Protein AF-L1ITS7-F1 (afdb_monomer)

Solvent-accessible surface area (backbone atoms only — not comparable to full-atom values): 34166 Å² total; per-residue (Å²): 137,87,80,90,86,86,89,87,89,85,89,86,88,87,90,85,67,79,66,66,61,52,64,64,58,69,72,71,65,85,69,61,83,76,56,53,64,61,55,52,52,50,54,48,49,52,50,50,48,54,47,51,54,50,44,62,72,68,80,82,76,98,78,84,88,75,81,79,84,88,52,76,70,56,54,55,52,52,52,52,52,52,38,51,51,52,56,48,50,34,63,77,68,66,46,48,26,39,33,33,38,57,66,55,68,63,73,56,52,74,76,42,74,86,45,46,76,30,34,39,36,26,26,25,74,48,58,71,55,39,60,45,50,55,47,55,52,49,50,57,56,46,58,60,58,63,73,64,75,81,70,77,97,72,88,86,78,79,90,69,80,75,82,60,72,45,52,77,47,72,45,71,45,51,44,54,83,37,65,51,84,64,29,42,30,35,38,34,57,52,42,59,67,77,45,54,72,68,45,35,52,33,27,54,52,17,48,56,69,30,66,26,40,31,39,41,32,38,48,66,38,59,84,55,44,56,66,53,50,75,77,48,70,83,90,30,66,47,85,54,50,58,51,71,60,38,37,37,39,42,33,42,52,73,70,48,74,94,74,80,70,83,68,90,68,52,80,70,53,57,53,58,56,51,64,55,45,59,61,54,56,75,73,67,68,89,77,52,76,70,58,70,66,56,78,78,70,57,66,75,52,54,53,49,46,51,52,47,52,45,48,49,54,71,64,48,94,58,85,66,49,66,67,58,43,53,52,44,43,51,52,33,31,65,33,20,77,73,66,43,78,89,38,41,58,70,58,50,50,54,47,50,57,51,33,60,70,41,94,70,58,68,47,59,67,54,50,46,36,50,39,51,28,44,21,46,30,3,64,72,52,77,34,38,38,68,54,51,51,53,50,51,53,48,64,75,62,48,93,83,52,82,83,53,74,65,52,49,34,33,53,26,40,23,42,15,17,8,12,54,58,65,32,71,38,54,69,66,59,40,51,49,53,54,49,54,38,48,76,70,72,46,80,84,47,73,63,46,56,45,23,50,52,42,24,43,51,15,22,36,77,70,68,74,42,54,75,61,60,53,51,53,51,53,49,52,49,54,74,68,63,58,83,75,53,77,66,55,64,48,54,53,50,51,51,55,46,50,62,55,53,51,55,67,58,58,75,76,67,86,79,86,91,76,92,79,80,99,69,92,80,84,77,84,63,70,67,60,57,53,55,51,50,51,56,71,40,58,84,68,76,61,51,74,67,55,50,51,52,54,46,54,54,54,47,54,61,54,58,75,68,57,72,96,79,79,90,73,87,80,81,90,78,86,83,79,136

Structure (mmCIF, N/CA/C/O backbone):
data_AF-L1ITS7-F1
#
_entry.id   AF-L1ITS7-F1
#
loop_
_atom_site.group_PDB
_atom_site.id
_atom_site.type_symbol
_atom_site.label_atom_id
_atom_site.label_alt_id
_atom_site.label_comp_id
_atom_site.label_asym_id
_atom_site.label_entity_id
_atom_site.label_seq_id
_atom_site.pdbx_PDB_ins_code
_atom_site.Cartn_x
_atom_site.Cartn_y
_atom_site.Cartn_z
_atom_site.occupancy
_atom_site.B_iso_or_equiv
_atom_site.auth_seq_id
_atom_site.auth_comp_id
_atom_site.auth_asym_id
_atom_site.auth_atom_id
_atom_site.pdbx_PDB_model_num
ATOM 1 N N . MET A 1 1 ? 24.068 -65.289 65.789 1.00 35.25 1 MET A N 1
ATOM 2 C CA . MET A 1 1 ? 25.075 -65.300 64.712 1.00 35.25 1 MET A CA 1
ATOM 3 C C . MET A 1 1 ? 24.331 -65.782 63.468 1.00 35.25 1 MET A C 1
ATOM 5 O O . MET A 1 1 ? 23.975 -66.950 63.457 1.00 35.25 1 MET A O 1
ATOM 9 N N . SER A 1 2 ? 23.716 -64.900 62.666 1.00 35.38 2 SER A N 1
ATOM 10 C CA . SER A 1 2 ? 24.297 -63.887 61.737 1.00 35.38 2 SER A CA 1
ATOM 11 C C . SER A 1 2 ? 24.679 -64.508 60.380 1.00 35.38 2 SER A C 1
ATOM 13 O O . SER A 1 2 ? 25.299 -65.566 60.400 1.00 35.38 2 SER A O 1
ATOM 15 N N . ASP A 1 3 ? 24.436 -63.923 59.197 1.00 39.84 3 ASP A N 1
ATOM 16 C CA . ASP A 1 3 ? 23.613 -62.758 58.785 1.00 39.84 3 ASP A CA 1
ATOM 17 C C . ASP A 1 3 ? 23.488 -62.699 57.235 1.00 39.84 3 ASP A C 1
ATOM 19 O O . ASP A 1 3 ? 24.414 -63.137 56.557 1.00 39.84 3 ASP A O 1
ATOM 23 N N . GLY A 1 4 ? 22.413 -62.082 56.700 1.00 35.22 4 GLY A N 1
ATOM 24 C CA . GLY A 1 4 ? 22.268 -61.531 55.319 1.00 35.22 4 GLY A CA 1
ATOM 25 C C . GLY A 1 4 ? 22.418 -62.473 54.094 1.00 35.22 4 GLY A C 1
ATOM 26 O O . GLY A 1 4 ? 22.723 -63.646 54.243 1.00 35.22 4 GLY A O 1
ATOM 27 N N . ALA A 1 5 ? 22.269 -62.058 52.821 1.00 38.06 5 ALA A N 1
ATOM 28 C CA . ALA A 1 5 ? 21.516 -60.976 52.141 1.00 38.06 5 ALA A CA 1
ATOM 29 C C . ALA A 1 5 ? 21.721 -61.122 50.593 1.00 38.06 5 ALA A C 1
ATOM 31 O O . ALA A 1 5 ? 22.774 -61.613 50.201 1.00 38.06 5 ALA A O 1
ATOM 32 N N . ILE A 1 6 ? 20.861 -60.721 49.633 1.00 37.03 6 ILE A N 1
ATOM 33 C CA . ILE A 1 6 ? 19.446 -60.274 49.599 1.00 37.03 6 ILE A CA 1
ATOM 34 C C . ILE A 1 6 ? 18.826 -60.588 48.191 1.00 37.03 6 ILE A C 1
ATOM 36 O O . ILE A 1 6 ? 19.530 -60.934 47.248 1.00 37.03 6 ILE A O 1
ATOM 40 N N . HIS A 1 7 ? 17.496 -60.504 48.096 1.00 35.78 7 HIS A N 1
ATOM 41 C CA . HIS A 1 7 ? 16.526 -60.761 47.000 1.00 35.78 7 HIS A CA 1
ATOM 42 C C . HIS A 1 7 ? 16.282 -59.559 46.035 1.00 35.78 7 HIS A C 1
ATOM 44 O O . HIS A 1 7 ? 16.736 -58.468 46.356 1.00 35.78 7 HIS A O 1
ATOM 50 N N . ALA A 1 8 ? 15.495 -59.585 44.933 1.00 34.75 8 ALA A N 1
ATOM 51 C CA . ALA A 1 8 ? 14.938 -60.599 43.992 1.00 34.75 8 ALA A CA 1
ATOM 52 C C . ALA A 1 8 ? 14.240 -59.864 42.785 1.00 34.75 8 ALA A C 1
ATOM 54 O O . ALA A 1 8 ? 14.068 -58.649 42.880 1.00 34.75 8 ALA A O 1
ATOM 55 N N . PRO A 1 9 ? 13.833 -60.537 41.674 1.00 61.91 9 PRO A N 1
ATOM 56 C CA . PRO A 1 9 ? 13.296 -59.891 40.450 1.00 61.91 9 PRO A CA 1
ATOM 57 C C . PRO A 1 9 ? 11.817 -60.216 40.090 1.00 61.91 9 PRO A C 1
ATOM 59 O O . PRO A 1 9 ? 11.332 -61.279 40.474 1.00 61.91 9 PRO A O 1
ATOM 62 N N . SER A 1 10 ? 11.152 -59.378 39.263 1.00 31.55 10 SER A N 1
ATOM 63 C CA . SER A 1 10 ? 9.974 -59.742 38.421 1.00 31.55 10 SER A CA 1
ATOM 64 C C . SER A 1 10 ? 9.461 -58.613 37.486 1.00 31.55 10 SER A C 1
ATOM 66 O O . SER A 1 10 ? 9.257 -57.492 37.947 1.00 31.55 10 SER A O 1
ATOM 68 N N . ASP A 1 11 ? 9.165 -58.954 36.224 1.00 37.09 11 ASP A N 1
ATOM 69 C CA . ASP A 1 11 ? 8.318 -58.239 35.226 1.00 37.09 11 ASP A CA 1
ATOM 70 C C . ASP A 1 11 ? 6.795 -58.564 35.427 1.00 37.09 11 ASP A C 1
ATOM 72 O O . ASP A 1 11 ? 6.523 -59.344 36.348 1.00 37.09 11 ASP A O 1
ATOM 76 N N . PRO A 1 12 ? 5.781 -58.180 34.582 1.00 58.09 12 PRO A N 1
ATOM 77 C CA . PRO A 1 12 ? 5.583 -57.109 33.558 1.00 58.09 12 PRO A CA 1
ATOM 78 C C . PRO A 1 12 ? 4.162 -56.408 33.635 1.00 58.09 12 PRO A C 1
ATOM 80 O O . PRO A 1 12 ? 3.451 -56.564 34.621 1.00 58.09 12 PRO A O 1
ATOM 83 N N . ILE A 1 13 ? 3.710 -55.755 32.533 1.00 30.05 13 ILE A N 1
ATOM 84 C CA . ILE A 1 13 ? 2.300 -55.564 32.038 1.00 30.05 13 ILE A CA 1
ATOM 85 C C . ILE A 1 13 ? 1.461 -54.296 32.419 1.00 30.05 13 ILE A C 1
ATOM 87 O O . ILE A 1 13 ? 1.158 -54.030 33.572 1.00 30.05 13 ILE A O 1
ATOM 91 N N . GLU A 1 14 ? 1.057 -53.581 31.348 1.00 31.27 14 GLU A N 1
ATOM 92 C CA . GLU A 1 14 ? -0.204 -52.872 30.966 1.00 31.27 14 GLU A CA 1
ATOM 93 C C . GLU A 1 14 ? -1.089 -51.956 31.873 1.00 31.27 14 GLU A C 1
ATOM 95 O O . GLU A 1 14 ? -1.454 -52.258 33.001 1.00 31.27 14 GLU A O 1
ATOM 100 N N . LEU A 1 15 ? -1.599 -50.900 31.201 1.00 37.09 15 LEU A N 1
ATOM 101 C CA . LEU A 1 15 ? -2.964 -50.312 31.222 1.00 37.09 15 LEU A CA 1
ATOM 102 C C . LEU A 1 15 ? -3.624 -49.800 32.528 1.00 37.09 15 LEU A C 1
ATOM 104 O O . LEU A 1 15 ? -4.443 -50.479 33.139 1.00 37.09 15 LEU A O 1
ATOM 108 N N . MET A 1 16 ? -3.491 -48.486 32.756 1.00 34.44 16 MET A N 1
ATOM 109 C CA . MET A 1 16 ? -4.580 -47.536 33.093 1.00 34.44 16 MET A CA 1
ATOM 110 C C . MET A 1 16 ? -4.173 -46.150 32.542 1.00 34.44 16 MET A C 1
ATOM 112 O O . MET A 1 16 ? -2.989 -45.834 32.565 1.00 34.44 16 MET A O 1
ATOM 116 N N . GLY A 1 17 ? -5.020 -45.248 32.039 1.00 31.14 17 GLY A N 1
ATOM 117 C CA . GLY A 1 17 ? -6.466 -45.230 31.784 1.00 31.14 17 GLY A CA 1
ATOM 118 C C . GLY A 1 17 ? -6.860 -43.769 31.475 1.00 31.14 17 GLY A C 1
ATOM 119 O O . GLY A 1 17 ? -6.462 -42.875 32.220 1.00 31.14 17 GLY A O 1
ATOM 120 N N . GLY A 1 18 ? -7.562 -43.494 30.367 1.00 35.19 18 GLY A N 1
ATOM 121 C CA . GLY A 1 18 ? -7.703 -42.127 29.818 1.00 35.19 18 GLY A CA 1
ATOM 122 C C . GLY A 1 18 ? -8.419 -41.105 30.716 1.00 35.19 18 GLY A C 1
ATOM 123 O O . GLY A 1 18 ? -8.176 -39.903 30.606 1.00 35.19 18 GLY A O 1
ATOM 124 N N . ASP A 1 19 ? -9.242 -41.575 31.651 1.00 40.84 19 ASP A N 1
ATOM 125 C CA . ASP A 1 19 ? -10.141 -40.730 32.447 1.00 40.84 19 ASP A CA 1
ATOM 126 C C . ASP A 1 19 ? -9.424 -39.935 33.558 1.00 40.84 19 ASP A C 1
ATOM 128 O O . ASP A 1 19 ? -9.927 -38.913 34.028 1.00 40.84 19 ASP A O 1
ATOM 132 N N . ALA A 1 20 ? -8.210 -40.345 33.948 1.00 36.75 20 ALA A N 1
ATOM 133 C CA . ALA A 1 20 ? -7.416 -39.640 34.959 1.00 36.75 20 ALA A CA 1
ATOM 134 C C . ALA A 1 20 ? -6.867 -38.284 34.467 1.00 36.75 20 ALA A C 1
ATOM 136 O O . ALA A 1 20 ? -6.593 -37.401 35.279 1.00 36.75 20 ALA A O 1
ATOM 137 N N . LEU A 1 21 ? -6.720 -38.106 33.148 1.00 35.78 21 LEU A N 1
ATOM 138 C CA . LEU A 1 21 ? -6.249 -36.855 32.542 1.00 35.78 21 LEU A CA 1
ATOM 139 C C . LEU A 1 21 ? -7.393 -35.851 32.327 1.00 35.78 21 LEU A C 1
ATOM 141 O O . LEU A 1 21 ? -7.174 -34.650 32.472 1.00 35.78 21 LEU A O 1
ATOM 145 N N . ALA A 1 22 ? -8.617 -36.330 32.077 1.00 36.12 22 ALA A N 1
ATOM 146 C CA . ALA A 1 22 ? -9.814 -35.487 32.015 1.00 36.12 22 ALA A CA 1
ATOM 147 C C . ALA A 1 22 ? -10.128 -34.850 33.383 1.00 36.12 22 ALA A C 1
ATOM 149 O O . ALA A 1 22 ? -10.303 -33.636 33.483 1.00 36.12 22 ALA A O 1
ATOM 150 N N . ALA A 1 23 ? -10.064 -35.637 34.464 1.00 37.62 23 ALA A N 1
ATOM 151 C CA . ALA A 1 23 ? -10.291 -35.151 35.828 1.00 37.62 23 ALA A CA 1
ATOM 152 C C . ALA A 1 23 ? -9.261 -34.104 36.316 1.00 37.62 23 ALA A C 1
ATOM 154 O O . ALA A 1 23 ? -9.523 -33.397 37.292 1.00 37.62 23 ALA A O 1
ATOM 155 N N . LEU A 1 24 ? -8.100 -33.993 35.655 1.00 33.75 24 LEU A N 1
ATOM 156 C CA . LEU A 1 24 ? -7.100 -32.957 35.934 1.00 33.75 24 LEU A CA 1
ATOM 157 C C . LEU A 1 24 ? -7.365 -31.644 35.168 1.00 33.75 24 LEU A C 1
ATOM 159 O O . LEU A 1 24 ? -6.893 -30.594 35.597 1.00 33.75 24 LEU A O 1
ATOM 163 N N . PHE A 1 25 ? -8.119 -31.697 34.065 1.00 34.81 25 PHE A N 1
ATOM 164 C CA . PHE A 1 25 ? -8.513 -30.529 33.267 1.00 34.81 25 PHE A CA 1
ATOM 165 C C . PHE A 1 25 ? -9.839 -29.903 33.728 1.00 34.81 25 PHE A C 1
ATOM 167 O O . PHE A 1 25 ? -9.968 -28.683 33.687 1.00 34.81 25 PHE A O 1
ATOM 174 N N . ASP A 1 26 ? -10.788 -30.689 34.247 1.00 32.88 26 ASP A N 1
ATOM 175 C CA . ASP A 1 26 ? -12.075 -30.150 34.729 1.00 32.88 26 ASP A CA 1
ATOM 176 C C . ASP A 1 26 ? -11.962 -29.333 36.033 1.00 32.88 26 ASP A C 1
ATOM 178 O O . ASP A 1 26 ? -12.851 -28.547 36.352 1.00 32.88 26 ASP A O 1
ATOM 182 N N . ARG A 1 27 ? -10.867 -29.466 36.798 1.00 30.20 27 ARG A N 1
ATOM 183 C CA . ARG A 1 27 ? -10.663 -28.732 38.068 1.00 30.20 27 ARG A CA 1
ATOM 184 C C . ARG A 1 27 ? -9.935 -27.393 37.950 1.00 30.20 27 ARG A C 1
ATOM 186 O O . ARG A 1 27 ? -9.721 -26.743 38.969 1.00 30.20 27 ARG A O 1
ATOM 193 N N . THR A 1 28 ? -9.554 -26.964 36.751 1.00 32.53 28 THR A N 1
ATOM 194 C CA . THR A 1 28 ? -8.883 -25.667 36.527 1.00 32.53 28 THR A CA 1
ATOM 195 C C . THR A 1 28 ? -9.794 -24.602 35.912 1.00 32.53 28 THR A C 1
ATOM 197 O O . THR A 1 28 ? -9.321 -23.510 35.607 1.00 32.53 28 THR A O 1
ATOM 200 N N . TYR A 1 29 ? -11.098 -24.880 35.769 1.00 31.42 29 TYR A N 1
ATOM 201 C CA . TYR A 1 29 ? -12.059 -23.987 35.104 1.00 31.42 29 TYR A CA 1
ATOM 202 C C . TYR A 1 29 ? -12.994 -23.184 36.033 1.00 31.42 29 TYR A C 1
ATOM 204 O O . TYR A 1 29 ? -13.734 -22.338 35.537 1.00 31.42 29 TYR A O 1
ATOM 212 N N . GLU A 1 30 ? -12.963 -23.395 37.356 1.00 30.95 30 GLU A N 1
ATOM 213 C CA . GLU A 1 30 ? -13.878 -22.712 38.300 1.00 30.95 30 GLU A CA 1
ATOM 214 C C . GLU A 1 30 ? -13.361 -21.357 38.849 1.00 30.95 30 GLU A C 1
ATOM 216 O O . GLU A 1 30 ? -14.148 -20.610 39.420 1.00 30.95 30 GLU A O 1
ATOM 221 N N . ASP A 1 31 ? -12.093 -20.980 38.617 1.00 32.34 31 ASP A N 1
ATOM 222 C CA . ASP A 1 31 ? -11.470 -19.731 39.127 1.00 32.34 31 ASP A CA 1
ATOM 223 C C . ASP A 1 31 ? -11.117 -18.700 38.016 1.00 32.34 31 ASP A C 1
ATOM 225 O O . ASP A 1 31 ? -10.188 -17.893 38.135 1.00 32.34 31 ASP A O 1
ATOM 229 N N . ALA A 1 32 ? -11.853 -18.703 36.898 1.00 32.47 32 ALA A N 1
ATOM 230 C CA . ALA A 1 32 ? -11.557 -17.858 35.729 1.00 32.47 32 ALA A CA 1
ATOM 231 C C . ALA A 1 32 ? -11.829 -16.344 35.923 1.00 32.47 32 ALA A C 1
ATOM 233 O O . ALA A 1 32 ? -11.255 -15.518 35.206 1.00 32.47 32 ALA A O 1
ATOM 234 N N . ASP A 1 33 ? -12.655 -15.958 36.901 1.00 34.34 33 ASP A N 1
ATOM 235 C CA . ASP A 1 33 ? -13.088 -14.564 37.101 1.00 34.34 33 ASP A CA 1
ATOM 236 C C . ASP A 1 33 ? -12.027 -13.656 37.754 1.00 34.34 33 ASP A C 1
ATOM 238 O O . ASP A 1 33 ? -12.143 -12.432 37.698 1.00 34.34 33 ASP A O 1
ATOM 242 N N . PHE A 1 34 ? -10.961 -14.215 38.344 1.00 29.30 34 PHE A N 1
ATOM 243 C CA . PHE A 1 34 ? -9.913 -13.412 38.997 1.00 29.30 34 PHE A CA 1
ATOM 244 C C . PHE A 1 34 ? -8.739 -13.042 38.069 1.00 29.30 34 PHE A C 1
ATOM 246 O O . PHE A 1 34 ? -8.007 -12.091 38.341 1.00 29.30 34 PHE A O 1
ATOM 253 N N . TRP A 1 35 ? -8.547 -13.767 36.959 1.00 26.70 35 TRP A N 1
ATOM 254 C CA . TRP A 1 35 ? -7.394 -13.588 36.056 1.00 26.70 35 TRP A CA 1
ATOM 255 C C . TRP A 1 35 ? -7.675 -12.716 34.822 1.00 26.70 35 TRP A C 1
ATOM 257 O O . TRP A 1 35 ? -6.743 -12.178 34.219 1.00 26.70 35 TRP A O 1
ATOM 267 N N . THR A 1 36 ? -8.940 -12.538 34.440 1.00 33.12 36 THR A N 1
ATOM 268 C CA . THR A 1 36 ? -9.325 -11.828 33.207 1.00 33.12 36 THR A CA 1
ATOM 269 C C . THR A 1 36 ? -9.143 -10.308 33.291 1.00 33.12 36 THR A C 1
ATOM 271 O O . THR A 1 36 ? -8.629 -9.721 32.336 1.00 33.12 36 THR A O 1
ATOM 274 N N . CYS A 1 37 ? -9.446 -9.671 34.431 1.00 33.25 37 CYS A N 1
ATOM 275 C CA . CYS A 1 37 ? -9.212 -8.228 34.620 1.00 33.25 37 CYS A CA 1
ATOM 276 C C . CYS A 1 37 ? -7.737 -7.832 34.421 1.00 33.25 37 CYS A C 1
ATOM 278 O O . CYS A 1 37 ? -7.444 -6.887 33.691 1.00 33.25 37 CYS A O 1
ATOM 280 N N . GLY A 1 38 ? -6.797 -8.581 35.011 1.00 28.08 38 GLY A N 1
ATOM 281 C CA . GLY A 1 38 ? -5.372 -8.229 34.970 1.00 28.08 38 GLY A CA 1
ATOM 282 C C . GLY A 1 38 ? -4.740 -8.322 33.576 1.00 28.08 38 GLY A C 1
ATOM 283 O O . GLY A 1 38 ? -3.869 -7.520 33.237 1.00 28.08 38 GLY A O 1
ATOM 284 N N . MET A 1 39 ? -5.181 -9.269 32.737 1.00 28.50 39 MET A N 1
ATOM 285 C CA . MET A 1 39 ? -4.625 -9.431 31.387 1.00 28.50 39 MET A CA 1
ATOM 286 C C . MET A 1 39 ? -5.227 -8.470 30.353 1.00 28.50 39 MET A C 1
ATOM 288 O O . MET A 1 39 ? -4.517 -8.093 29.418 1.00 28.50 39 MET A O 1
ATOM 292 N N . GLU A 1 40 ? -6.489 -8.040 30.496 1.00 35.16 40 GLU A N 1
ATOM 293 C CA . GLU A 1 40 ? -7.027 -6.972 29.637 1.00 35.16 40 GLU A CA 1
ATOM 294 C C . GLU A 1 40 ? -6.410 -5.608 29.977 1.00 35.16 40 GLU A C 1
ATOM 296 O O . GLU A 1 40 ? -6.070 -4.862 29.056 1.00 35.16 40 GLU A O 1
ATOM 301 N N . GLU A 1 41 ? -6.194 -5.289 31.259 1.00 32.91 41 GLU A N 1
ATOM 302 C CA . GLU A 1 41 ? -5.529 -4.039 31.659 1.00 32.91 41 GLU A CA 1
ATOM 303 C C . GLU A 1 41 ? -4.073 -3.985 31.173 1.00 32.91 41 GLU A C 1
ATOM 305 O O . GLU A 1 41 ? -3.666 -2.967 30.614 1.00 32.91 41 GLU A O 1
ATOM 310 N N . ALA A 1 42 ? -3.319 -5.087 31.270 1.00 30.38 42 ALA A N 1
ATOM 311 C CA . ALA A 1 42 ? -1.961 -5.177 30.725 1.00 30.38 42 ALA A CA 1
ATOM 312 C C . ALA A 1 42 ? -1.927 -4.963 29.199 1.00 30.38 42 ALA A C 1
ATOM 314 O O . ALA A 1 42 ? -1.193 -4.105 28.713 1.00 30.38 42 ALA A O 1
ATOM 315 N N . ARG A 1 43 ? -2.788 -5.655 28.436 1.00 38.31 43 ARG A N 1
ATOM 316 C CA . ARG A 1 43 ? -2.881 -5.468 26.973 1.00 38.31 43 ARG A CA 1
ATOM 317 C C . ARG A 1 43 ? -3.352 -4.066 26.582 1.00 38.31 43 ARG A C 1
ATOM 319 O O . ARG A 1 43 ? -2.929 -3.550 25.552 1.00 38.31 43 ARG A O 1
ATOM 326 N N . THR A 1 44 ? -4.206 -3.443 27.392 1.00 38.94 44 THR A N 1
ATOM 327 C CA . THR A 1 44 ? -4.657 -2.062 27.170 1.00 38.94 44 THR A CA 1
ATOM 328 C C . THR A 1 44 ? -3.540 -1.065 27.480 1.00 38.94 44 THR A C 1
ATOM 330 O O . THR A 1 44 ? -3.376 -0.106 26.733 1.00 38.94 44 THR A O 1
ATOM 333 N N . ALA A 1 45 ? -2.728 -1.302 28.515 1.00 33.81 45 ALA A N 1
ATOM 334 C CA . ALA A 1 45 ? -1.548 -0.497 28.827 1.00 33.81 45 ALA A CA 1
ATOM 335 C C . ALA A 1 45 ? -0.453 -0.626 27.753 1.00 33.81 45 ALA A C 1
ATOM 337 O O . ALA A 1 45 ? 0.115 0.389 27.353 1.00 33.81 45 ALA A O 1
ATOM 338 N N . ASP A 1 46 ? -0.215 -1.831 27.227 1.00 36.94 46 ASP A N 1
ATOM 339 C CA . ASP A 1 46 ? 0.704 -2.065 26.105 1.00 36.94 46 ASP A CA 1
ATOM 340 C C . ASP A 1 46 ? 0.201 -1.402 24.812 1.00 36.94 46 ASP A C 1
ATOM 342 O O . ASP A 1 46 ? 0.978 -0.761 24.104 1.00 36.94 46 ASP A O 1
ATOM 346 N N . ALA A 1 47 ? -1.107 -1.465 24.529 1.00 35.25 47 ALA A N 1
ATOM 347 C CA . ALA A 1 47 ? -1.717 -0.743 23.411 1.00 35.25 47 ALA A CA 1
ATOM 348 C C . ALA A 1 47 ? -1.629 0.784 23.587 1.00 35.25 47 ALA A C 1
ATOM 350 O O . ALA A 1 47 ? -1.347 1.496 22.625 1.00 35.25 47 ALA A O 1
ATOM 351 N N . LEU A 1 48 ? -1.813 1.301 24.808 1.00 35.28 48 LEU A N 1
ATOM 352 C CA . LEU A 1 48 ? -1.654 2.726 25.107 1.00 35.28 48 LEU A CA 1
ATOM 353 C C . LEU A 1 48 ? -0.192 3.170 24.952 1.00 35.28 48 LEU A C 1
ATOM 355 O O . LEU A 1 48 ? 0.064 4.242 24.404 1.00 35.28 48 LEU A O 1
ATOM 359 N N . HIS A 1 49 ? 0.764 2.337 25.377 1.00 36.94 49 HIS A N 1
ATOM 360 C CA . HIS A 1 49 ? 2.191 2.562 25.158 1.00 36.94 49 HIS A CA 1
ATOM 361 C C . HIS A 1 49 ? 2.534 2.580 23.666 1.00 36.94 49 HIS A C 1
ATOM 363 O O . HIS A 1 49 ? 3.149 3.539 23.212 1.00 36.94 49 HIS A O 1
ATOM 369 N N . PHE A 1 50 ? 2.068 1.595 22.897 1.00 36.94 50 PHE A N 1
ATOM 370 C CA . PHE A 1 50 ? 2.284 1.509 21.451 1.00 36.94 50 PHE A CA 1
ATOM 371 C C . PHE A 1 50 ? 1.684 2.702 20.684 1.00 36.94 50 PHE A C 1
ATOM 373 O O . PHE A 1 50 ? 2.322 3.250 19.786 1.00 36.94 50 PHE A O 1
ATOM 380 N N . LEU A 1 51 ? 0.486 3.156 21.069 1.00 34.50 51 LEU A N 1
ATOM 381 C CA . LEU A 1 51 ? -0.150 4.343 20.488 1.00 34.50 51 LEU A CA 1
ATOM 382 C C . LEU A 1 51 ? 0.593 5.640 20.856 1.00 34.50 51 LEU A C 1
ATOM 384 O O . LEU A 1 51 ? 0.774 6.496 19.992 1.00 34.50 51 LEU A O 1
ATOM 388 N N . THR A 1 52 ? 1.078 5.764 22.097 1.00 34.88 52 THR A N 1
ATOM 389 C CA . THR A 1 52 ? 1.883 6.916 22.558 1.00 34.88 52 THR A CA 1
ATOM 390 C C . THR A 1 52 ? 3.258 6.956 21.881 1.00 34.88 52 THR A C 1
ATOM 392 O O . THR A 1 52 ? 3.746 8.032 21.521 1.00 34.88 52 THR A O 1
ATOM 395 N N . ASP A 1 53 ? 3.870 5.789 21.660 1.00 35.69 53 ASP A N 1
ATOM 396 C CA . ASP A 1 53 ? 5.111 5.662 20.900 1.00 35.69 53 ASP A CA 1
ATOM 397 C C . ASP A 1 53 ? 4.871 6.152 19.453 1.00 35.69 53 ASP A C 1
ATOM 399 O O . ASP A 1 53 ? 5.554 7.075 19.008 1.00 35.69 53 ASP A O 1
ATOM 403 N N . LEU A 1 54 ? 3.821 5.683 18.764 1.00 34.31 54 LEU A N 1
ATOM 404 C CA . LEU A 1 54 ? 3.431 6.195 17.436 1.00 34.31 54 LEU A CA 1
ATOM 405 C C . LEU A 1 54 ? 3.239 7.724 17.403 1.00 34.31 54 LEU A C 1
ATOM 407 O O . LEU A 1 54 ? 3.754 8.383 16.498 1.00 34.31 54 LEU A O 1
ATOM 411 N N . THR A 1 55 ? 2.585 8.319 18.411 1.00 36.38 55 THR A N 1
ATOM 412 C CA . THR A 1 55 ? 2.339 9.779 18.433 1.00 36.38 55 THR A CA 1
ATOM 413 C C . THR A 1 55 ? 3.625 10.608 18.525 1.00 36.38 55 THR A C 1
ATOM 415 O O . THR A 1 55 ? 3.667 11.757 18.085 1.00 36.38 55 THR A O 1
ATOM 418 N N . THR A 1 56 ? 4.689 10.048 19.104 1.00 35.44 56 THR A N 1
ATOM 419 C CA . THR A 1 56 ? 5.939 10.782 19.364 1.00 35.44 56 THR A CA 1
ATOM 420 C C . THR A 1 56 ? 6.827 10.884 18.109 1.00 35.44 56 THR A C 1
ATOM 422 O O . THR A 1 56 ? 7.710 11.743 18.040 1.00 35.44 56 THR A O 1
ATOM 425 N N . MET A 1 57 ? 6.574 10.060 17.081 1.00 37.97 57 MET A N 1
ATOM 426 C CA . MET A 1 57 ? 7.435 9.905 15.895 1.00 37.97 57 MET A CA 1
ATOM 427 C C . MET A 1 57 ? 7.494 11.121 14.956 1.00 37.97 57 MET A C 1
ATOM 429 O O . MET A 1 57 ? 8.496 11.293 14.269 1.00 37.97 57 MET A O 1
ATOM 433 N N . ALA A 1 58 ? 6.460 11.965 14.919 1.00 36.38 58 ALA A N 1
ATOM 434 C CA . ALA A 1 58 ? 6.277 12.983 13.873 1.00 36.38 58 ALA A CA 1
ATOM 435 C C . ALA A 1 58 ? 6.737 14.412 14.253 1.00 36.38 58 ALA A C 1
ATOM 437 O O . ALA A 1 58 ? 6.370 15.381 13.603 1.00 36.38 58 ALA A O 1
ATOM 438 N N . THR A 1 59 ? 7.494 14.604 15.339 1.00 31.95 59 THR A N 1
ATOM 439 C CA . THR A 1 59 ? 7.650 15.950 15.946 1.00 31.95 59 THR A CA 1
ATOM 440 C C . THR A 1 59 ? 8.953 16.703 15.640 1.00 31.95 59 THR A C 1
ATOM 442 O O . THR A 1 59 ? 9.139 17.797 16.175 1.00 31.95 59 THR A O 1
ATOM 445 N N . ARG A 1 60 ? 9.869 16.166 14.815 1.00 35.06 60 ARG A N 1
ATOM 446 C CA . ARG A 1 60 ? 11.196 16.777 14.568 1.00 35.06 60 ARG A CA 1
ATOM 447 C C . ARG A 1 60 ? 11.792 16.498 13.169 1.00 35.06 60 ARG A C 1
ATOM 449 O O . ARG A 1 60 ? 12.767 15.761 13.098 1.00 35.06 60 ARG A O 1
ATOM 456 N N . ASP A 1 61 ? 11.272 17.121 12.103 1.00 33.56 61 ASP A N 1
ATOM 457 C CA . ASP A 1 61 ? 12.096 17.727 11.025 1.00 33.56 61 ASP A CA 1
ATOM 458 C C . ASP A 1 61 ? 11.255 18.609 10.069 1.00 33.56 61 ASP A C 1
ATOM 460 O O . ASP A 1 61 ? 10.136 18.245 9.717 1.00 33.56 61 ASP A O 1
ATOM 464 N N . ASP A 1 62 ? 11.798 19.740 9.605 1.00 32.97 62 ASP A N 1
ATOM 465 C CA . ASP A 1 62 ? 11.125 20.694 8.690 1.00 32.97 62 ASP A CA 1
ATOM 466 C C . ASP A 1 62 ? 11.370 20.369 7.192 1.00 32.97 62 ASP A C 1
ATOM 468 O O . ASP A 1 62 ? 11.081 21.174 6.303 1.00 32.97 62 ASP A O 1
ATOM 472 N N . THR A 1 63 ? 11.935 19.196 6.882 1.00 31.50 63 THR A N 1
ATOM 473 C CA . THR A 1 63 ? 12.493 18.866 5.552 1.00 31.50 63 THR A CA 1
ATOM 474 C C . THR A 1 63 ? 11.689 17.851 4.717 1.00 31.50 63 THR A C 1
ATOM 476 O O . THR A 1 63 ? 12.025 17.602 3.558 1.00 31.50 63 THR A O 1
ATOM 479 N N . LEU A 1 64 ? 10.584 17.301 5.235 1.00 35.56 64 LEU A N 1
ATOM 480 C CA . LEU A 1 64 ? 9.803 16.243 4.572 1.00 35.56 64 LEU A CA 1
ATOM 481 C C . LEU A 1 64 ? 8.741 16.774 3.583 1.00 35.56 64 LEU A C 1
ATOM 483 O O . LEU A 1 64 ? 7.551 16.824 3.885 1.00 35.56 64 LEU A O 1
ATOM 487 N N . GLN A 1 65 ? 9.153 17.101 2.350 1.00 31.27 65 GLN A N 1
ATOM 488 C CA . GLN A 1 65 ? 8.233 17.378 1.222 1.00 31.27 65 GLN A CA 1
ATOM 489 C C . GLN A 1 65 ? 7.970 16.173 0.291 1.00 31.27 65 GLN A C 1
ATOM 491 O O . GLN A 1 65 ? 7.318 16.324 -0.744 1.00 31.27 65 GLN A O 1
ATOM 496 N N . SER A 1 66 ? 8.442 14.970 0.633 1.00 33.78 66 SER A N 1
ATOM 497 C CA . SER A 1 66 ? 8.351 13.790 -0.242 1.00 33.78 66 SER A CA 1
ATOM 498 C C . SER A 1 66 ? 8.083 12.475 0.502 1.00 33.78 66 SER A C 1
ATOM 500 O O . SER A 1 66 ? 8.895 11.553 0.448 1.00 33.78 66 SER A O 1
ATOM 502 N N . CYS A 1 67 ? 6.925 12.352 1.156 1.00 33.75 67 CYS A N 1
ATOM 503 C CA . CYS A 1 67 ? 6.421 11.036 1.568 1.00 33.75 67 CYS A CA 1
ATOM 504 C C . CYS A 1 67 ? 5.820 10.268 0.366 1.00 33.75 67 CYS A C 1
ATOM 506 O O . CYS A 1 67 ? 5.141 10.883 -0.467 1.00 33.75 67 CYS A O 1
ATOM 508 N N . PRO A 1 68 ? 6.031 8.941 0.265 1.00 35.53 68 PRO A N 1
ATOM 509 C CA . PRO A 1 68 ? 5.357 8.086 -0.715 1.00 35.53 68 PRO A CA 1
ATOM 510 C C . PRO A 1 68 ? 3.862 7.885 -0.371 1.00 35.53 68 PRO A C 1
ATOM 512 O O . PRO A 1 68 ? 3.441 8.172 0.753 1.00 35.53 68 PRO A O 1
ATOM 515 N N . PRO A 1 69 ? 3.029 7.413 -1.321 1.00 39.12 69 PRO A N 1
ATOM 516 C CA . PRO A 1 69 ? 1.619 7.109 -1.061 1.00 39.12 69 PRO A CA 1
ATOM 517 C C . PRO A 1 69 ? 1.428 5.943 -0.067 1.00 39.12 69 PRO A C 1
ATOM 519 O O . PRO A 1 69 ? 2.281 5.072 0.075 1.00 39.12 69 PRO A O 1
ATOM 522 N N . PHE A 1 70 ? 0.280 5.917 0.619 1.00 41.25 70 PHE A N 1
ATOM 523 C CA . PHE A 1 70 ? -0.050 4.905 1.634 1.00 41.25 70 PHE A CA 1
ATOM 524 C C . PHE A 1 70 ? -0.173 3.486 1.050 1.00 41.25 70 PHE A C 1
ATOM 526 O O . PHE A 1 70 ? -0.986 3.253 0.156 1.00 41.25 70 PHE A O 1
ATOM 533 N N . SER A 1 71 ? 0.536 2.517 1.640 1.00 45.56 71 SER A N 1
ATOM 534 C CA . SER A 1 71 ? 0.362 1.089 1.342 1.00 45.56 71 SER A CA 1
ATOM 535 C C . SER A 1 71 ? -0.842 0.475 2.077 1.00 45.56 71 SER A C 1
ATOM 537 O O . SER A 1 71 ? -1.256 0.936 3.147 1.00 45.56 71 SER A O 1
ATOM 539 N N . LEU A 1 72 ? -1.377 -0.630 1.543 1.00 37.28 72 LEU A N 1
ATOM 540 C CA . LEU A 1 72 ? -2.501 -1.375 2.138 1.00 37.28 72 LEU A CA 1
ATOM 541 C C . LEU A 1 72 ? -2.218 -1.873 3.568 1.00 37.28 72 LEU A C 1
ATOM 543 O O . LEU A 1 72 ? -3.132 -1.932 4.393 1.00 37.28 72 LEU A O 1
ATOM 547 N N . SER A 1 73 ? -0.959 -2.191 3.889 1.00 45.44 73 SER A N 1
ATOM 548 C CA . SER A 1 73 ? -0.557 -2.594 5.243 1.00 45.44 73 SER A CA 1
ATOM 549 C C . SER A 1 73 ? -0.727 -1.471 6.276 1.00 45.44 73 SER A C 1
ATOM 551 O O . SER A 1 73 ? -1.185 -1.729 7.390 1.00 45.44 73 SER A O 1
ATOM 553 N N . ASN A 1 74 ? -0.463 -0.217 5.890 1.00 58.62 74 ASN A N 1
ATOM 554 C CA . ASN A 1 74 ? -0.589 0.933 6.788 1.00 58.62 74 ASN A CA 1
ATOM 555 C C . ASN A 1 74 ? -2.065 1.218 7.113 1.00 58.62 74 ASN A C 1
ATOM 557 O O . ASN A 1 74 ? -2.398 1.521 8.257 1.00 58.62 74 ASN A O 1
ATOM 561 N N . LEU A 1 75 ? -2.966 1.038 6.138 1.00 55.91 75 LEU A N 1
ATOM 562 C CA . LEU A 1 75 ? -4.412 1.197 6.338 1.00 55.91 75 LEU A CA 1
ATOM 563 C C . LEU A 1 75 ? -4.974 0.203 7.369 1.00 55.91 75 LEU A C 1
ATOM 565 O O . LEU A 1 75 ? -5.752 0.605 8.233 1.00 55.91 75 LEU A O 1
ATOM 569 N N . LYS A 1 76 ? -4.545 -1.069 7.335 1.00 66.31 76 LYS A N 1
ATOM 570 C CA . LYS A 1 76 ? -4.951 -2.079 8.334 1.00 66.31 76 LYS A CA 1
ATOM 571 C C . LYS A 1 76 ? -4.485 -1.711 9.748 1.00 66.31 76 LYS A C 1
ATOM 573 O O . LYS A 1 76 ? -5.254 -1.855 10.698 1.00 66.31 76 LYS A O 1
ATOM 578 N N . LEU A 1 77 ? -3.254 -1.209 9.890 1.00 69.69 77 LEU A N 1
ATOM 579 C CA . LEU A 1 77 ? -2.720 -0.774 11.184 1.00 69.69 77 LEU A CA 1
ATOM 580 C C . LEU A 1 77 ? -3.507 0.423 11.740 1.00 69.69 77 LEU A C 1
ATOM 582 O O . LEU A 1 77 ? -3.965 0.375 12.880 1.00 69.69 77 LEU A O 1
ATOM 586 N N . VAL A 1 78 ? -3.743 1.452 10.918 1.00 71.94 78 VAL A N 1
ATOM 587 C CA . VAL A 1 78 ? -4.548 2.630 11.289 1.00 71.94 78 VAL A CA 1
ATOM 588 C C . VAL A 1 78 ? -5.972 2.231 11.696 1.00 71.94 78 VAL A C 1
ATOM 590 O O . VAL A 1 78 ? -6.469 2.700 12.720 1.00 71.94 78 VAL A O 1
ATOM 593 N N . GLN A 1 79 ? -6.614 1.317 10.962 1.00 75.50 79 GLN A N 1
ATOM 594 C CA . GLN A 1 79 ? -7.952 0.812 11.294 1.00 75.50 79 GLN A CA 1
ATOM 595 C C . GLN A 1 79 ? -7.987 0.087 12.654 1.00 75.50 79 GLN A C 1
ATOM 597 O O . GLN A 1 79 ? -8.925 0.286 13.433 1.00 75.50 79 GLN A O 1
ATOM 602 N N . SER A 1 80 ? -6.961 -0.710 12.971 1.00 77.88 80 SER A N 1
ATOM 603 C CA . SER A 1 80 ? -6.822 -1.387 14.271 1.00 77.88 80 SER A CA 1
ATOM 604 C C . SER A 1 80 ? -6.620 -0.392 15.426 1.00 77.88 80 SER A C 1
ATOM 606 O O . SER A 1 80 ? -7.287 -0.482 16.463 1.00 77.88 80 SER A O 1
ATOM 608 N N . SER A 1 81 ? -5.771 0.621 15.222 1.00 81.44 81 SER A N 1
ATOM 609 C CA . SER A 1 81 ? -5.536 1.700 16.189 1.00 81.44 81 SER A CA 1
ATOM 610 C C . SER A 1 81 ? -6.805 2.509 16.472 1.00 81.44 81 SER A C 1
ATOM 612 O O . SER A 1 81 ? -7.169 2.697 17.632 1.00 81.44 81 SER A O 1
ATOM 614 N N . ILE A 1 82 ? -7.537 2.923 15.429 1.00 84.19 82 ILE A N 1
ATOM 615 C CA . ILE A 1 82 ? -8.814 3.645 15.568 1.00 84.19 82 ILE A CA 1
ATOM 616 C C . ILE A 1 82 ? -9.854 2.787 16.303 1.00 84.19 82 ILE A C 1
ATOM 618 O O . ILE A 1 82 ? -10.530 3.286 17.201 1.00 84.19 82 ILE A O 1
ATOM 622 N N . THR A 1 83 ? -9.948 1.492 15.982 1.00 88.25 83 THR A N 1
ATOM 623 C CA . THR A 1 83 ? -10.853 0.551 16.668 1.00 88.25 83 THR A CA 1
ATOM 624 C C . THR A 1 83 ? -10.546 0.476 18.166 1.00 88.25 83 THR A C 1
ATOM 626 O O . THR A 1 83 ? -11.449 0.603 18.993 1.00 88.25 83 THR A O 1
ATOM 629 N N . SER A 1 84 ? -9.267 0.355 18.527 1.00 87.19 84 SER A N 1
ATOM 630 C CA . SER A 1 84 ? -8.824 0.313 19.927 1.00 87.19 84 SER A CA 1
ATOM 631 C C . SER A 1 84 ? -9.142 1.614 20.675 1.00 87.19 84 SER A C 1
ATOM 633 O O . SER A 1 84 ? -9.628 1.567 21.805 1.00 87.19 84 SER A O 1
ATOM 635 N N . LEU A 1 85 ? -8.949 2.774 20.034 1.00 87.00 85 LEU A N 1
ATOM 636 C CA . LEU A 1 85 ? -9.296 4.084 20.598 1.00 87.00 85 LEU A CA 1
ATOM 637 C C . LEU A 1 85 ? -10.807 4.245 20.833 1.00 87.00 85 LEU A C 1
ATOM 639 O O . LEU A 1 85 ? -11.202 4.764 21.877 1.00 87.00 85 LEU A O 1
ATOM 643 N N . ILE A 1 86 ? -11.656 3.773 19.910 1.00 90.81 86 ILE A N 1
ATOM 644 C CA . ILE A 1 86 ? -13.121 3.787 20.076 1.00 90.81 86 ILE A CA 1
ATOM 645 C C . ILE A 1 86 ? -13.531 2.940 21.288 1.00 90.81 86 ILE A C 1
ATOM 647 O O . ILE A 1 86 ? -14.263 3.419 22.156 1.00 90.81 86 ILE A O 1
ATOM 651 N N . LEU A 1 87 ? -13.037 1.702 21.385 1.00 91.06 87 LEU A N 1
ATOM 652 C CA . LEU A 1 87 ? -13.371 0.790 22.485 1.00 91.06 87 LEU A CA 1
ATOM 653 C C . LEU A 1 87 ? -12.872 1.311 23.843 1.00 91.06 87 LEU A C 1
ATOM 655 O O . LEU A 1 87 ? -13.598 1.225 24.837 1.00 91.06 87 LEU A O 1
ATOM 659 N N . LEU A 1 88 ? -11.669 1.896 23.884 1.00 89.38 88 LEU A N 1
ATOM 660 C CA . LEU A 1 88 ? -11.123 2.537 25.081 1.00 89.38 88 LEU A CA 1
ATOM 661 C C . LEU A 1 88 ? -11.988 3.722 25.522 1.00 89.38 88 LEU A C 1
ATOM 663 O O . LEU A 1 88 ? -12.384 3.778 26.686 1.00 89.38 88 LEU A O 1
ATOM 667 N N . ALA A 1 89 ? -12.332 4.626 24.598 1.00 89.88 89 ALA A N 1
ATOM 668 C CA . ALA A 1 89 ? -13.194 5.766 24.893 1.00 89.88 89 ALA A CA 1
ATOM 669 C C . ALA A 1 89 ? -14.551 5.302 25.444 1.00 89.88 89 ALA A C 1
ATOM 671 O O . ALA A 1 89 ? -15.000 5.820 26.469 1.00 89.88 89 ALA A O 1
ATOM 672 N N . ILE A 1 90 ? -15.169 4.283 24.827 1.00 93.19 90 ILE A N 1
ATOM 673 C CA . ILE A 1 90 ? -16.458 3.739 25.275 1.00 93.19 90 ILE A CA 1
ATOM 674 C C . ILE A 1 90 ? -16.391 3.243 26.723 1.00 93.19 90 ILE A C 1
ATOM 676 O O . ILE A 1 90 ? -17.234 3.627 27.539 1.00 93.19 90 ILE A O 1
ATOM 680 N N . ARG A 1 91 ? -15.369 2.444 27.055 1.00 91.56 91 ARG A N 1
ATOM 681 C CA . ARG A 1 91 ? -15.144 1.911 28.408 1.00 91.56 91 ARG A CA 1
ATOM 682 C C . ARG A 1 91 ? -14.862 3.031 29.417 1.00 91.56 91 ARG A C 1
ATOM 684 O O . ARG A 1 91 ? -15.545 3.126 30.436 1.00 91.56 91 ARG A O 1
ATOM 691 N N . GLN A 1 92 ? -13.903 3.910 29.117 1.00 92.25 92 GLN A N 1
ATOM 692 C CA . GLN A 1 92 ? -13.441 4.975 30.015 1.00 92.25 92 GLN A CA 1
ATOM 693 C C . GLN A 1 92 ? -14.548 5.987 30.350 1.00 92.25 92 GLN A C 1
ATOM 695 O O . GLN A 1 92 ? -14.689 6.393 31.504 1.00 92.25 92 GLN A O 1
ATOM 700 N N . HIS A 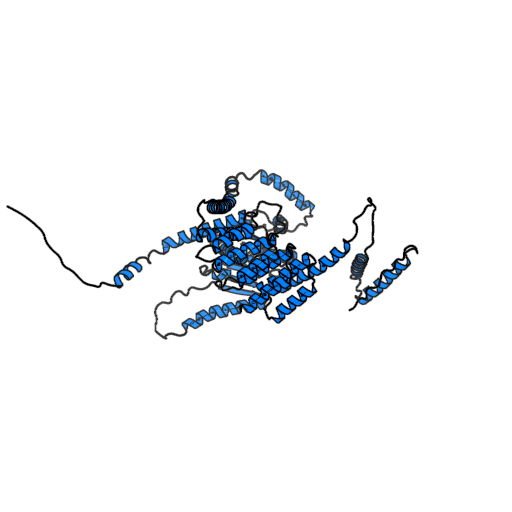1 93 ? -15.360 6.369 29.362 1.00 93.19 93 HIS A N 1
ATOM 701 C CA . HIS A 1 93 ? -16.422 7.367 29.525 1.00 93.19 93 HIS A CA 1
ATOM 702 C C . HIS A 1 93 ? -17.812 6.765 29.787 1.00 93.19 93 HIS A C 1
ATOM 704 O O . HIS A 1 93 ? -18.787 7.515 29.879 1.00 93.19 93 HIS A O 1
ATOM 710 N N . ARG A 1 94 ? -17.914 5.433 29.936 1.00 94.81 94 ARG A N 1
ATOM 711 C CA . ARG A 1 94 ? -19.172 4.687 30.146 1.00 94.81 94 ARG A CA 1
ATOM 712 C C . ARG A 1 94 ? -20.249 5.067 29.121 1.00 94.81 94 ARG A C 1
ATOM 714 O O . ARG A 1 94 ? -21.387 5.380 29.470 1.00 94.81 94 ARG A O 1
ATOM 721 N N . ILE A 1 95 ? -19.856 5.098 27.851 1.00 95.62 95 ILE A N 1
ATOM 722 C CA . ILE A 1 95 ? -20.727 5.453 26.726 1.00 95.62 95 ILE A CA 1
ATOM 723 C C . ILE A 1 95 ? -21.743 4.328 26.513 1.00 95.62 95 ILE A C 1
ATOM 725 O O . ILE A 1 95 ? -21.366 3.192 26.245 1.00 95.62 95 ILE A O 1
ATOM 729 N N . SER A 1 96 ? -23.032 4.661 26.609 1.00 95.81 96 SER A N 1
ATOM 730 C CA . SER A 1 96 ? -24.145 3.729 26.363 1.00 95.81 96 SER A CA 1
ATOM 731 C C . SER A 1 96 ? -24.734 3.861 24.956 1.00 95.81 96 SER A C 1
ATOM 733 O O . SER A 1 96 ? -25.523 3.029 24.514 1.00 95.81 96 SER A O 1
ATOM 735 N N . SER A 1 97 ? -24.367 4.920 24.231 1.00 96.75 97 SER A N 1
ATOM 736 C CA . SER A 1 97 ? -24.915 5.222 22.910 1.00 96.75 97 SER A CA 1
ATOM 737 C C . SER A 1 97 ? -23.892 5.906 22.000 1.00 96.75 97 SER A C 1
ATOM 739 O O . SER A 1 97 ? -23.259 6.888 22.393 1.00 96.75 97 SER A O 1
ATOM 741 N N . VAL A 1 98 ? -23.750 5.392 20.778 1.00 96.06 98 VAL A N 1
ATOM 742 C CA . VAL A 1 98 ? -22.819 5.856 19.741 1.00 96.06 98 VAL A CA 1
ATOM 743 C C . VAL A 1 98 ? -23.593 6.235 18.483 1.00 96.06 98 VAL A C 1
ATOM 745 O O . VAL A 1 98 ? -24.388 5.442 17.986 1.00 96.06 98 VAL A O 1
ATOM 748 N N . LEU A 1 99 ? -23.332 7.428 17.955 1.00 95.50 99 LEU A N 1
ATOM 749 C CA . LEU A 1 99 ? -23.767 7.868 16.630 1.00 95.50 99 LEU A CA 1
ATOM 750 C C . LEU A 1 99 ? -22.566 7.862 15.683 1.00 95.50 99 LEU A C 1
ATOM 752 O O . LEU A 1 99 ? -21.629 8.616 15.916 1.00 95.50 99 LEU A O 1
ATOM 756 N N . ASP A 1 100 ? -22.590 7.068 14.621 1.00 94.75 100 ASP A N 1
ATOM 757 C CA . ASP A 1 100 ? -21.503 6.970 13.640 1.00 94.75 100 ASP A CA 1
ATOM 758 C C . ASP A 1 100 ? -21.902 7.688 12.346 1.00 94.75 100 ASP A C 1
ATOM 760 O O . ASP A 1 100 ? -22.833 7.282 11.647 1.00 94.75 100 ASP A O 1
ATOM 764 N N . VAL A 1 101 ? -21.253 8.818 12.073 1.00 93.06 101 VAL A N 1
ATOM 765 C CA . VAL A 1 101 ? -21.649 9.777 11.042 1.00 93.06 101 VAL A CA 1
ATOM 766 C C . VAL A 1 101 ? -20.841 9.559 9.766 1.00 93.06 101 VAL A C 1
ATOM 768 O O . VAL A 1 101 ? -19.619 9.666 9.782 1.00 93.06 101 VAL A O 1
ATOM 771 N N . GLY A 1 102 ? -21.548 9.328 8.656 1.00 80.56 102 GLY A N 1
ATOM 772 C CA . GLY A 1 102 ? -21.089 9.370 7.259 1.00 80.56 102 GLY A CA 1
ATOM 773 C C . GLY A 1 102 ? -19.985 8.384 6.872 1.00 80.56 102 GLY A C 1
ATOM 774 O O . GLY A 1 102 ? -19.258 8.611 5.905 1.00 80.56 102 GLY A O 1
ATOM 775 N N . CYS A 1 103 ? -19.857 7.295 7.623 1.00 67.00 103 CYS A N 1
ATOM 776 C CA . CYS A 1 103 ? -19.242 6.061 7.139 1.00 67.00 103 CYS A CA 1
ATOM 777 C C . CYS A 1 103 ? -20.220 4.890 7.216 1.00 67.00 103 CYS A C 1
ATOM 779 O O . CYS A 1 103 ? -20.242 4.068 6.303 1.00 67.00 103 CYS A O 1
ATOM 781 N N . GLY A 1 104 ? -21.012 4.798 8.295 1.00 57.81 104 GLY A N 1
ATOM 782 C CA . GLY A 1 104 ? -22.013 3.743 8.494 1.00 57.81 104 GLY A CA 1
ATOM 783 C C . GLY A 1 104 ? -21.450 2.318 8.454 1.00 57.81 104 GLY A C 1
ATOM 784 O O . GLY A 1 104 ? -22.221 1.372 8.395 1.00 57.81 104 GLY A O 1
ATOM 785 N N . PHE A 1 105 ? -20.126 2.152 8.436 1.00 65.94 105 PHE A N 1
ATOM 786 C CA . PHE A 1 105 ? -19.458 0.896 8.127 1.00 65.94 105 PHE A CA 1
ATOM 787 C C . PHE A 1 105 ? -18.972 0.271 9.440 1.00 65.94 105 PHE A C 1
ATOM 789 O O . PHE A 1 105 ? -17.929 0.681 9.959 1.00 65.94 105 PHE A O 1
ATOM 796 N N . PRO A 1 106 ? -19.700 -0.706 10.009 1.00 66.81 106 PRO A N 1
ATOM 797 C CA . PRO A 1 106 ? -19.534 -1.129 11.396 1.00 66.81 106 PRO A CA 1
ATOM 798 C C . PRO A 1 106 ? -18.355 -2.103 11.568 1.00 66.81 106 PRO A C 1
ATOM 800 O O . PRO A 1 106 ? -18.412 -3.009 12.392 1.00 66.81 106 PRO A O 1
ATOM 803 N N . SER A 1 107 ? -17.269 -1.952 10.801 1.00 74.69 107 SER A N 1
ATOM 804 C CA . SER A 1 107 ? -16.138 -2.893 10.820 1.00 74.69 107 SER A CA 1
ATOM 805 C C . SER A 1 107 ? -15.489 -2.994 12.203 1.00 74.69 107 SER A C 1
ATOM 807 O O . SER A 1 107 ? -15.109 -4.081 12.632 1.00 74.69 107 SER A O 1
ATOM 809 N N . TRP A 1 108 ? -15.446 -1.882 12.941 1.00 82.50 108 TRP A N 1
ATOM 810 C CA . TRP A 1 108 ? -14.991 -1.834 14.330 1.00 82.50 108 TRP A CA 1
ATOM 811 C C . TRP A 1 108 ? -15.991 -2.480 15.310 1.00 82.50 108 TRP A C 1
ATOM 813 O O . TRP A 1 108 ? -15.594 -2.974 16.364 1.00 82.50 108 TRP A O 1
ATOM 823 N N . LEU A 1 109 ? -17.282 -2.532 14.964 1.00 82.62 109 LEU A N 1
ATOM 824 C CA . LEU A 1 109 ? -18.359 -3.038 15.820 1.00 82.62 109 LEU A CA 1
ATOM 825 C C . LEU A 1 109 ? -18.308 -4.564 15.995 1.00 82.62 109 LEU A C 1
ATOM 827 O O . LEU A 1 109 ? -18.759 -5.078 17.014 1.00 82.62 109 LEU A O 1
ATOM 831 N N . HIS A 1 110 ? -17.683 -5.301 15.071 1.00 80.69 110 HIS A N 1
ATOM 832 C CA . HIS A 1 110 ? -17.396 -6.727 15.273 1.00 80.69 110 HIS A CA 1
ATOM 833 C C . HIS A 1 110 ? -16.475 -6.975 16.485 1.00 80.69 110 HIS A C 1
ATOM 835 O O . HIS A 1 110 ? -16.557 -8.026 17.116 1.00 80.69 110 HIS A O 1
ATOM 841 N N . HIS A 1 111 ? -15.654 -5.987 16.863 1.00 81.19 111 HIS A N 1
ATOM 842 C CA . HIS A 1 111 ? -14.829 -6.009 18.077 1.00 81.19 111 HIS A CA 1
ATOM 843 C C . HIS A 1 111 ? -15.574 -5.485 19.324 1.00 81.19 111 HIS A C 1
ATOM 845 O O . HIS A 1 111 ? -15.059 -5.572 20.436 1.00 81.19 111 HIS A O 1
ATOM 851 N N . ALA A 1 112 ? -16.799 -4.972 19.163 1.00 75.06 112 ALA A N 1
ATOM 852 C CA . ALA A 1 112 ? -17.663 -4.477 20.235 1.00 75.06 112 ALA A CA 1
ATOM 853 C C . ALA A 1 112 ? -18.594 -5.561 20.823 1.00 75.06 112 ALA A C 1
ATOM 855 O O . ALA A 1 112 ? -19.524 -5.233 21.555 1.00 75.06 112 ALA A O 1
ATOM 856 N N . SER A 1 113 ? -18.354 -6.849 20.550 1.00 72.88 113 SER A N 1
ATOM 857 C CA . SER A 1 113 ? -19.184 -7.977 21.021 1.00 72.88 113 SER A CA 1
ATOM 858 C C . SER A 1 113 ? -19.374 -8.040 22.545 1.00 72.88 113 SER A C 1
ATOM 860 O O . SER A 1 113 ? -20.385 -8.550 23.023 1.00 72.88 113 SER A O 1
ATOM 862 N N . ASN A 1 114 ? -18.435 -7.479 23.312 1.00 78.19 114 ASN A N 1
ATOM 863 C CA . ASN A 1 114 ? -18.498 -7.401 24.774 1.00 78.19 114 ASN A CA 1
ATOM 864 C C . ASN A 1 114 ? -19.278 -6.172 25.294 1.00 78.19 114 ASN A C 1
ATOM 866 O O . ASN A 1 114 ? -19.415 -6.003 26.503 1.00 78.19 114 ASN A O 1
ATOM 870 N N . LEU A 1 115 ? -19.795 -5.307 24.414 1.00 82.19 115 LEU A N 1
ATOM 871 C CA . LEU A 1 115 ? -20.503 -4.067 24.752 1.00 82.19 115 LEU A CA 1
ATOM 872 C C . LEU A 1 115 ? -22.027 -4.242 24.597 1.00 82.19 115 LEU A C 1
ATOM 874 O O . LEU A 1 115 ? -22.664 -3.540 23.817 1.00 82.19 115 LEU A O 1
ATOM 878 N N . ARG A 1 116 ? -22.605 -5.200 25.341 1.00 81.75 116 ARG A N 1
ATOM 879 C CA . ARG A 1 116 ? -24.026 -5.612 25.238 1.00 81.75 116 ARG A CA 1
ATOM 880 C C . ARG A 1 116 ? -25.017 -4.442 25.341 1.00 81.75 116 ARG A C 1
ATOM 882 O O . ARG A 1 116 ? -25.969 -4.375 24.573 1.00 81.75 116 ARG A O 1
ATOM 889 N N . ASP A 1 117 ? -24.761 -3.501 26.250 1.00 89.31 117 ASP A N 1
ATOM 890 C CA . ASP A 1 117 ? -25.645 -2.356 26.522 1.00 89.31 117 ASP A CA 1
ATOM 891 C C . ASP A 1 117 ? -25.441 -1.164 25.565 1.00 89.31 117 ASP A C 1
ATOM 893 O O . ASP A 1 117 ? -26.043 -0.102 25.748 1.00 89.31 117 ASP A O 1
ATOM 897 N N . LEU A 1 118 ? -24.576 -1.300 24.552 1.00 93.88 118 LEU A N 1
ATOM 898 C CA . LEU A 1 118 ? -24.284 -0.232 23.602 1.00 93.88 118 LEU A CA 1
ATOM 899 C C . LEU A 1 118 ? -25.389 -0.119 22.546 1.00 93.88 118 LEU A C 1
ATOM 901 O O . LEU A 1 118 ? -25.670 -1.061 21.806 1.00 93.88 118 LEU A O 1
ATOM 905 N N . ARG A 1 119 ? -25.968 1.074 22.406 1.00 94.25 119 ARG A N 1
ATOM 906 C CA . ARG A 1 119 ? -26.800 1.426 21.250 1.00 94.25 119 ARG A CA 1
ATOM 907 C C . ARG A 1 119 ? -25.944 2.073 20.168 1.00 94.25 119 ARG A C 1
ATOM 909 O O . ARG A 1 119 ? -25.391 3.145 20.401 1.00 94.25 119 ARG A O 1
ATOM 916 N N . TYR A 1 120 ? -25.857 1.460 18.997 1.00 94.19 120 TYR A N 1
ATOM 917 C CA . TYR A 1 120 ? -25.162 2.013 17.836 1.00 94.19 120 TYR A CA 1
ATOM 918 C C . TYR A 1 120 ? -26.177 2.522 16.810 1.00 94.19 120 TYR A C 1
ATOM 920 O O . TYR A 1 120 ? -27.054 1.775 16.384 1.00 94.19 120 TYR A O 1
ATOM 928 N N . THR A 1 121 ? -26.020 3.771 16.376 1.00 94.25 121 THR A N 1
ATOM 929 C CA . THR A 1 121 ? -26.792 4.363 15.279 1.00 94.25 121 THR A CA 1
ATOM 930 C C . THR A 1 121 ? -25.838 4.797 14.171 1.00 94.25 121 THR A C 1
ATOM 932 O O . THR A 1 121 ? -25.117 5.781 14.333 1.00 94.25 121 THR A O 1
ATOM 935 N N . GLY A 1 122 ? -25.836 4.106 13.033 1.00 93.50 122 GLY A N 1
ATOM 936 C CA . GLY A 1 122 ? -25.118 4.546 11.835 1.00 93.50 122 GLY A CA 1
ATOM 937 C C . GLY A 1 122 ? -25.964 5.525 11.018 1.00 93.50 122 GLY A C 1
ATOM 938 O O . GLY A 1 122 ? -27.132 5.246 10.742 1.00 93.50 122 GLY A O 1
ATOM 939 N N . VAL A 1 123 ? -25.403 6.666 10.611 1.00 93.19 123 VAL A N 1
ATOM 940 C CA . VAL A 1 123 ? -26.106 7.650 9.769 1.00 93.19 123 VAL A CA 1
ATOM 941 C C . VAL A 1 123 ? -25.309 8.041 8.537 1.00 93.19 123 VAL A C 1
ATOM 943 O O . VAL A 1 123 ? -24.117 8.314 8.622 1.00 93.19 123 VAL A O 1
ATOM 946 N N . ASP A 1 124 ? -25.979 8.122 7.391 1.00 91.31 124 ASP A N 1
ATOM 947 C CA . ASP A 1 124 ? -25.388 8.568 6.127 1.00 91.31 124 ASP A CA 1
ATOM 948 C C . ASP A 1 124 ? -26.393 9.422 5.336 1.00 91.31 124 ASP A C 1
ATOM 950 O O . ASP A 1 124 ? -27.606 9.351 5.550 1.00 91.31 124 ASP A O 1
ATOM 954 N N . VAL A 1 125 ? -25.894 10.238 4.407 1.00 87.75 125 VAL A N 1
ATOM 955 C CA . VAL A 1 125 ? -26.722 11.026 3.482 1.00 87.75 125 VAL A CA 1
ATOM 956 C C . VAL A 1 125 ? -27.222 10.182 2.298 1.00 87.75 125 VAL A C 1
ATOM 958 O O . VAL A 1 125 ? -28.209 10.536 1.654 1.00 87.75 125 VAL A O 1
ATOM 961 N N . SER A 1 126 ? -26.554 9.064 2.008 1.00 85.06 126 SER A N 1
ATOM 962 C CA . SER A 1 126 ? -26.884 8.120 0.945 1.00 85.06 126 SER A CA 1
ATOM 963 C C . SER A 1 126 ? -27.889 7.071 1.419 1.00 85.06 126 SER A C 1
ATOM 965 O O . SER A 1 126 ? -27.555 6.137 2.156 1.00 85.06 126 SER A O 1
ATOM 967 N N . ASP A 1 127 ? -29.125 7.166 0.927 1.00 83.44 127 ASP A N 1
ATOM 968 C CA . ASP A 1 127 ? -30.154 6.159 1.192 1.00 83.44 127 ASP A CA 1
ATOM 969 C C . ASP A 1 127 ? -29.783 4.781 0.616 1.00 83.44 127 ASP A C 1
ATOM 971 O O . ASP A 1 127 ? -30.113 3.756 1.207 1.00 83.44 127 ASP A O 1
ATOM 975 N N . VAL A 1 128 ? -29.034 4.744 -0.490 1.00 82.56 128 VAL A N 1
ATOM 976 C CA . VAL A 1 128 ? -28.514 3.508 -1.092 1.00 82.56 128 VAL A CA 1
ATOM 977 C C . VAL A 1 128 ? -27.536 2.788 -0.157 1.00 82.56 128 VAL A C 1
ATOM 979 O O . VAL A 1 128 ? -27.618 1.564 -0.039 1.00 82.56 128 VAL A O 1
ATOM 982 N N . LEU A 1 129 ? -26.642 3.517 0.526 1.00 78.38 129 LEU A N 1
ATOM 983 C CA . LEU A 1 129 ? -25.712 2.919 1.495 1.00 78.38 129 LEU A CA 1
ATOM 984 C C . LEU A 1 129 ? -26.462 2.407 2.728 1.00 78.38 129 LEU A C 1
ATOM 986 O O . LEU A 1 129 ? -26.283 1.252 3.105 1.00 78.38 129 LEU A O 1
ATOM 990 N N . ILE A 1 130 ? -27.375 3.203 3.290 1.00 82.44 130 ILE A N 1
ATOM 991 C CA . ILE A 1 130 ? -28.186 2.791 4.447 1.00 82.44 130 ILE A CA 1
ATOM 992 C C . ILE A 1 130 ? -29.037 1.550 4.130 1.00 82.44 130 ILE A C 1
ATOM 994 O O . ILE A 1 130 ? -28.998 0.578 4.879 1.00 82.44 130 ILE A O 1
ATOM 998 N N . ARG A 1 131 ? -29.721 1.501 2.977 1.00 82.25 131 ARG A N 1
ATOM 999 C CA . ARG A 1 131 ? -30.473 0.307 2.530 1.00 82.25 131 ARG A CA 1
ATOM 1000 C C . ARG A 1 131 ? -29.585 -0.907 2.235 1.00 82.25 131 ARG A C 1
ATOM 1002 O O . ARG A 1 131 ? -30.092 -2.028 2.152 1.00 82.25 131 ARG A O 1
ATOM 1009 N N . LYS A 1 132 ? -28.291 -0.713 1.969 1.00 85.00 132 LYS A N 1
ATOM 1010 C CA . LYS A 1 132 ? -27.331 -1.815 1.834 1.00 85.00 132 LYS A CA 1
ATOM 1011 C C . LYS A 1 132 ? -26.984 -2.365 3.221 1.00 85.00 132 LYS A C 1
ATOM 1013 O O . LYS A 1 132 ? -27.222 -3.542 3.457 1.00 85.00 132 LYS A O 1
ATOM 1018 N N . LEU A 1 133 ? -26.552 -1.501 4.136 1.00 81.25 133 LEU A N 1
ATOM 1019 C CA . LEU A 1 133 ? -26.168 -1.858 5.507 1.00 81.25 133 LEU A CA 1
ATOM 1020 C C . LEU A 1 133 ? -27.318 -2.519 6.286 1.00 81.25 133 LEU A C 1
ATOM 1022 O O . LEU A 1 133 ? -27.124 -3.548 6.924 1.00 81.25 133 LEU A O 1
ATOM 1026 N N . GLN A 1 134 ? -28.544 -2.001 6.149 1.00 83.19 134 GLN A N 1
ATOM 1027 C CA . GLN A 1 134 ? -29.750 -2.608 6.729 1.00 83.19 134 GLN A CA 1
ATOM 1028 C C . GLN A 1 134 ? -30.009 -4.036 6.212 1.00 83.19 134 GLN A C 1
ATOM 1030 O O . GLN A 1 134 ? -30.492 -4.878 6.965 1.00 83.19 134 GLN A O 1
ATOM 1035 N N . ARG A 1 135 ? -29.691 -4.335 4.942 1.00 85.31 135 ARG A N 1
ATOM 1036 C CA . ARG A 1 135 ? -29.811 -5.698 4.395 1.00 85.31 135 ARG A CA 1
ATOM 1037 C C . ARG A 1 135 ? -28.708 -6.611 4.911 1.00 85.31 135 ARG A C 1
ATOM 1039 O O . ARG A 1 135 ? -29.023 -7.704 5.357 1.00 85.31 135 ARG A O 1
ATOM 1046 N N . GLU A 1 136 ? -27.462 -6.144 4.934 1.00 83.56 136 GLU A N 1
ATOM 1047 C CA . GLU A 1 136 ? -26.328 -6.902 5.485 1.00 83.56 136 GLU A CA 1
ATOM 1048 C C . GLU A 1 136 ? -26.558 -7.247 6.974 1.00 83.56 136 GLU A C 1
ATOM 1050 O O . GLU A 1 136 ? -26.304 -8.371 7.402 1.00 83.56 136 GLU A O 1
ATOM 1055 N N . GLN A 1 137 ? -27.145 -6.332 7.754 1.00 80.94 137 GLN A N 1
ATOM 1056 C CA . GLN A 1 137 ? -27.564 -6.590 9.137 1.00 80.94 137 GLN A CA 1
ATOM 1057 C C . GLN A 1 137 ? -28.697 -7.630 9.234 1.00 80.94 137 GLN A C 1
ATOM 1059 O O . GLN A 1 137 ? -28.641 -8.513 10.092 1.00 80.94 137 GLN A O 1
ATOM 1064 N N . LEU A 1 138 ? -29.719 -7.550 8.372 1.00 80.38 138 LEU A N 1
ATOM 1065 C CA . LEU A 1 138 ? -30.810 -8.536 8.323 1.00 80.38 138 LEU A CA 1
ATOM 1066 C C . LEU A 1 138 ? -30.315 -9.928 7.906 1.00 80.38 138 LEU A C 1
ATOM 1068 O O . LEU A 1 138 ? -30.792 -10.925 8.442 1.00 80.38 138 LEU A O 1
ATOM 1072 N N . GLU A 1 139 ? -29.349 -10.005 6.991 1.00 82.88 139 GLU A N 1
ATOM 1073 C CA . GLU A 1 139 ? -28.709 -11.253 6.567 1.00 82.88 139 GLU A CA 1
ATOM 1074 C C . GLU A 1 139 ? -27.883 -11.869 7.707 1.00 82.88 139 GLU A C 1
ATOM 1076 O O . GLU A 1 139 ? -28.031 -13.059 7.987 1.00 82.88 139 GLU A O 1
ATOM 1081 N N . LEU A 1 140 ? -27.102 -11.065 8.441 1.00 76.19 140 LEU A N 1
ATOM 1082 C CA . LEU A 1 140 ? -26.365 -11.513 9.631 1.00 76.19 140 LEU A CA 1
ATOM 1083 C C . LEU A 1 140 ? -27.297 -12.005 10.753 1.00 76.19 140 LEU A C 1
ATOM 1085 O O . LEU A 1 140 ? -27.052 -13.060 11.339 1.00 76.19 140 LEU A O 1
ATOM 1089 N N . ALA A 1 141 ? -28.387 -11.284 11.031 1.00 72.94 141 ALA A N 1
ATOM 1090 C CA . ALA A 1 141 ? -29.383 -11.698 12.021 1.00 72.94 141 ALA A CA 1
ATOM 1091 C C . ALA A 1 141 ? -30.145 -12.968 11.584 1.00 72.94 141 ALA A C 1
ATOM 1093 O O . ALA A 1 141 ? -30.367 -13.879 12.384 1.00 72.94 141 ALA A O 1
ATOM 1094 N N . GLY A 1 142 ? -30.507 -13.060 10.300 1.00 70.69 142 GLY A N 1
ATOM 1095 C CA . GLY A 1 142 ? -31.203 -14.209 9.720 1.00 70.69 142 GLY A CA 1
ATOM 1096 C C . GLY A 1 142 ? -30.350 -15.480 9.671 1.00 70.69 142 GLY A C 1
ATOM 1097 O O . GLY A 1 142 ? -30.867 -16.569 9.927 1.00 70.69 142 GLY A O 1
ATOM 1098 N N . ALA A 1 143 ? -29.044 -15.353 9.418 1.00 64.19 143 ALA A N 1
ATOM 1099 C CA . ALA A 1 143 ? -28.103 -16.473 9.437 1.00 64.19 143 ALA A CA 1
ATOM 1100 C C . ALA A 1 143 ? -28.016 -17.142 10.823 1.00 64.19 143 ALA A C 1
ATOM 1102 O O . ALA A 1 143 ? -27.937 -18.367 10.905 1.00 64.19 143 ALA A O 1
ATOM 1103 N N . GLY A 1 144 ? -28.107 -16.359 11.906 1.00 55.16 144 GLY A N 1
ATOM 1104 C CA . GLY A 1 144 ? -28.198 -16.887 13.271 1.00 55.16 144 GLY A CA 1
ATOM 1105 C C . GLY A 1 144 ? -29.507 -17.641 13.535 1.00 55.16 144 GLY A C 1
ATOM 1106 O O . GLY A 1 144 ? -29.488 -18.751 14.063 1.00 55.16 144 GLY A O 1
ATOM 1107 N N . ALA A 1 145 ? -30.644 -17.081 13.109 1.00 53.94 145 ALA A N 1
ATOM 1108 C CA . ALA A 1 145 ? -31.961 -17.692 13.316 1.00 53.94 145 ALA A CA 1
ATOM 1109 C C . ALA A 1 145 ? -32.163 -19.002 12.523 1.00 53.94 145 ALA A C 1
ATOM 1111 O O . ALA A 1 145 ? -32.818 -19.928 13.004 1.00 53.94 145 ALA A O 1
ATOM 1112 N N . GLY A 1 146 ? -31.585 -19.109 11.321 1.00 45.72 146 GLY A N 1
ATOM 1113 C CA . GLY A 1 146 ? -31.717 -20.293 10.463 1.00 45.72 146 GLY A CA 1
ATOM 1114 C C . GLY A 1 146 ? -31.035 -21.555 11.007 1.00 45.72 146 GLY A C 1
ATOM 1115 O O . GLY A 1 146 ? -31.513 -22.660 10.758 1.00 45.72 146 GLY A O 1
ATOM 1116 N N . ALA A 1 147 ? -29.957 -21.409 11.785 1.00 48.56 147 ALA A N 1
ATOM 1117 C CA . ALA A 1 147 ? -29.186 -22.539 12.310 1.00 48.56 147 ALA A CA 1
ATOM 1118 C C . ALA A 1 147 ? -29.893 -23.306 13.450 1.00 48.56 147 ALA A C 1
ATOM 1120 O O . ALA A 1 147 ? -29.577 -24.470 13.691 1.00 48.56 147 ALA A O 1
ATOM 1121 N N . GLY A 1 148 ? -30.858 -22.682 14.140 1.00 43.50 148 GLY A N 1
ATOM 1122 C CA . GLY A 1 148 ? -31.572 -23.281 15.278 1.00 43.50 148 GLY A CA 1
ATOM 1123 C C . GLY A 1 148 ? -32.847 -24.061 14.926 1.00 43.50 148 GLY A C 1
ATOM 1124 O O . GLY A 1 148 ? -33.330 -24.846 15.737 1.00 43.50 148 GLY A O 1
ATOM 1125 N N . ALA A 1 149 ? -33.404 -23.889 13.724 1.00 44.97 149 ALA A N 1
ATOM 1126 C CA . ALA A 1 149 ? -34.737 -24.402 13.376 1.00 44.97 149 ALA A CA 1
ATOM 1127 C C . ALA A 1 149 ? -34.795 -25.911 13.027 1.00 44.97 149 ALA A C 1
ATOM 1129 O O . ALA A 1 149 ? -35.857 -26.421 12.672 1.00 44.97 149 ALA A O 1
ATOM 1130 N N . GLY A 1 150 ? -33.664 -26.625 13.087 1.00 41.94 150 GLY A N 1
ATOM 1131 C CA . GLY A 1 150 ? -33.521 -27.989 12.558 1.00 41.94 150 GLY A CA 1
ATOM 1132 C C . GLY A 1 150 ? -33.684 -29.148 13.550 1.00 41.94 150 GLY A C 1
ATOM 1133 O O . GLY A 1 150 ? -33.681 -30.296 13.109 1.00 41.94 150 GLY A O 1
ATOM 1134 N N . ALA A 1 151 ? -33.803 -28.901 14.862 1.00 42.25 151 ALA A N 1
ATOM 1135 C CA . ALA A 1 151 ? -33.718 -29.964 15.869 1.00 42.25 151 ALA A CA 1
ATOM 1136 C C . ALA A 1 151 ? -34.792 -29.890 16.972 1.00 42.25 151 ALA A C 1
ATOM 1138 O O . ALA A 1 151 ? -34.707 -29.084 17.889 1.00 42.25 151 ALA A O 1
ATOM 1139 N N . GLY A 1 152 ? -35.732 -30.841 16.929 1.00 36.59 152 GLY A N 1
ATOM 1140 C CA . GLY A 1 152 ? -36.360 -31.421 18.123 1.00 36.59 152 GLY A CA 1
ATOM 1141 C C . GLY A 1 152 ? -37.422 -30.594 18.858 1.00 36.59 152 GLY A C 1
ATOM 1142 O O . GLY A 1 152 ? -37.123 -29.830 19.768 1.00 36.59 152 GLY A O 1
ATOM 1143 N N . ALA A 1 153 ? -38.697 -30.905 18.608 1.00 43.56 153 ALA A N 1
ATOM 1144 C CA . ALA A 1 153 ? -39.748 -30.638 19.588 1.00 43.56 153 ALA A CA 1
ATOM 1145 C C . ALA A 1 153 ? -39.547 -31.556 20.816 1.00 43.56 153 ALA A C 1
ATOM 1147 O O . ALA A 1 153 ? -39.865 -32.744 20.764 1.00 43.56 153 ALA A O 1
ATOM 1148 N N . GLY A 1 154 ? -39.006 -31.013 21.909 1.00 39.34 154 GLY A N 1
ATOM 1149 C CA . GLY A 1 154 ? -38.715 -31.741 23.148 1.00 39.34 154 GLY A CA 1
ATOM 1150 C C . GLY A 1 154 ? -38.769 -30.820 24.368 1.00 39.34 154 GLY A C 1
ATOM 1151 O O . GLY A 1 154 ? -38.306 -29.686 24.321 1.00 39.34 154 GLY A O 1
ATOM 1152 N N . ALA A 1 155 ? -39.400 -31.280 25.447 1.00 42.25 155 ALA A N 1
ATOM 1153 C CA . ALA A 1 155 ? -39.794 -30.436 26.572 1.00 42.25 155 ALA A CA 1
ATOM 1154 C C . ALA A 1 155 ? -38.625 -29.862 27.403 1.00 42.25 155 ALA A C 1
ATOM 1156 O O . ALA A 1 155 ? -37.811 -30.606 27.937 1.00 42.25 155 ALA A O 1
ATOM 1157 N N . GLY A 1 156 ? -38.661 -28.542 27.608 1.00 48.12 156 GLY A N 1
ATOM 1158 C CA . GLY A 1 156 ? -38.348 -27.849 28.865 1.00 48.12 156 GLY A CA 1
ATOM 1159 C C . GLY A 1 156 ? -37.066 -28.199 29.633 1.00 48.12 156 GLY A C 1
ATOM 1160 O O . GLY A 1 156 ? -37.127 -28.928 30.619 1.00 48.12 156 GLY A O 1
ATOM 1161 N N . ALA A 1 157 ? -35.968 -27.508 29.320 1.00 40.88 157 ALA A N 1
ATOM 1162 C CA . ALA A 1 157 ? -34.911 -27.186 30.282 1.00 40.88 157 ALA A CA 1
ATOM 1163 C C . ALA A 1 157 ? -34.145 -25.928 29.835 1.00 40.88 157 ALA A C 1
ATOM 1165 O O . ALA A 1 157 ? -33.758 -25.839 28.678 1.00 40.88 157 ALA A O 1
ATOM 1166 N N . GLY A 1 158 ? -33.914 -24.984 30.756 1.00 42.56 158 GLY A N 1
ATOM 1167 C CA . GLY A 1 158 ? -32.960 -23.877 30.595 1.00 42.56 158 GLY A CA 1
ATOM 1168 C C . GLY A 1 158 ? -33.241 -22.882 29.462 1.00 42.56 158 GLY A C 1
ATOM 1169 O O . GLY A 1 158 ? -32.751 -23.045 28.350 1.00 42.56 158 GLY A O 1
ATOM 1170 N N . ALA A 1 159 ? -33.907 -21.766 29.779 1.00 45.84 159 ALA A N 1
ATOM 1171 C CA . ALA A 1 159 ? -33.767 -20.552 28.977 1.00 45.84 159 ALA A CA 1
ATOM 1172 C C . ALA A 1 159 ? -32.336 -20.018 29.159 1.00 45.84 159 ALA A C 1
ATOM 1174 O O . ALA A 1 159 ? -32.066 -19.239 30.074 1.00 45.84 159 ALA A O 1
ATOM 1175 N N . GLY A 1 160 ? -31.407 -20.512 28.337 1.00 45.41 160 GLY A N 1
ATOM 1176 C CA . GLY A 1 160 ? -30.058 -19.969 28.256 1.00 45.41 160 GLY A CA 1
ATOM 1177 C C . GLY A 1 160 ? -30.141 -18.492 27.892 1.00 45.41 160 GLY A C 1
ATOM 1178 O O . GLY A 1 160 ? -30.871 -18.130 26.973 1.00 45.41 160 GLY A O 1
ATOM 1179 N N . GLU A 1 161 ? -29.431 -17.652 28.642 1.00 50.72 161 GLU A N 1
ATOM 1180 C CA . GLU A 1 161 ? -29.386 -16.208 28.426 1.00 50.72 161 GLU A CA 1
ATOM 1181 C C . GLU A 1 161 ? -28.870 -15.930 27.003 1.00 50.72 161 GLU A C 1
ATOM 1183 O O . GLU A 1 161 ? -27.666 -16.027 26.740 1.00 50.72 161 GLU A O 1
ATOM 1188 N N . GLU A 1 162 ? -29.782 -15.637 26.066 1.00 55.44 162 GLU A N 1
ATOM 1189 C CA . GLU A 1 162 ? -29.410 -15.230 24.713 1.00 55.44 162 GLU A CA 1
ATOM 1190 C C . GLU A 1 162 ? -28.487 -14.021 24.835 1.00 55.44 162 GLU A C 1
ATOM 1192 O O . GLU A 1 162 ? -28.857 -12.985 25.393 1.00 55.44 162 GLU A O 1
ATOM 1197 N N . ARG A 1 163 ? -27.252 -14.169 24.344 1.00 57.09 163 ARG A N 1
ATOM 1198 C CA . ARG A 1 163 ? -26.231 -13.121 24.390 1.00 57.09 163 ARG A CA 1
ATOM 1199 C C . ARG A 1 163 ? -26.628 -12.013 23.420 1.00 57.09 163 ARG A C 1
ATOM 1201 O O . ARG A 1 163 ? -26.166 -11.991 22.282 1.00 57.09 163 ARG A O 1
ATOM 1208 N N . GLY A 1 164 ? -27.517 -11.136 23.882 1.00 63.41 164 GLY A N 1
ATOM 1209 C CA . GLY A 1 164 ? -28.079 -10.040 23.108 1.00 63.41 164 GLY A CA 1
ATOM 1210 C C . GLY A 1 164 ? -26.976 -9.215 22.459 1.00 63.41 164 GLY A C 1
ATOM 1211 O O . GLY A 1 164 ? -26.105 -8.674 23.143 1.00 63.41 164 GLY A O 1
ATOM 1212 N N . LEU A 1 165 ? -27.015 -9.151 21.129 1.00 70.19 165 LEU A N 1
ATOM 1213 C CA . LEU A 1 165 ? -26.184 -8.234 20.363 1.00 70.19 165 LEU A CA 1
ATOM 1214 C C . LEU A 1 165 ? -26.594 -6.785 20.682 1.00 70.19 165 LEU A C 1
ATOM 1216 O O . LEU A 1 165 ? -27.766 -6.544 20.988 1.00 70.19 165 LEU A O 1
ATOM 1220 N N . PRO A 1 166 ? -25.663 -5.817 20.588 1.00 76.94 166 PRO A N 1
ATOM 1221 C CA . PRO A 1 166 ? -25.992 -4.404 20.742 1.00 76.94 166 PRO A CA 1
ATOM 1222 C C . PRO A 1 166 ? -27.119 -3.985 19.787 1.00 76.94 166 PRO A C 1
ATOM 1224 O O . PRO A 1 166 ? -27.229 -4.483 18.664 1.00 76.94 166 PRO A O 1
ATOM 1227 N N . SER A 1 167 ? -27.949 -3.035 20.223 1.00 86.31 167 SER A N 1
ATOM 1228 C CA . SER A 1 167 ? -29.011 -2.468 19.384 1.00 86.31 167 SER A CA 1
ATOM 1229 C C . SER A 1 167 ? -28.373 -1.642 18.269 1.00 86.31 167 SER A C 1
ATOM 1231 O O . SER A 1 167 ? -27.764 -0.609 18.550 1.00 86.31 167 SER A O 1
ATOM 1233 N N . ILE A 1 168 ? -28.508 -2.103 17.025 1.00 90.62 168 ILE A N 1
ATOM 1234 C CA . ILE A 1 168 ? -27.924 -1.486 15.828 1.00 90.62 168 ILE A CA 1
ATOM 1235 C C . ILE A 1 168 ? -29.049 -0.911 14.969 1.00 90.62 168 ILE A C 1
ATOM 1237 O O . ILE A 1 168 ? -29.863 -1.661 14.429 1.00 90.62 168 ILE A O 1
ATOM 1241 N N . ASP A 1 169 ? -29.051 0.410 14.822 1.00 91.31 169 ASP A N 1
ATOM 1242 C CA . ASP A 1 169 ? -29.957 1.169 13.965 1.00 91.31 169 ASP A CA 1
ATOM 1243 C C . ASP A 1 169 ? -29.172 1.836 12.820 1.00 91.31 169 ASP A C 1
ATOM 1245 O O . ASP A 1 169 ? -28.050 2.308 13.006 1.00 91.31 169 ASP A O 1
ATOM 1249 N N . PHE A 1 170 ? -29.777 1.939 11.633 1.00 91.50 170 PHE A N 1
ATOM 1250 C CA . PHE A 1 170 ? -29.219 2.687 10.499 1.00 91.50 170 PHE A CA 1
ATOM 1251 C C . PHE A 1 170 ? -30.253 3.667 9.943 1.00 91.50 170 PHE A C 1
ATOM 1253 O O . PHE A 1 170 ? -31.353 3.251 9.572 1.00 91.50 170 PHE A O 1
ATOM 1260 N N . LEU A 1 171 ? -29.903 4.955 9.849 1.00 92.94 171 LEU A N 1
ATOM 1261 C CA . LEU A 1 171 ? -30.814 6.029 9.434 1.00 92.94 171 LEU A CA 1
ATOM 1262 C C . LEU A 1 171 ? -30.220 6.878 8.303 1.00 92.94 171 LEU A C 1
ATOM 1264 O O . LEU A 1 171 ? -29.031 7.185 8.287 1.00 92.94 171 LEU A O 1
ATOM 1268 N N . VAL A 1 172 ? -31.073 7.335 7.386 1.00 93.19 172 VAL A N 1
ATOM 1269 C CA . VAL A 1 172 ? -30.696 8.368 6.410 1.00 93.19 172 VAL A CA 1
ATOM 1270 C C . VAL A 1 172 ? -30.856 9.732 7.078 1.00 93.19 172 VAL A C 1
ATOM 1272 O O . VAL A 1 172 ? -31.965 10.077 7.482 1.00 93.19 172 VAL A O 1
ATOM 1275 N N . SER A 1 173 ? -29.780 10.509 7.203 1.00 93.62 173 SER A N 1
ATOM 1276 C CA . SER A 1 173 ? -29.848 11.882 7.725 1.00 93.62 173 SER A CA 1
ATOM 1277 C C . SER A 1 173 ? -28.714 12.746 7.189 1.00 93.62 173 SER A C 1
ATOM 1279 O O . SER A 1 173 ? -27.565 12.317 7.077 1.00 93.62 173 SER A O 1
ATOM 1281 N N . ASN A 1 174 ? -29.034 14.004 6.885 1.00 93.81 174 ASN A N 1
ATOM 1282 C CA . ASN A 1 174 ? -28.038 14.991 6.494 1.00 93.81 174 ASN A CA 1
ATOM 1283 C C . ASN A 1 174 ? -27.649 15.839 7.711 1.00 93.81 174 ASN A C 1
ATOM 1285 O O . ASN A 1 174 ? -28.210 16.909 7.943 1.00 93.81 174 ASN A O 1
ATOM 1289 N N . VAL A 1 175 ? -26.640 15.386 8.456 1.00 95.19 175 VAL A N 1
ATOM 1290 C CA . VAL A 1 175 ? -26.117 16.057 9.664 1.00 95.19 175 VAL A CA 1
ATOM 1291 C C . VAL A 1 175 ? -25.639 17.505 9.454 1.00 95.19 175 VAL A C 1
ATOM 1293 O O . VAL A 1 175 ? -25.559 18.263 10.420 1.00 95.19 175 VAL A O 1
ATOM 1296 N N . ALA A 1 176 ? -25.354 17.940 8.219 1.00 94.19 176 ALA A N 1
ATOM 1297 C CA . ALA A 1 176 ? -25.043 19.346 7.933 1.00 94.19 176 ALA A CA 1
ATOM 1298 C C . ALA A 1 176 ? -26.302 20.234 7.980 1.00 94.19 176 ALA A C 1
ATOM 1300 O O . ALA A 1 176 ? -26.227 21.425 8.271 1.00 94.19 176 ALA A O 1
ATOM 1301 N N . ARG A 1 177 ? -27.482 19.655 7.736 1.00 96.00 177 ARG A N 1
ATOM 1302 C CA . ARG A 1 177 ? -28.776 20.359 7.680 1.00 96.00 177 ARG A CA 1
ATOM 1303 C C . ARG A 1 177 ? -29.654 20.092 8.901 1.00 96.00 177 ARG A C 1
ATOM 1305 O O . ARG A 1 177 ? -30.424 20.960 9.303 1.00 96.00 177 ARG A O 1
ATOM 1312 N N . GLU A 1 178 ? -29.521 18.913 9.491 1.00 96.38 178 GLU A N 1
ATOM 1313 C CA . GLU A 1 178 ? -30.364 18.394 10.564 1.00 96.38 178 GLU A CA 1
ATOM 1314 C C . GLU A 1 178 ? -29.565 18.244 11.862 1.00 96.38 178 GLU A C 1
ATOM 1316 O O . GLU A 1 178 ? -28.385 17.897 11.853 1.00 96.38 178 GLU A O 1
ATOM 1321 N N . VAL A 1 179 ? -30.216 18.491 13.001 1.00 97.06 179 VAL A N 1
ATOM 1322 C CA . VAL A 1 179 ? -29.642 18.177 14.316 1.00 97.06 179 VAL A CA 1
ATOM 1323 C C . VAL A 1 179 ? -29.848 16.681 14.565 1.00 97.06 179 VAL A C 1
ATOM 1325 O O . VAL A 1 179 ? -31.006 16.267 14.652 1.00 97.06 179 VAL A O 1
ATOM 1328 N N . PRO A 1 180 ? -28.782 15.867 14.682 1.00 96.62 180 PRO A N 1
ATOM 1329 C CA . PRO A 1 180 ? -28.937 14.441 14.928 1.00 96.62 180 PRO A CA 1
ATOM 1330 C C . PRO A 1 180 ? -29.497 14.168 16.329 1.00 96.62 180 PRO A C 1
ATOM 1332 O O . PRO A 1 180 ? -29.443 15.016 17.225 1.00 96.62 180 PRO A O 1
ATOM 1335 N N . ALA A 1 181 ? -30.007 12.953 16.536 1.00 96.31 181 ALA A N 1
ATOM 1336 C CA . ALA A 1 181 ? -30.437 12.499 17.853 1.00 96.31 181 ALA A CA 1
ATOM 1337 C C . ALA A 1 181 ? -29.264 12.469 18.850 1.00 96.31 181 ALA A C 1
ATOM 1339 O O . ALA A 1 181 ? -28.122 12.167 18.492 1.00 96.31 181 ALA A O 1
ATOM 1340 N N . LYS A 1 182 ? -29.555 12.761 20.121 1.00 97.56 182 LYS A N 1
ATOM 1341 C CA . LYS A 1 182 ? -28.564 12.764 21.202 1.00 97.56 182 LYS A CA 1
ATOM 1342 C C . LYS A 1 182 ? -27.997 11.365 21.453 1.00 97.56 182 LYS A C 1
ATOM 1344 O O . LYS A 1 182 ? -28.764 10.449 21.731 1.00 97.56 182 LYS A O 1
ATOM 1349 N N . HIS A 1 183 ? -26.673 11.256 21.466 1.00 97.44 183 HIS A N 1
ATOM 1350 C CA . HIS A 1 183 ? -25.926 10.064 21.872 1.00 97.44 183 HIS A CA 1
ATOM 1351 C C . HIS A 1 183 ? -24.865 10.447 22.921 1.00 97.44 183 HIS A C 1
ATOM 1353 O O . HIS A 1 183 ? -24.592 11.628 23.144 1.00 97.44 183 HIS A O 1
ATOM 1359 N N . ASP A 1 184 ? -24.273 9.482 23.619 1.00 97.31 184 ASP A N 1
ATOM 1360 C CA . ASP A 1 184 ? -23.158 9.767 24.527 1.00 97.31 184 ASP A CA 1
ATOM 1361 C C . ASP A 1 184 ? -21.898 10.128 23.733 1.00 97.31 184 ASP A C 1
ATOM 1363 O O . ASP A 1 184 ? -21.260 11.135 24.040 1.00 97.31 184 ASP A O 1
ATOM 1367 N N . LEU A 1 185 ? -21.595 9.362 22.681 1.00 96.56 185 LEU A N 1
ATOM 1368 C CA . LEU A 1 185 ? -20.499 9.604 21.746 1.00 96.56 185 LEU A CA 1
ATOM 1369 C C . LEU A 1 185 ? -21.024 9.796 20.321 1.00 96.56 185 LEU A C 1
ATOM 1371 O O . LEU A 1 185 ? -21.868 9.039 19.850 1.00 96.56 185 LEU A O 1
ATOM 1375 N N . VAL A 1 186 ? -20.462 10.770 19.612 1.00 96.12 186 VAL A N 1
ATOM 1376 C CA . VAL A 1 186 ? -20.565 10.883 18.156 1.00 96.12 186 VAL A CA 1
ATOM 1377 C C . VAL A 1 186 ? -19.206 10.567 17.543 1.00 96.12 186 VAL A C 1
ATOM 1379 O O . VAL A 1 186 ? -18.197 11.129 17.954 1.00 96.12 186 VAL A O 1
ATOM 1382 N N . ILE A 1 187 ? -19.176 9.673 16.564 1.00 94.81 187 ILE A N 1
ATOM 1383 C CA . ILE A 1 187 ? -18.012 9.316 15.759 1.00 94.81 187 ILE A CA 1
ATOM 1384 C C . ILE A 1 187 ? -18.178 9.998 14.398 1.00 94.81 187 ILE A C 1
ATOM 1386 O O . ILE A 1 187 ? -19.229 9.905 13.772 1.00 94.81 187 ILE A O 1
ATOM 1390 N N . CYS A 1 188 ? -17.158 10.729 13.956 1.00 92.69 188 CYS A N 1
ATOM 1391 C CA . CYS A 1 188 ? -17.162 11.484 12.704 1.00 92.69 188 CYS A CA 1
ATOM 1392 C C . CYS A 1 188 ? -15.802 11.312 12.009 1.00 92.69 188 CYS A C 1
ATOM 1394 O O . CYS A 1 188 ? -14.969 12.222 11.954 1.00 92.69 188 CYS A O 1
ATOM 1396 N N . LEU A 1 189 ? -15.533 10.085 11.557 1.00 87.25 189 LEU A N 1
ATOM 1397 C CA . LEU A 1 189 ? -14.281 9.716 10.897 1.00 87.25 189 LEU A CA 1
ATOM 1398 C C . LEU A 1 189 ? -14.370 10.094 9.415 1.00 87.25 189 LEU A C 1
ATOM 1400 O O . LEU A 1 189 ? -15.249 9.634 8.697 1.00 87.25 189 LEU A O 1
ATOM 1404 N N . GLY A 1 190 ? -13.478 10.965 8.946 1.00 83.00 190 GLY A N 1
ATOM 1405 C CA . GLY A 1 190 ? -13.351 11.306 7.526 1.00 83.00 190 GLY A CA 1
ATOM 1406 C C . GLY A 1 190 ? -14.444 12.206 6.930 1.00 83.00 190 GLY A C 1
ATOM 1407 O O . GLY A 1 190 ? -14.127 12.970 6.028 1.00 83.00 190 GLY A O 1
ATOM 1408 N N . VAL A 1 191 ? -15.689 12.218 7.425 1.00 86.81 191 VAL A N 1
ATOM 1409 C CA . VAL A 1 191 ? -16.785 13.036 6.844 1.00 86.81 191 VAL A CA 1
ATOM 1410 C C . VAL A 1 191 ? -16.400 14.498 6.664 1.00 86.81 191 VAL A C 1
ATOM 1412 O O . VAL A 1 191 ? -16.597 15.064 5.588 1.00 86.81 191 VAL A O 1
ATOM 1415 N N . LEU A 1 192 ? -15.816 15.091 7.706 1.00 86.75 192 LEU A N 1
ATOM 1416 C CA . LEU A 1 192 ? -15.412 16.497 7.740 1.00 86.75 192 LEU A CA 1
ATOM 1417 C C . LEU A 1 192 ? -14.301 16.808 6.719 1.00 86.75 192 LEU A C 1
ATOM 1419 O O . LEU A 1 192 ? -14.207 17.942 6.265 1.00 86.75 192 LEU A O 1
ATOM 1423 N N . ALA A 1 193 ? -13.516 15.806 6.300 1.00 82.00 193 ALA A N 1
ATOM 1424 C CA . ALA A 1 193 ? -12.493 15.939 5.261 1.00 82.00 193 ALA A CA 1
ATOM 1425 C C . ALA A 1 193 ? -13.071 16.093 3.844 1.00 82.00 193 ALA A C 1
ATOM 1427 O O . ALA A 1 193 ? -12.390 16.602 2.955 1.00 82.00 193 ALA A O 1
ATOM 1428 N N . TYR A 1 194 ? -14.313 15.650 3.625 1.00 81.75 194 TYR A N 1
ATOM 1429 C CA . TYR A 1 194 ? -14.971 15.652 2.315 1.00 81.75 194 TYR A CA 1
ATOM 1430 C C . TYR A 1 194 ? -16.045 16.740 2.162 1.00 81.75 194 TYR A C 1
ATOM 1432 O O . TYR A 1 194 ? -16.664 16.836 1.101 1.00 81.75 194 TYR A O 1
ATOM 1440 N N . GLN A 1 195 ? -16.276 17.551 3.198 1.00 85.06 195 GLN A N 1
ATOM 1441 C CA . GLN A 1 195 ? -17.246 18.646 3.177 1.00 85.06 195 GLN A CA 1
ATOM 1442 C C . GLN A 1 195 ? -16.620 19.987 2.774 1.00 85.06 195 GLN A C 1
ATOM 1444 O O . GLN A 1 195 ? -15.406 20.185 2.843 1.00 85.06 195 GLN A O 1
ATOM 1449 N N . THR A 1 196 ? -17.471 20.948 2.401 1.00 87.31 196 THR A N 1
ATOM 1450 C CA . THR A 1 196 ? -17.073 22.362 2.423 1.00 87.31 196 THR A CA 1
ATOM 1451 C C . THR A 1 196 ? -16.770 22.792 3.863 1.00 87.31 196 THR A C 1
ATOM 1453 O O . THR A 1 196 ? -17.226 22.161 4.820 1.00 87.31 196 THR A O 1
ATOM 1456 N N . MET A 1 197 ? -16.017 23.879 4.042 1.00 83.06 197 MET A N 1
ATOM 1457 C CA . MET A 1 197 ? -15.748 24.413 5.381 1.00 83.06 197 MET A CA 1
ATOM 1458 C C . MET A 1 197 ? -17.070 24.791 6.071 1.00 83.06 197 MET A C 1
ATOM 1460 O O . MET A 1 197 ? -17.279 24.473 7.237 1.00 83.06 197 MET A O 1
ATOM 1464 N N . GLU A 1 198 ? -17.990 25.403 5.328 1.00 86.81 198 GLU A N 1
ATOM 1465 C CA . GLU A 1 198 ? -19.335 25.782 5.757 1.00 86.81 198 GLU A CA 1
ATOM 1466 C C . GLU A 1 198 ? -20.160 24.574 6.232 1.00 86.81 198 GLU A C 1
ATOM 1468 O O . GLU A 1 1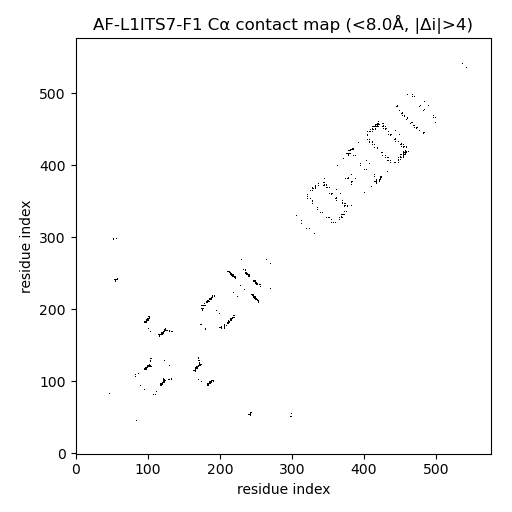98 ? -20.724 24.613 7.328 1.00 86.81 198 GLU A O 1
ATOM 1473 N N . ASP A 1 199 ? -20.191 23.486 5.455 1.00 89.38 199 ASP A N 1
ATOM 1474 C CA . ASP A 1 199 ? -20.906 22.255 5.814 1.00 89.38 199 ASP A CA 1
ATOM 1475 C C . ASP A 1 199 ? -20.243 21.547 7.009 1.00 89.38 199 ASP A C 1
ATOM 1477 O O . ASP A 1 199 ? -20.942 21.092 7.913 1.00 89.38 199 ASP A O 1
ATOM 1481 N N . ALA A 1 200 ? -18.906 21.514 7.089 1.00 88.88 200 ALA A N 1
ATOM 1482 C CA . ALA A 1 200 ? -18.184 20.976 8.245 1.00 88.88 200 ALA A CA 1
ATOM 1483 C C . ALA A 1 200 ? -18.523 21.744 9.540 1.00 88.88 200 ALA A C 1
ATOM 1485 O O . ALA A 1 200 ? -18.808 21.133 10.575 1.00 88.88 200 ALA A O 1
ATOM 1486 N N . TRP A 1 201 ? -18.583 23.081 9.484 1.00 88.50 201 TRP A N 1
ATOM 1487 C CA . TRP A 1 201 ? -19.062 23.907 10.599 1.00 88.50 201 TRP A CA 1
ATOM 1488 C C . TRP A 1 201 ? -20.534 23.650 10.930 1.00 88.50 201 TRP A C 1
ATOM 1490 O O . TRP A 1 201 ? -20.899 23.649 12.109 1.00 88.50 201 TRP A O 1
ATOM 1500 N N . ALA A 1 202 ? -21.390 23.430 9.931 1.00 91.88 202 ALA A N 1
ATOM 1501 C CA . ALA A 1 202 ? -22.798 23.122 10.153 1.00 91.88 202 ALA A CA 1
ATOM 1502 C C . ALA A 1 202 ? -22.975 21.768 10.869 1.00 91.88 202 ALA A C 1
ATOM 1504 O O . ALA A 1 202 ? -23.684 21.708 11.876 1.00 91.88 202 ALA A O 1
ATOM 1505 N N . ILE A 1 203 ? -22.244 20.729 10.440 1.00 94.00 203 ILE A N 1
ATOM 1506 C CA . ILE A 1 203 ? -22.194 19.407 11.088 1.00 94.00 203 ILE A CA 1
ATOM 1507 C C . ILE A 1 203 ? -21.783 19.537 12.556 1.00 94.00 203 ILE A C 1
ATOM 1509 O O . ILE A 1 203 ? -22.501 19.074 13.440 1.00 94.00 203 ILE A O 1
ATOM 1513 N N . LEU A 1 204 ? -20.664 20.205 12.842 1.00 93.12 204 LEU A N 1
ATOM 1514 C CA . LEU A 1 204 ? -20.152 20.342 14.209 1.00 93.12 204 LEU A CA 1
ATOM 1515 C C . LEU A 1 204 ? -21.108 21.129 15.118 1.00 93.12 204 LEU A C 1
ATOM 1517 O O . LEU A 1 204 ? -21.330 20.752 16.271 1.00 93.12 204 LEU A O 1
ATOM 1521 N N . ASN A 1 205 ? -21.736 22.186 14.596 1.00 92.12 205 ASN A N 1
ATOM 1522 C CA . ASN A 1 205 ? -22.760 22.926 15.331 1.00 92.12 205 ASN A CA 1
ATOM 1523 C C . ASN A 1 205 ? -24.021 22.086 15.575 1.00 92.12 205 ASN A C 1
ATOM 1525 O O . ASN A 1 205 ? -24.593 22.162 16.661 1.00 92.12 205 ASN A O 1
ATOM 1529 N N . ASN A 1 206 ? -24.449 21.265 14.616 1.00 96.44 206 ASN A N 1
ATOM 1530 C CA . ASN A 1 206 ? -25.595 20.371 14.778 1.00 96.44 206 ASN A CA 1
ATOM 1531 C C . ASN A 1 206 ? -25.301 19.238 15.772 1.00 96.44 206 ASN A C 1
ATOM 1533 O O . ASN A 1 206 ? -26.116 18.995 16.662 1.00 96.44 206 ASN A O 1
ATOM 1537 N N . ILE A 1 207 ? -24.111 18.634 15.724 1.00 95.88 207 ILE A N 1
ATOM 1538 C CA . ILE A 1 207 ? -23.632 17.677 16.732 1.00 95.88 207 ILE A CA 1
ATOM 1539 C C . ILE A 1 207 ? -23.641 18.324 18.125 1.00 95.88 207 ILE A C 1
ATOM 1541 O O . ILE A 1 207 ? -24.245 17.774 19.043 1.00 95.88 207 ILE A O 1
ATOM 1545 N N . LYS A 1 208 ? -23.094 19.536 18.292 1.00 93.62 208 LYS A N 1
ATOM 1546 C CA . LYS A 1 208 ? -23.154 20.268 19.572 1.00 93.62 208 LYS A CA 1
ATOM 1547 C C . LYS A 1 208 ? -24.598 20.554 20.018 1.00 93.62 208 LYS A C 1
ATOM 1549 O O . LYS A 1 208 ? -24.920 20.418 21.197 1.00 93.62 208 LYS A O 1
ATOM 1554 N N . ARG A 1 209 ? -25.492 20.911 19.086 1.00 95.06 209 ARG A N 1
ATOM 1555 C CA . ARG A 1 209 ? -26.923 21.169 19.349 1.00 95.06 209 ARG A CA 1
ATOM 1556 C C . ARG A 1 209 ? -27.721 19.917 19.717 1.00 95.06 209 ARG A C 1
ATOM 1558 O O . ARG A 1 209 ? -28.724 20.064 20.408 1.00 95.06 209 ARG A O 1
ATOM 1565 N N . SER A 1 210 ? -27.278 18.717 19.330 1.00 96.94 210 SER A N 1
ATOM 1566 C CA . SER A 1 210 ? -27.895 17.456 19.778 1.00 96.94 210 SER A CA 1
ATOM 1567 C C . SER A 1 210 ? -27.789 17.256 21.298 1.00 96.94 210 SER A C 1
ATOM 1569 O O . SER A 1 210 ? -28.546 16.486 21.882 1.00 96.94 210 SER A O 1
ATOM 1571 N N . GLY A 1 211 ? -26.856 17.950 21.963 1.00 96.69 211 GLY A N 1
ATOM 1572 C CA . GLY A 1 211 ? -26.572 17.752 23.384 1.00 96.69 211 GLY A CA 1
ATOM 1573 C C . GLY A 1 211 ? -25.845 16.437 23.681 1.00 96.69 211 GLY A C 1
ATOM 1574 O O . GLY A 1 211 ? -25.898 15.971 24.824 1.00 96.69 211 GLY A O 1
ATOM 1575 N N . SER A 1 212 ? -25.207 15.840 22.667 1.00 96.81 212 SER A N 1
ATOM 1576 C CA . SER A 1 212 ? -24.281 14.715 22.826 1.00 96.81 212 SER A CA 1
ATOM 1577 C C . SER A 1 212 ? -23.047 15.136 23.631 1.00 96.81 212 SER A C 1
ATOM 1579 O O . SER A 1 212 ? -22.676 16.311 23.614 1.00 96.81 212 SER A O 1
ATOM 1581 N N . LYS A 1 213 ? -22.445 14.209 24.388 1.00 95.56 213 LYS A N 1
ATOM 1582 C CA . LYS A 1 213 ? -21.373 14.543 25.350 1.00 95.56 213 LYS A CA 1
ATOM 1583 C C . LYS A 1 213 ? -19.995 14.555 24.704 1.00 95.56 213 LYS A C 1
ATOM 1585 O O . LYS A 1 213 ? -19.228 15.483 24.936 1.00 95.56 213 LYS A O 1
ATOM 1590 N N . TYR A 1 214 ? -19.704 13.540 23.899 1.00 96.12 214 TYR A N 1
ATOM 1591 C CA . TYR A 1 214 ? -18.392 13.315 23.315 1.00 96.12 214 TYR A CA 1
ATOM 1592 C C . TYR A 1 214 ? -18.450 13.343 21.791 1.00 96.12 214 TYR A C 1
ATOM 1594 O O . TYR A 1 214 ? -19.433 12.911 21.188 1.00 96.12 214 TYR A O 1
ATOM 1602 N N . LEU A 1 215 ? -17.379 13.830 21.171 1.00 95.12 215 LEU A N 1
ATOM 1603 C CA . LEU A 1 215 ? -17.156 13.740 19.730 1.00 95.12 215 LEU A CA 1
ATOM 1604 C C . LEU A 1 215 ? -15.755 13.184 19.483 1.00 95.12 215 LEU A C 1
ATOM 1606 O O . LEU A 1 215 ? -14.776 13.795 19.904 1.00 95.12 215 LEU A O 1
ATOM 1610 N N . LEU A 1 216 ? -15.675 12.044 18.801 1.00 93.75 216 LEU A N 1
ATOM 1611 C CA . LEU A 1 216 ? -14.447 11.467 18.269 1.00 93.75 216 LEU A CA 1
ATOM 1612 C C . LEU A 1 216 ? -14.403 11.738 16.765 1.00 93.75 216 LEU A C 1
ATOM 1614 O O . LEU A 1 216 ? -15.310 11.347 16.031 1.00 93.75 216 LEU A O 1
ATOM 1618 N N . MET A 1 217 ? -13.358 12.404 16.291 1.00 91.44 217 MET A N 1
ATOM 1619 C CA . MET A 1 217 ? -13.235 12.770 14.879 1.00 91.44 217 MET A CA 1
ATOM 1620 C C . MET A 1 217 ? -11.792 12.683 14.397 1.00 91.44 217 MET A C 1
ATOM 1622 O O . MET A 1 217 ? -10.869 12.998 15.144 1.00 91.44 217 MET A O 1
ATOM 1626 N N . VAL A 1 218 ? -11.622 12.291 13.133 1.00 82.56 218 VAL A N 1
ATOM 1627 C CA . VAL A 1 218 ? -10.353 12.425 12.404 1.00 82.56 218 VAL A CA 1
ATOM 1628 C C . VAL A 1 218 ? -10.413 13.724 11.619 1.00 82.56 218 VAL A C 1
ATOM 1630 O O . VAL A 1 218 ? -11.272 13.876 10.748 1.00 82.56 218 VAL A O 1
ATOM 1633 N N . TRP A 1 219 ? -9.508 14.651 11.920 1.00 76.44 219 TRP A N 1
ATOM 1634 C CA . TRP A 1 219 ? -9.358 15.881 11.148 1.00 76.44 219 TRP A CA 1
ATOM 1635 C C . TRP A 1 219 ? -8.141 15.777 10.222 1.00 76.44 219 TRP A C 1
ATOM 1637 O O . TRP A 1 219 ? -7.052 15.439 10.697 1.00 76.44 219 TRP A O 1
ATOM 1647 N N . PRO A 1 220 ? -8.287 16.064 8.916 1.00 58.47 220 PRO A N 1
ATOM 1648 C CA . PRO A 1 220 ? -7.150 16.121 8.014 1.00 58.47 220 PRO A CA 1
ATOM 1649 C C . PRO A 1 220 ? -6.354 17.413 8.243 1.00 58.47 220 PRO A C 1
ATOM 1651 O O . PRO A 1 220 ? -6.921 18.507 8.255 1.00 58.47 220 PRO A O 1
ATOM 1654 N N . ASN A 1 221 ? -5.029 17.285 8.294 1.00 60.03 221 ASN A N 1
ATOM 1655 C CA . ASN A 1 221 ? -4.058 18.374 8.168 1.00 60.03 221 ASN A CA 1
ATOM 1656 C C . ASN A 1 221 ? -3.998 19.419 9.318 1.00 60.03 221 ASN A C 1
ATOM 1658 O O . ASN A 1 221 ? -4.902 20.229 9.559 1.00 60.03 221 ASN A O 1
ATOM 1662 N N . LYS A 1 222 ? -2.810 19.473 9.933 1.00 55.62 222 LYS A N 1
ATOM 1663 C CA . LYS A 1 222 ? -2.337 20.401 10.978 1.00 55.62 222 LYS A CA 1
ATOM 1664 C C . LYS A 1 222 ? -2.589 21.892 10.666 1.00 55.62 222 LYS A C 1
ATOM 1666 O O . LYS A 1 222 ? -3.008 22.662 11.528 1.00 55.62 222 LYS A O 1
ATOM 1671 N N . LEU A 1 223 ? -2.434 22.305 9.404 1.00 48.81 223 LEU A N 1
ATOM 1672 C CA . LEU A 1 223 ? -2.616 23.705 8.976 1.00 48.81 223 LEU A CA 1
ATOM 1673 C C . LEU A 1 223 ? -4.067 24.201 9.095 1.00 48.81 223 LEU A C 1
ATOM 1675 O O . LEU A 1 223 ? -4.310 25.398 9.263 1.00 48.81 223 LEU A O 1
ATOM 1679 N N . HIS A 1 224 ? -5.044 23.293 9.020 1.00 55.50 224 HIS A N 1
ATOM 1680 C CA . HIS A 1 224 ? -6.448 23.625 9.251 1.00 55.50 224 HIS A CA 1
ATOM 1681 C C . HIS A 1 224 ? -6.849 23.470 10.718 1.00 55.50 224 HIS A C 1
ATOM 1683 O O . HIS A 1 224 ? -7.753 24.191 11.154 1.00 55.50 224 HIS A O 1
ATOM 1689 N N . SER A 1 225 ? -6.172 22.606 11.490 1.00 59.78 225 SER A N 1
ATOM 1690 C CA . SER A 1 225 ? -6.429 22.517 12.927 1.00 59.78 225 SER A CA 1
ATOM 1691 C C . SER A 1 225 ? -6.113 23.831 13.630 1.00 59.78 225 SER A C 1
ATOM 1693 O O . SER A 1 225 ? -6.970 24.294 14.360 1.00 59.78 225 SER A O 1
ATOM 1695 N N . ASP A 1 226 ? -5.005 24.527 13.366 1.00 61.38 226 ASP A N 1
ATOM 1696 C CA . ASP A 1 226 ? -4.671 25.751 14.127 1.00 61.38 226 ASP A CA 1
ATOM 1697 C C . ASP A 1 226 ? -5.761 26.835 14.046 1.00 61.38 226 ASP A C 1
ATOM 1699 O O . ASP A 1 226 ? -6.153 27.438 15.051 1.00 61.38 226 ASP A O 1
ATOM 1703 N N . LYS A 1 227 ? -6.339 27.033 12.854 1.00 62.41 227 LYS A N 1
ATOM 1704 C CA . LYS A 1 227 ? -7.457 27.966 12.659 1.00 62.41 227 LYS A CA 1
ATOM 1705 C C . LYS A 1 227 ? -8.733 27.481 13.353 1.00 62.41 227 LYS A C 1
ATOM 1707 O O . LYS A 1 227 ? -9.450 28.295 13.929 1.00 62.41 227 LYS A O 1
ATOM 1712 N N . PHE A 1 228 ? -9.004 26.179 13.327 1.00 64.69 228 PHE A N 1
ATOM 1713 C CA . PHE A 1 228 ? -10.138 25.561 14.015 1.00 64.69 228 PHE A CA 1
ATOM 1714 C C . PHE A 1 228 ? -10.005 25.644 15.551 1.00 64.69 228 PHE A C 1
ATOM 1716 O O . PHE A 1 228 ? -10.917 26.100 16.240 1.00 64.69 228 PHE A O 1
ATOM 1723 N N . MET A 1 229 ? -8.832 25.295 16.077 1.00 61.12 229 MET A N 1
ATOM 1724 C CA . MET A 1 229 ? -8.455 25.326 17.491 1.00 61.12 229 MET A CA 1
ATOM 1725 C C . MET A 1 229 ? -8.464 26.751 18.053 1.00 61.12 229 MET A C 1
ATOM 1727 O O . MET A 1 229 ? -8.848 26.947 19.199 1.00 61.12 229 MET A O 1
ATOM 1731 N N . SER A 1 230 ? -8.157 27.776 17.246 1.00 64.25 230 SER A N 1
ATOM 1732 C CA . SER A 1 230 ? -8.277 29.181 17.678 1.00 64.25 230 SER A CA 1
ATOM 1733 C C . SER A 1 230 ? -9.708 29.603 18.068 1.00 64.25 230 SER A C 1
ATOM 1735 O O . SER A 1 230 ? -9.889 30.604 18.760 1.00 64.25 230 SER A O 1
ATOM 1737 N N . VAL A 1 231 ? -10.727 28.836 17.652 1.00 61.91 231 VAL A N 1
ATOM 1738 C CA . VAL A 1 231 ? -12.153 29.084 17.934 1.00 61.91 231 VAL A CA 1
ATOM 1739 C C . VAL A 1 231 ? -12.663 28.268 19.138 1.00 61.91 231 VAL A C 1
ATOM 1741 O O . VAL A 1 231 ? -13.678 28.632 19.737 1.00 61.91 231 VAL A O 1
ATOM 1744 N N . TYR A 1 232 ? -11.965 27.197 19.536 1.00 59.38 232 TYR A N 1
ATOM 1745 C CA . TYR A 1 232 ? -12.392 26.269 20.591 1.00 59.38 232 TYR A CA 1
ATOM 1746 C C . TYR A 1 232 ? -11.346 26.161 21.714 1.00 59.38 232 TYR A C 1
ATOM 1748 O O . TYR A 1 232 ? -10.200 25.795 21.489 1.00 59.38 232 TYR A O 1
ATOM 1756 N N . ALA A 1 233 ? -11.749 26.482 22.948 1.00 53.50 233 ALA A N 1
ATOM 1757 C CA . ALA A 1 233 ? -10.834 26.667 24.079 1.00 53.50 233 ALA A CA 1
ATOM 1758 C C . ALA A 1 233 ? -10.016 25.395 24.435 1.00 53.50 233 ALA A C 1
ATOM 1760 O O . ALA A 1 233 ? -10.630 24.359 24.690 1.00 53.50 233 ALA A O 1
ATOM 1761 N N . PRO A 1 234 ? -8.669 25.464 24.559 1.00 52.44 234 PRO A N 1
ATOM 1762 C CA . PRO A 1 234 ? -7.783 24.303 24.769 1.00 52.44 234 PRO A CA 1
ATOM 1763 C C . PRO A 1 234 ? -8.079 23.376 25.962 1.00 52.44 234 PRO A C 1
ATOM 1765 O O . PRO A 1 234 ? -7.536 22.279 26.026 1.00 52.44 234 PRO A O 1
ATOM 1768 N N . SER A 1 235 ? -8.935 23.774 26.904 1.00 50.38 235 SER A N 1
ATOM 1769 C CA . SER A 1 235 ? -9.307 22.979 28.080 1.00 50.38 235 SER A CA 1
ATOM 1770 C C . SER A 1 235 ? -10.343 21.872 27.816 1.00 50.38 235 SER A C 1
ATOM 1772 O O . SER A 1 235 ? -10.774 21.229 28.767 1.00 50.38 235 SER A O 1
ATOM 1774 N N . THR A 1 236 ? -10.801 21.674 26.572 1.00 57.62 236 THR A N 1
ATOM 1775 C CA . THR A 1 236 ? -11.889 20.728 26.226 1.00 57.62 236 THR A CA 1
ATOM 1776 C C . THR A 1 236 ? -11.438 19.501 25.422 1.00 57.62 236 THR A C 1
ATOM 1778 O O . THR A 1 236 ? -12.278 18.808 24.846 1.00 57.62 236 THR A O 1
ATOM 1781 N N . PHE A 1 237 ? -10.128 19.259 25.325 1.00 59.34 237 PHE A N 1
ATOM 1782 C CA . PHE A 1 237 ? -9.532 18.295 24.396 1.00 59.34 237 PHE A CA 1
ATOM 1783 C C . PHE A 1 237 ? -8.753 17.192 25.107 1.00 59.34 237 PHE A C 1
ATOM 1785 O O . PHE A 1 237 ? -7.961 17.472 26.006 1.00 59.34 237 PHE A O 1
ATOM 1792 N N . GLN A 1 238 ? -8.866 15.967 24.592 1.00 64.56 238 GLN A N 1
ATOM 1793 C CA . GLN A 1 238 ? -7.854 14.931 24.768 1.00 64.56 238 GLN A CA 1
ATOM 1794 C C . GLN A 1 238 ? -7.264 14.579 23.396 1.00 64.56 238 GLN A C 1
ATOM 1796 O O . GLN A 1 238 ? -7.983 14.198 22.470 1.00 64.56 238 GLN A O 1
ATOM 1801 N N . TRP A 1 239 ? -5.948 14.752 23.260 1.00 52.72 239 TRP A N 1
ATOM 1802 C CA . TRP A 1 239 ? -5.211 14.403 22.045 1.00 52.72 239 TRP A CA 1
ATOM 1803 C C . TRP A 1 239 ? -4.944 12.900 22.002 1.00 52.72 239 TRP A C 1
ATOM 1805 O O . TRP A 1 239 ? -4.442 12.333 22.970 1.00 52.72 239 TRP A O 1
ATOM 1815 N N . LEU A 1 240 ? -5.265 12.279 20.867 1.00 56.66 240 LEU A N 1
ATOM 1816 C CA . LEU A 1 240 ? -5.064 10.858 20.584 1.00 56.66 240 LEU A CA 1
ATOM 1817 C C . LEU A 1 240 ? -4.419 10.745 19.189 1.00 56.66 240 LEU A C 1
ATOM 1819 O O . LEU A 1 240 ? -5.021 10.229 18.256 1.00 56.66 240 LEU A O 1
ATOM 1823 N N . GLY A 1 241 ? -3.251 11.363 18.993 1.00 48.94 241 GLY A N 1
ATOM 1824 C CA . GLY A 1 241 ? -2.683 11.545 17.650 1.00 48.94 241 GLY A CA 1
ATOM 1825 C C . GLY A 1 241 ? -2.317 10.229 16.947 1.00 48.94 241 GLY A C 1
ATOM 1826 O O . GLY A 1 241 ? -1.957 9.252 17.601 1.00 48.94 241 GLY A O 1
ATOM 1827 N N . LEU A 1 242 ? -2.398 10.226 15.610 1.00 47.84 242 LEU A N 1
ATOM 1828 C CA . LEU A 1 242 ? -1.973 9.102 14.767 1.00 47.84 242 LEU A CA 1
ATOM 1829 C C . LEU A 1 242 ? -0.690 9.444 13.993 1.00 47.84 242 LEU A C 1
ATOM 1831 O O . LEU A 1 242 ? 0.276 8.6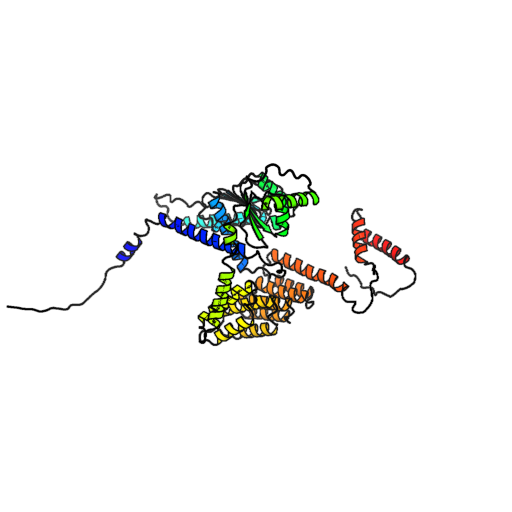97 14.096 1.00 47.84 242 LEU A O 1
ATOM 1835 N N . ASP A 1 243 ? -0.661 10.577 13.280 1.00 49.94 243 ASP A N 1
ATOM 1836 C CA . ASP A 1 243 ? 0.538 11.155 12.649 1.00 49.94 243 ASP A CA 1
ATOM 1837 C C . ASP A 1 243 ? 0.335 12.654 12.301 1.00 49.94 243 ASP A C 1
ATOM 1839 O O . ASP A 1 243 ? -0.648 13.272 12.712 1.00 49.94 243 ASP A O 1
ATOM 1843 N N . ASP A 1 244 ? 1.267 13.259 11.554 1.00 48.03 244 ASP A N 1
ATOM 1844 C CA . ASP A 1 244 ? 1.199 14.662 11.097 1.00 48.03 244 ASP A CA 1
ATOM 1845 C C . ASP A 1 244 ? 0.114 14.948 10.039 1.00 48.03 244 ASP A C 1
ATOM 1847 O O . ASP A 1 244 ? -0.256 16.106 9.810 1.00 48.03 244 ASP A O 1
ATOM 1851 N N . SER A 1 245 ? -0.392 13.911 9.368 1.00 46.94 245 SER A N 1
ATOM 1852 C CA . SER A 1 245 ? -1.404 14.017 8.316 1.00 46.94 245 SER A CA 1
ATOM 1853 C C . SER A 1 245 ? -2.830 13.916 8.867 1.00 46.94 245 SER A C 1
ATOM 1855 O O . SER A 1 245 ? -3.739 14.576 8.343 1.00 46.94 245 SER A O 1
ATOM 1857 N N . GLN A 1 246 ? -3.026 13.130 9.933 1.00 55.31 246 GLN A N 1
ATOM 1858 C CA . GLN A 1 246 ? -4.326 12.851 10.541 1.00 55.31 246 GLN A CA 1
ATOM 1859 C C . GLN A 1 246 ? -4.279 12.869 12.073 1.00 55.31 246 GLN A C 1
ATOM 1861 O O . GLN A 1 246 ? -3.626 12.048 12.721 1.00 55.31 246 GLN A O 1
ATOM 1866 N N . THR A 1 247 ? -5.094 13.743 12.664 1.00 70.50 247 THR A N 1
ATOM 1867 C CA . THR A 1 247 ? -5.280 13.808 14.118 1.00 70.50 247 THR A CA 1
ATOM 1868 C C . THR A 1 247 ? -6.626 13.206 14.502 1.00 70.50 247 THR A C 1
ATOM 1870 O O . THR A 1 247 ? -7.664 13.721 14.079 1.00 70.50 247 THR A O 1
ATOM 1873 N N . VAL A 1 248 ? -6.632 12.171 15.354 1.00 75.25 248 VAL A N 1
ATOM 1874 C CA . VAL A 1 248 ? -7.839 11.784 16.101 1.00 75.25 248 VAL A CA 1
ATOM 1875 C C . VAL A 1 248 ? -7.955 12.680 17.333 1.00 75.25 248 VAL A C 1
ATOM 1877 O O . VAL A 1 248 ? -7.027 12.811 18.134 1.00 75.25 248 VAL A O 1
ATOM 1880 N N . LEU A 1 249 ? -9.115 13.309 17.479 1.00 82.75 249 LEU A N 1
ATOM 1881 C CA . LEU A 1 249 ? -9.441 14.189 18.593 1.00 82.75 249 LEU A CA 1
ATOM 1882 C C . LEU A 1 249 ? -10.688 13.671 19.303 1.00 82.75 249 LEU A C 1
ATOM 1884 O O . LEU A 1 249 ? -11.716 13.454 18.656 1.00 82.75 249 LEU A O 1
ATOM 1888 N N . LEU A 1 250 ? -10.600 13.521 20.628 1.00 86.31 250 LEU A N 1
ATOM 1889 C CA . LEU A 1 250 ? -11.749 13.301 21.501 1.00 86.31 250 LEU A CA 1
ATOM 1890 C C . LEU A 1 250 ? -12.087 14.616 22.215 1.00 86.31 250 LEU A C 1
ATOM 1892 O O . LEU A 1 250 ? -11.283 15.164 22.973 1.00 86.31 250 LEU A O 1
ATOM 1896 N N . PHE A 1 251 ? -13.284 15.129 21.948 1.00 85.88 251 PHE A N 1
ATOM 1897 C CA . PHE A 1 251 ? -13.807 16.369 22.516 1.00 85.88 251 PHE A CA 1
ATOM 1898 C C . PHE A 1 251 ? -14.824 16.076 23.614 1.00 85.88 251 PHE A C 1
ATOM 1900 O O . PHE A 1 251 ? -15.763 15.313 23.383 1.00 85.88 251 PHE A O 1
ATOM 1907 N N . ASP A 1 252 ? -14.726 16.781 24.741 1.00 88.81 252 ASP A N 1
ATOM 1908 C CA . ASP A 1 252 ? -15.855 16.943 25.660 1.00 88.81 252 ASP A CA 1
ATOM 1909 C C . ASP A 1 252 ? -16.693 18.160 25.224 1.00 88.81 252 ASP A C 1
ATOM 1911 O O . ASP A 1 252 ? -16.342 19.324 25.449 1.00 88.81 252 ASP A O 1
ATOM 1915 N N . LEU A 1 253 ? -17.826 17.889 24.575 1.00 86.69 253 LEU A N 1
ATOM 1916 C CA . LEU A 1 253 ? -18.772 18.904 24.110 1.00 86.69 253 LEU A CA 1
ATOM 1917 C C . LEU A 1 253 ? -19.518 19.585 25.267 1.00 86.69 253 LEU A C 1
ATOM 1919 O O . LEU A 1 253 ? -20.060 20.677 25.079 1.00 86.69 253 LEU A O 1
ATOM 1923 N N . THR A 1 254 ? -19.549 18.980 26.459 1.00 84.38 254 THR A N 1
ATOM 1924 C CA . THR A 1 254 ? -20.178 19.565 27.654 1.00 84.38 254 THR A CA 1
ATOM 1925 C C . THR A 1 254 ? -19.314 20.668 28.265 1.00 84.38 254 THR A C 1
ATOM 1927 O O . THR A 1 254 ? -19.852 21.653 28.777 1.00 84.38 254 THR A O 1
ATOM 1930 N N . ALA A 1 255 ? -17.989 20.552 28.126 1.00 81.44 255 ALA A N 1
ATOM 1931 C CA . ALA A 1 255 ? -17.019 21.563 28.537 1.00 81.44 255 ALA A CA 1
ATOM 1932 C C . ALA A 1 255 ? -16.927 22.759 27.561 1.00 81.44 255 ALA A C 1
ATOM 1934 O O . ALA A 1 255 ? -16.386 23.810 27.913 1.00 81.44 255 ALA A O 1
ATOM 1935 N N . MET A 1 256 ? -17.478 22.651 26.343 1.00 74.00 256 MET A N 1
ATOM 1936 C CA . MET A 1 256 ? -17.479 23.759 25.382 1.00 74.00 256 MET A CA 1
ATOM 1937 C C . MET A 1 256 ? -18.358 24.941 25.840 1.00 74.00 256 MET A C 1
ATOM 1939 O O . MET A 1 256 ? -19.525 24.749 26.197 1.00 74.00 256 MET A O 1
ATOM 1943 N N . PRO A 1 257 ? -17.895 26.201 25.701 1.00 73.19 257 PRO A N 1
ATOM 1944 C CA . PRO A 1 257 ? -18.700 27.374 26.032 1.00 73.19 257 PRO A CA 1
ATOM 1945 C C . PRO A 1 257 ? -20.060 27.404 25.314 1.00 73.19 257 PRO A C 1
ATOM 1947 O O . PRO A 1 257 ? -20.160 27.220 24.094 1.00 73.19 257 PRO A O 1
ATOM 1950 N N . LYS A 1 258 ? -21.124 27.715 26.070 1.00 61.94 258 LYS A N 1
ATOM 1951 C CA . LYS A 1 258 ? -22.500 27.863 25.549 1.00 61.94 258 LYS A CA 1
ATOM 1952 C C . LYS A 1 258 ? -22.698 29.101 24.661 1.00 61.94 258 LYS A C 1
ATOM 1954 O O . LYS A 1 258 ? -23.702 29.191 23.964 1.00 61.94 258 LYS A O 1
ATOM 1959 N N . ARG A 1 259 ? -21.762 30.058 24.684 1.00 49.34 259 ARG A N 1
ATOM 1960 C CA . ARG A 1 259 ? -21.785 31.289 23.876 1.00 49.34 259 ARG A CA 1
ATOM 1961 C C . ARG A 1 259 ? -20.586 31.364 22.929 1.00 49.34 259 ARG A C 1
ATOM 1963 O O . ARG A 1 259 ? -19.731 32.225 23.081 1.00 49.34 259 ARG A O 1
ATOM 1970 N N . SER A 1 260 ? -20.572 30.519 21.903 1.00 46.22 260 SER A N 1
ATOM 1971 C CA . SER A 1 260 ? -19.832 30.799 20.664 1.00 46.22 260 SER A CA 1
ATOM 1972 C C . SER A 1 260 ? -20.686 31.692 19.756 1.00 46.22 260 SER A C 1
ATOM 1974 O O . SER A 1 260 ? -21.092 31.299 18.665 1.00 46.22 260 SER A O 1
ATOM 1976 N N . GLY A 1 261 ? -21.022 32.891 20.245 1.00 41.47 261 GLY A N 1
ATOM 1977 C CA . GLY A 1 261 ? -21.533 33.944 19.376 1.00 41.47 261 GLY A CA 1
ATOM 1978 C C . GLY A 1 261 ? -20.368 34.422 18.524 1.00 41.47 261 GLY A C 1
ATOM 1979 O O . GLY A 1 261 ? -19.440 35.017 19.068 1.00 41.47 261 GLY A O 1
ATOM 1980 N N . ILE A 1 262 ? -20.393 34.126 17.224 1.00 40.34 262 ILE A N 1
ATOM 1981 C CA . ILE A 1 262 ? -19.351 34.547 16.285 1.00 40.34 262 ILE A CA 1
ATOM 1982 C C . ILE A 1 262 ? -19.455 36.069 16.124 1.00 40.34 262 ILE A C 1
ATOM 1984 O O . ILE A 1 262 ? -20.134 36.574 15.233 1.00 40.34 262 ILE A O 1
ATOM 1988 N N . MET A 1 263 ? -18.795 36.816 17.012 1.00 35.06 263 MET A N 1
ATOM 1989 C CA . MET A 1 263 ? -18.390 38.176 16.683 1.00 35.06 263 MET A CA 1
ATOM 1990 C C . MET A 1 263 ? -17.393 38.070 15.534 1.00 35.06 263 MET A C 1
ATOM 1992 O O . MET A 1 263 ? -16.451 37.281 15.607 1.00 35.06 263 MET A O 1
ATOM 1996 N N . GLY A 1 264 ? -17.613 38.846 14.472 1.00 33.41 264 GLY A N 1
ATOM 1997 C CA . GLY A 1 264 ? -16.704 38.906 13.333 1.00 33.41 264 GLY A CA 1
ATOM 1998 C C . GLY A 1 264 ? -15.361 39.494 13.751 1.00 33.41 264 GLY A C 1
ATOM 1999 O O . GLY A 1 264 ? -15.169 40.705 13.683 1.00 33.41 264 GLY A O 1
ATOM 2000 N N . LEU A 1 265 ? -14.446 38.638 14.201 1.00 34.78 265 LEU A N 1
ATOM 2001 C CA . LEU A 1 265 ? -13.051 38.989 14.417 1.00 34.78 265 LEU A CA 1
ATOM 2002 C C . LEU A 1 265 ? -12.341 38.969 13.067 1.00 34.78 265 LEU A C 1
ATOM 2004 O O . LEU A 1 265 ? -12.294 37.944 12.385 1.00 34.78 265 LEU A O 1
ATOM 2008 N N . ASP A 1 266 ? -11.786 40.116 12.690 1.00 39.16 266 ASP A N 1
ATOM 2009 C CA . ASP A 1 266 ? -10.868 40.198 11.565 1.00 39.16 266 ASP A CA 1
ATOM 2010 C C . ASP A 1 266 ? -9.533 39.494 11.884 1.00 39.16 266 ASP A C 1
ATOM 2012 O O . ASP A 1 266 ? -9.241 39.074 13.012 1.00 39.16 266 ASP A O 1
ATOM 2016 N N . SER A 1 267 ? -8.677 39.380 10.871 1.00 35.84 267 SER A N 1
ATOM 2017 C CA . SER A 1 267 ? -7.342 38.791 10.999 1.00 35.84 267 SER A CA 1
ATOM 2018 C C . SER A 1 267 ? -6.416 39.539 11.978 1.00 35.84 267 SER A C 1
ATOM 2020 O O . SER A 1 267 ? -5.428 38.960 12.434 1.00 35.84 267 SER A O 1
ATOM 2022 N N . ALA A 1 268 ? -6.730 40.786 12.353 1.00 39.00 268 ALA A N 1
ATOM 2023 C CA . ALA A 1 268 ? -5.984 41.569 13.340 1.00 39.00 268 ALA A CA 1
ATOM 2024 C C . ALA A 1 268 ? -6.490 41.366 14.783 1.00 39.00 268 ALA A C 1
ATOM 2026 O O . ALA A 1 268 ? -5.736 41.596 15.735 1.00 39.00 268 ALA A O 1
ATOM 2027 N N . GLY A 1 269 ? -7.738 40.928 14.971 1.00 39.91 269 GLY A N 1
ATOM 2028 C CA . GLY A 1 269 ? -8.262 40.440 16.248 1.00 39.91 269 GLY A CA 1
ATOM 2029 C C . GLY A 1 269 ? -7.624 39.109 16.650 1.00 39.91 269 GLY A C 1
ATOM 2030 O O . GLY A 1 269 ? -7.166 38.962 17.783 1.00 39.91 269 GLY A O 1
ATOM 2031 N N . ILE A 1 270 ? -7.498 38.181 15.694 1.00 38.75 270 ILE A N 1
ATOM 2032 C CA . ILE A 1 270 ? -6.905 36.850 15.916 1.00 38.75 270 ILE A CA 1
ATOM 2033 C C . ILE A 1 270 ? -5.428 36.954 16.344 1.00 38.75 270 ILE A C 1
ATOM 2035 O O . ILE A 1 270 ? -5.032 36.323 17.323 1.00 38.75 270 ILE A O 1
ATOM 2039 N N . ARG A 1 271 ? -4.614 37.801 15.688 1.00 38.22 271 ARG A N 1
ATOM 2040 C CA . ARG A 1 271 ? -3.198 37.998 16.078 1.00 38.22 271 ARG A CA 1
ATOM 2041 C C . ARG A 1 271 ? -3.026 38.537 17.500 1.00 38.22 271 ARG A C 1
ATOM 2043 O O . ARG A 1 271 ? -2.191 38.032 18.244 1.00 38.22 271 ARG A O 1
ATOM 2050 N N . ARG A 1 272 ? -3.828 39.533 17.896 1.00 41.00 272 ARG A N 1
ATOM 2051 C CA . ARG A 1 272 ? -3.697 40.184 19.214 1.00 41.00 272 ARG A CA 1
ATOM 2052 C C . ARG A 1 272 ? -4.049 39.263 20.384 1.00 41.00 272 ARG A C 1
ATOM 2054 O O . ARG A 1 272 ? -3.464 39.409 21.452 1.00 41.00 272 ARG A O 1
ATOM 2061 N N . LEU A 1 273 ? -4.947 38.298 20.179 1.00 39.19 273 LEU A N 1
ATOM 2062 C CA . LEU A 1 273 ? -5.235 37.262 21.175 1.00 39.19 273 LEU A CA 1
ATOM 2063 C C . LEU A 1 273 ? -4.061 36.280 21.340 1.00 39.19 273 LEU A C 1
ATOM 2065 O O . LEU A 1 273 ? -3.719 35.941 22.470 1.00 39.19 273 LEU A O 1
ATOM 2069 N N . GLY A 1 274 ? -3.397 35.887 20.246 1.00 34.81 274 GLY A N 1
ATOM 2070 C CA . GLY A 1 274 ? -2.239 34.984 20.297 1.00 34.81 274 GLY A CA 1
ATOM 2071 C C . GLY A 1 274 ? -1.024 35.568 21.031 1.00 34.81 274 GLY A C 1
ATOM 2072 O O . GLY A 1 274 ? -0.427 34.896 21.870 1.00 34.81 274 GLY A O 1
ATOM 2073 N N . GLU A 1 275 ? -0.677 36.831 20.767 1.00 35.09 275 GLU A N 1
ATOM 2074 C CA . GLU A 1 275 ? 0.532 37.465 21.327 1.00 35.09 275 GLU A CA 1
ATOM 2075 C C . GLU A 1 275 ? 0.459 37.725 22.842 1.00 35.09 275 GLU A C 1
ATOM 2077 O O . GLU A 1 275 ? 1.478 37.622 23.530 1.00 35.09 275 GLU A O 1
ATOM 2082 N N . SER A 1 276 ? -0.729 38.032 23.379 1.00 36.09 276 SER A N 1
ATOM 2083 C CA . SER A 1 276 ? -0.929 38.144 24.834 1.00 36.09 276 SER A CA 1
ATOM 2084 C C . SER A 1 276 ? -0.883 36.768 25.500 1.00 36.09 276 SER A C 1
ATOM 2086 O O . SER A 1 276 ? -0.231 36.590 26.525 1.00 36.09 276 SER A O 1
ATOM 2088 N N . TRP A 1 277 ? -1.538 35.777 24.887 1.00 44.09 277 TRP A N 1
ATOM 2089 C CA . TRP A 1 277 ? -1.728 34.454 25.476 1.00 44.09 277 TRP A CA 1
ATOM 2090 C C . TRP A 1 277 ? -0.433 33.640 25.593 1.00 44.09 277 TRP A C 1
ATOM 2092 O O . TRP A 1 277 ? -0.208 33.022 26.630 1.00 44.09 277 TRP A O 1
ATOM 2102 N N . ILE A 1 278 ? 0.462 33.691 24.596 1.00 34.91 278 ILE A N 1
ATOM 2103 C CA . ILE A 1 278 ? 1.774 33.012 24.664 1.00 34.91 278 ILE A CA 1
ATOM 2104 C C . ILE A 1 278 ? 2.580 33.486 25.886 1.00 34.91 278 ILE A C 1
ATOM 2106 O O . ILE A 1 278 ? 3.261 32.691 26.533 1.00 34.91 278 ILE A O 1
ATOM 2110 N N . ARG A 1 279 ? 2.486 34.777 26.227 1.00 35.91 279 ARG A N 1
ATOM 2111 C CA . ARG A 1 279 ? 3.231 35.376 27.342 1.00 35.91 279 ARG A CA 1
ATOM 2112 C C . ARG A 1 279 ? 2.695 34.929 28.705 1.00 35.91 279 ARG A C 1
ATOM 2114 O O . ARG A 1 279 ? 3.490 34.650 29.599 1.00 35.91 279 ARG A O 1
ATOM 2121 N N . ASP A 1 280 ? 1.376 34.802 28.833 1.00 37.84 280 ASP A N 1
ATOM 2122 C CA . ASP A 1 280 ? 0.730 34.335 30.062 1.00 37.84 280 ASP A CA 1
ATOM 2123 C C . ASP A 1 280 ? 0.884 32.814 30.243 1.00 37.84 280 ASP A C 1
ATOM 2125 O O . ASP A 1 280 ? 1.190 32.357 31.347 1.00 37.84 280 ASP A O 1
ATOM 2129 N N . PHE A 1 281 ? 0.769 32.030 29.162 1.00 36.47 281 PHE A N 1
ATOM 2130 C CA . PHE A 1 281 ? 0.909 30.566 29.167 1.00 36.47 281 PHE A CA 1
ATOM 2131 C C . PHE A 1 281 ? 2.284 30.107 29.681 1.00 36.47 281 PHE A C 1
ATOM 2133 O O . PHE A 1 281 ? 2.358 29.236 30.546 1.00 36.47 281 PHE A O 1
ATOM 2140 N N . ILE A 1 282 ? 3.366 30.758 29.234 1.00 35.00 282 ILE A N 1
ATOM 2141 C CA . ILE A 1 282 ? 4.742 30.479 29.689 1.00 35.00 282 ILE A CA 1
ATOM 2142 C C . ILE A 1 282 ? 4.923 30.748 31.198 1.00 35.00 282 ILE A C 1
ATOM 2144 O O . ILE A 1 282 ? 5.801 30.161 31.829 1.00 35.00 282 ILE A O 1
ATOM 2148 N N . SER A 1 283 ? 4.098 31.612 31.802 1.00 36.31 283 SER A N 1
ATOM 2149 C CA . SER A 1 283 ? 4.279 32.057 33.191 1.00 36.31 283 SER A CA 1
ATOM 2150 C C . SER A 1 283 ? 3.609 31.181 34.262 1.00 36.31 283 SER A C 1
ATOM 2152 O O . SER A 1 283 ? 3.937 31.337 35.437 1.00 36.31 283 SER A O 1
ATOM 2154 N N . GLN A 1 284 ? 2.686 30.274 33.899 1.00 33.84 284 GLN A N 1
ATOM 2155 C CA . GLN A 1 284 ? 1.820 29.585 34.880 1.00 33.84 284 GLN A CA 1
ATOM 2156 C C . GLN A 1 284 ? 1.945 28.050 34.941 1.00 33.84 284 GLN A C 1
ATOM 2158 O O . GLN A 1 284 ? 1.418 27.441 35.871 1.00 33.84 284 GLN A O 1
ATOM 2163 N N . THR A 1 285 ? 2.648 27.388 34.016 1.00 34.59 285 THR A N 1
ATOM 2164 C CA . THR A 1 285 ? 2.718 25.911 33.982 1.00 34.59 285 THR A CA 1
ATOM 2165 C C . THR A 1 285 ? 3.880 25.328 34.794 1.00 34.59 285 THR A C 1
ATOM 2167 O O . THR A 1 285 ? 4.838 24.791 34.241 1.00 34.59 285 THR A O 1
ATOM 2170 N N . SER A 1 286 ? 3.765 25.330 36.123 1.00 31.78 286 SER A N 1
ATOM 2171 C CA . SER A 1 286 ? 4.693 24.638 37.042 1.00 31.78 286 SER A CA 1
ATOM 2172 C C . SER A 1 286 ? 4.463 23.114 37.155 1.00 31.78 286 SER A C 1
ATOM 2174 O O . SER A 1 286 ? 4.972 22.477 38.075 1.00 31.78 286 SER A O 1
ATOM 2176 N N . PHE A 1 287 ? 3.717 22.509 36.219 1.00 35.19 287 PHE A N 1
ATOM 2177 C CA . PHE A 1 287 ? 3.246 21.113 36.288 1.00 35.19 287 PHE A CA 1
ATOM 2178 C C . PHE A 1 287 ? 3.771 20.186 35.167 1.00 35.19 287 PHE A C 1
ATOM 2180 O O . PHE A 1 287 ? 3.340 19.041 35.066 1.00 35.19 287 PHE A O 1
ATOM 2187 N N . LEU A 1 288 ? 4.702 20.648 34.319 1.00 33.84 288 LEU A N 1
ATOM 2188 C CA . LEU A 1 288 ? 5.193 19.895 33.145 1.00 33.84 288 LEU A CA 1
ATOM 2189 C C . LEU A 1 288 ? 6.514 19.127 33.350 1.00 33.84 288 LEU A C 1
ATOM 2191 O O . LEU A 1 288 ? 6.992 18.480 32.418 1.00 33.84 288 LEU A O 1
ATOM 2195 N N . ALA A 1 289 ? 7.075 19.119 34.564 1.00 31.77 289 ALA A N 1
ATOM 2196 C CA . ALA A 1 289 ? 8.308 18.384 34.867 1.00 31.77 289 ALA A CA 1
ATOM 2197 C C . ALA A 1 289 ? 8.276 16.873 34.502 1.00 31.77 289 ALA A C 1
ATOM 2199 O O . ALA A 1 289 ? 9.296 16.380 34.022 1.00 31.77 289 ALA A O 1
ATOM 2200 N N . PRO A 1 290 ? 7.156 16.124 34.648 1.0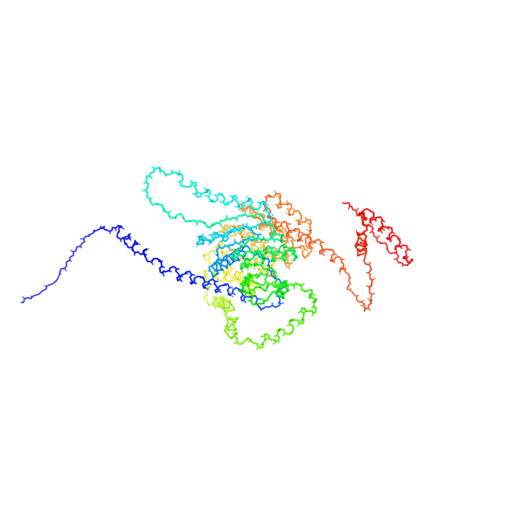0 29.73 290 PRO A N 1
ATOM 2201 C CA . PRO A 1 290 ? 7.126 14.702 34.279 1.00 29.73 290 PRO A CA 1
ATOM 2202 C C . PRO A 1 290 ? 7.055 14.442 32.765 1.00 29.73 290 PRO A C 1
ATOM 2204 O O . PRO A 1 290 ? 7.631 13.469 32.282 1.00 29.73 290 PRO A O 1
ATOM 2207 N N . LEU A 1 291 ? 6.368 15.298 31.999 1.00 29.27 291 LEU A N 1
ATOM 2208 C CA . LEU A 1 291 ? 6.145 15.079 30.561 1.00 29.27 291 LEU A CA 1
ATOM 2209 C C . LEU A 1 291 ? 7.403 15.349 29.728 1.00 29.27 291 LEU A C 1
ATOM 2211 O O . LEU A 1 291 ? 7.667 14.643 28.755 1.00 29.27 291 LEU A O 1
ATOM 2215 N N . GLN A 1 292 ? 8.235 16.300 30.155 1.00 30.73 292 GLN A N 1
ATOM 2216 C CA . GLN A 1 292 ? 9.491 16.608 29.470 1.00 30.73 292 GLN A CA 1
ATOM 2217 C C . GLN A 1 292 ? 10.565 15.513 29.644 1.00 30.73 292 GLN A C 1
ATOM 2219 O O . GLN A 1 292 ? 11.525 15.485 28.882 1.00 30.73 292 GLN A O 1
ATOM 2224 N N . MET A 1 293 ? 10.381 14.567 30.577 1.00 31.34 293 MET A N 1
ATOM 2225 C CA . MET A 1 293 ? 11.2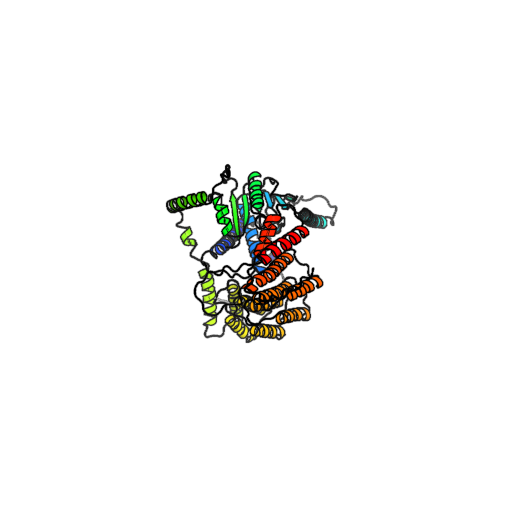07 13.351 30.679 1.00 31.34 293 MET A CA 1
ATOM 2226 C C . MET A 1 293 ? 10.715 12.186 29.803 1.00 31.34 293 MET A C 1
ATOM 2228 O O . MET A 1 293 ? 11.488 11.262 29.553 1.00 31.34 293 MET A O 1
ATOM 2232 N N . MET A 1 294 ? 9.461 12.200 29.335 1.00 30.62 294 MET A N 1
ATOM 2233 C CA . MET A 1 294 ? 8.909 11.127 28.491 1.00 30.62 294 MET A CA 1
ATOM 2234 C C . MET A 1 294 ? 9.122 11.386 26.992 1.00 30.62 294 MET A C 1
ATOM 2236 O O . MET A 1 294 ? 9.357 10.444 26.241 1.00 30.62 294 MET A O 1
ATOM 2240 N N . ALA A 1 295 ? 9.129 12.653 26.566 1.00 35.31 295 ALA A N 1
ATOM 2241 C CA . ALA A 1 295 ? 9.256 13.039 25.155 1.00 35.31 295 ALA A CA 1
ATOM 2242 C C . ALA A 1 295 ? 10.634 12.763 24.503 1.00 35.31 295 ALA A C 1
ATOM 2244 O O . ALA A 1 295 ? 10.760 12.896 23.289 1.00 35.31 295 ALA A O 1
ATOM 2245 N N . ASP A 1 296 ? 11.667 12.385 25.268 1.00 39.34 296 ASP A N 1
ATOM 2246 C CA . ASP A 1 296 ? 13.045 12.219 24.761 1.00 39.34 296 ASP A CA 1
ATOM 2247 C C . ASP A 1 296 ? 13.532 10.750 24.695 1.00 39.34 296 ASP A C 1
ATOM 2249 O O . ASP A 1 296 ? 14.683 10.500 24.324 1.00 39.34 296 ASP A O 1
ATOM 2253 N N . VAL A 1 297 ? 12.714 9.742 25.056 1.00 47.44 297 VAL A N 1
ATOM 2254 C CA . VAL A 1 297 ? 13.211 8.355 25.214 1.00 47.44 297 VAL A CA 1
ATOM 2255 C C . VAL A 1 297 ? 12.232 7.252 24.777 1.00 47.44 297 VAL A C 1
ATOM 2257 O O . VAL A 1 297 ? 11.441 6.787 25.590 1.00 47.44 297 VAL A O 1
ATOM 2260 N N . LYS A 1 298 ? 12.422 6.712 23.555 1.00 42.12 298 LYS A N 1
ATOM 2261 C CA . LYS A 1 298 ? 12.424 5.248 23.253 1.00 42.12 298 LYS A CA 1
ATOM 2262 C C . LYS A 1 298 ? 12.669 4.906 21.779 1.00 42.12 298 LYS A C 1
ATOM 2264 O O . LYS A 1 298 ? 13.453 4.005 21.495 1.00 42.12 298 LYS A O 1
ATOM 2269 N N . ILE A 1 299 ? 12.078 5.638 20.841 1.00 48.25 299 ILE A N 1
ATOM 2270 C CA . ILE A 1 299 ? 12.044 5.232 19.421 1.00 48.25 299 ILE A CA 1
ATOM 2271 C C . ILE A 1 299 ? 13.427 5.303 18.749 1.00 48.25 299 ILE A C 1
ATOM 2273 O O . ILE A 1 299 ? 13.861 4.293 18.190 1.00 48.25 299 ILE A O 1
ATOM 2277 N N . PRO A 1 300 ? 14.230 6.376 18.931 1.00 54.88 300 PRO A N 1
ATOM 2278 C CA . PRO A 1 300 ? 15.631 6.362 18.518 1.00 54.88 300 PRO A CA 1
ATOM 2279 C C . PRO A 1 300 ? 16.467 5.270 19.195 1.00 54.88 300 PRO A C 1
ATOM 2281 O O . PRO A 1 300 ? 17.534 4.952 18.685 1.00 54.88 300 PRO A O 1
ATOM 2284 N N . ARG A 1 301 ? 16.037 4.693 20.332 1.00 63.97 301 ARG A N 1
ATOM 2285 C CA . ARG A 1 301 ? 16.733 3.551 20.948 1.00 63.97 301 ARG A CA 1
ATOM 2286 C C . ARG A 1 301 ? 16.386 2.244 20.253 1.00 63.97 301 ARG A C 1
ATOM 2288 O O . ARG A 1 301 ? 17.317 1.516 19.955 1.00 63.97 301 ARG A O 1
ATOM 2295 N N . GLN A 1 302 ? 15.116 1.970 19.947 1.00 64.44 302 GLN A N 1
ATOM 2296 C CA . GLN A 1 302 ? 14.748 0.763 19.195 1.00 64.44 302 GLN A CA 1
ATOM 2297 C C . GLN A 1 302 ? 15.366 0.767 17.791 1.00 64.44 302 GLN A C 1
ATOM 2299 O O . GLN A 1 302 ? 15.974 -0.223 17.408 1.00 64.44 302 GLN A O 1
ATOM 2304 N N . PHE A 1 303 ? 15.336 1.886 17.057 1.00 68.12 303 PHE A N 1
ATOM 2305 C CA . PHE A 1 303 ? 15.979 1.948 15.736 1.00 68.12 303 PHE A CA 1
ATOM 2306 C C . PHE A 1 303 ? 17.510 1.928 15.798 1.00 68.12 303 PHE A C 1
ATOM 2308 O O . PHE A 1 303 ? 18.126 1.236 14.992 1.00 68.12 303 PHE A O 1
ATOM 2315 N N . LYS A 1 304 ? 18.148 2.583 16.783 1.00 75.75 304 LYS A N 1
ATOM 2316 C CA . LYS A 1 304 ? 19.592 2.389 17.014 1.00 75.75 304 LYS A CA 1
ATOM 2317 C C . LYS A 1 304 ? 19.913 0.963 17.449 1.00 75.75 304 LYS A C 1
ATOM 2319 O O . LYS A 1 304 ? 20.978 0.481 17.109 1.00 75.75 304 LYS A O 1
ATOM 2324 N N . GLN A 1 305 ? 19.023 0.280 18.164 1.00 79.06 305 GLN A N 1
ATOM 2325 C CA . GLN A 1 305 ? 19.192 -1.124 18.531 1.00 79.06 305 GLN A CA 1
ATOM 2326 C C . GLN A 1 305 ? 19.062 -2.031 17.303 1.00 79.06 305 GLN A C 1
ATOM 2328 O O . GLN A 1 305 ? 19.923 -2.876 17.127 1.00 79.06 305 GLN A O 1
ATOM 2333 N N . LEU A 1 306 ? 18.088 -1.806 16.411 1.00 74.12 306 LEU A N 1
ATOM 2334 C CA . LEU A 1 306 ? 17.996 -2.501 15.119 1.00 74.12 306 LEU A CA 1
ATOM 2335 C C . LEU A 1 306 ? 19.253 -2.264 14.271 1.00 74.12 306 LEU A C 1
ATOM 2337 O O . LEU A 1 306 ? 19.861 -3.218 13.803 1.00 74.12 306 LEU A O 1
ATOM 2341 N N . GLN A 1 307 ? 19.699 -1.011 14.136 1.00 82.62 307 GLN A N 1
ATOM 2342 C CA . GLN A 1 307 ? 20.921 -0.666 13.406 1.00 82.62 307 GLN A CA 1
ATOM 2343 C C . GLN A 1 307 ? 22.176 -1.275 14.056 1.00 82.62 307 GLN A C 1
ATOM 2345 O O . GLN A 1 307 ? 23.059 -1.751 13.343 1.00 82.62 307 GLN A O 1
ATOM 2350 N N . SER A 1 308 ? 22.267 -1.289 15.389 1.00 85.19 308 SER A N 1
ATOM 2351 C CA . SER A 1 308 ? 23.367 -1.918 16.126 1.00 85.19 308 SER A CA 1
ATOM 2352 C C . SER A 1 308 ? 23.351 -3.433 15.978 1.00 85.19 308 SER A C 1
ATOM 2354 O O . SER A 1 308 ? 24.398 -3.982 15.681 1.00 85.19 308 SER A O 1
ATOM 2356 N N . SER A 1 309 ? 22.202 -4.103 16.106 1.00 81.56 309 SER A N 1
ATOM 2357 C CA . SER A 1 309 ? 22.074 -5.552 15.896 1.00 81.56 309 SER A CA 1
ATOM 2358 C C . SER A 1 309 ? 22.364 -5.939 14.446 1.00 81.56 309 SER A C 1
ATOM 2360 O O . SER A 1 309 ? 23.068 -6.910 14.205 1.00 81.56 309 SER A O 1
ATOM 2362 N N . PHE A 1 310 ? 21.910 -5.146 13.473 1.00 81.62 310 PHE A N 1
ATOM 2363 C CA . PHE A 1 310 ? 22.276 -5.308 12.066 1.00 81.62 310 PHE A CA 1
ATOM 2364 C C . PHE A 1 310 ? 23.795 -5.187 11.872 1.00 81.62 310 PHE A C 1
ATOM 2366 O O . PHE A 1 310 ? 24.426 -6.071 11.301 1.00 81.62 310 PHE A O 1
ATOM 2373 N N . THR A 1 311 ? 24.403 -4.124 12.408 1.00 85.75 311 THR A N 1
ATOM 2374 C CA . THR A 1 311 ? 25.859 -3.904 12.343 1.00 85.75 311 THR A CA 1
ATOM 2375 C C . THR A 1 311 ? 26.624 -5.013 13.066 1.00 85.75 311 THR A C 1
ATOM 2377 O O . THR A 1 311 ? 27.657 -5.450 12.575 1.00 85.75 311 THR A O 1
ATOM 2380 N N . GLU A 1 312 ? 26.113 -5.503 14.195 1.00 86.88 312 GLU A N 1
ATOM 2381 C CA . GLU A 1 312 ? 26.673 -6.611 14.967 1.00 86.88 312 GLU A CA 1
ATOM 2382 C C . GLU A 1 312 ? 26.699 -7.888 14.125 1.00 86.88 312 GLU A C 1
ATOM 2384 O O . GLU A 1 312 ? 27.784 -8.435 13.935 1.00 86.88 312 GLU A O 1
ATOM 2389 N N . ILE A 1 313 ? 25.559 -8.284 13.537 1.00 80.88 313 ILE A N 1
ATOM 2390 C CA . ILE A 1 313 ? 25.443 -9.412 12.594 1.00 80.88 313 ILE A CA 1
ATOM 2391 C C . ILE A 1 313 ? 26.470 -9.265 11.461 1.00 80.88 313 ILE A C 1
ATOM 2393 O O . ILE A 1 313 ? 27.235 -10.195 11.218 1.00 80.88 313 ILE A O 1
ATOM 2397 N N . LEU A 1 314 ? 26.557 -8.090 10.822 1.00 78.94 314 LEU A N 1
ATOM 2398 C CA . LEU A 1 314 ? 27.469 -7.868 9.689 1.00 78.94 314 LEU A CA 1
ATOM 2399 C C . LEU A 1 314 ? 28.954 -7.783 10.096 1.00 78.94 314 LEU A C 1
ATOM 2401 O O . LEU A 1 314 ? 29.833 -7.944 9.253 1.00 78.94 314 LEU A O 1
ATOM 2405 N N . SER A 1 315 ? 29.248 -7.494 11.367 1.00 83.56 315 SER A N 1
ATOM 2406 C CA . SER A 1 315 ? 30.615 -7.328 11.886 1.00 83.56 315 SER A CA 1
ATOM 2407 C C . SER A 1 315 ? 31.255 -8.622 12.397 1.00 83.56 315 SER A C 1
ATOM 2409 O O . SER A 1 315 ? 32.442 -8.625 12.746 1.00 83.56 315 SER A O 1
ATOM 2411 N N . LYS A 1 316 ? 30.491 -9.721 12.461 1.00 85.06 316 LYS A N 1
ATOM 2412 C CA . LYS A 1 316 ? 31.011 -11.033 12.854 1.00 85.06 316 LYS A CA 1
ATOM 2413 C C . LYS A 1 316 ? 32.114 -11.472 11.885 1.00 85.06 316 LYS A C 1
ATOM 2415 O O . LYS A 1 316 ? 32.030 -11.283 10.678 1.00 85.06 316 LYS A O 1
ATOM 2420 N N . LYS A 1 317 ? 33.173 -12.084 12.430 1.00 76.88 317 LYS A N 1
ATOM 2421 C CA . LYS A 1 317 ? 34.231 -12.725 11.621 1.00 76.88 317 LYS A CA 1
ATOM 2422 C C . LYS A 1 317 ? 33.778 -14.039 10.983 1.00 76.88 317 LYS A C 1
ATOM 2424 O O . LYS A 1 317 ? 34.436 -14.531 10.073 1.00 76.88 317 LYS A O 1
ATOM 2429 N N . GLU A 1 318 ? 32.711 -14.617 11.517 1.00 88.81 318 GLU A N 1
ATOM 2430 C CA . GLU A 1 318 ? 32.060 -15.821 11.020 1.00 88.81 318 GLU A CA 1
ATOM 2431 C C . GLU A 1 318 ? 30.899 -15.413 10.108 1.00 88.81 318 GLU A C 1
ATOM 2433 O O . GLU A 1 318 ? 30.282 -14.368 10.317 1.00 88.81 318 GLU A O 1
ATOM 2438 N N . MET A 1 319 ? 30.627 -16.222 9.085 1.00 89.62 319 MET A N 1
ATOM 2439 C CA . MET A 1 319 ? 29.571 -15.959 8.107 1.00 89.62 319 MET A CA 1
ATOM 2440 C C . MET A 1 319 ? 28.192 -16.032 8.802 1.00 89.62 319 MET A C 1
ATOM 2442 O O . MET A 1 319 ? 27.917 -17.063 9.424 1.00 89.62 319 MET A O 1
ATOM 2446 N N . PRO A 1 320 ? 27.346 -14.980 8.750 1.00 92.25 320 PRO A N 1
ATOM 2447 C CA . PRO A 1 320 ? 26.071 -14.959 9.474 1.00 92.25 320 PRO A CA 1
ATOM 2448 C C . PRO A 1 320 ? 25.113 -16.032 8.966 1.00 92.25 320 PRO A C 1
ATOM 2450 O O . PRO A 1 320 ? 25.021 -16.226 7.757 1.00 92.25 320 PRO A O 1
ATOM 2453 N N . SER A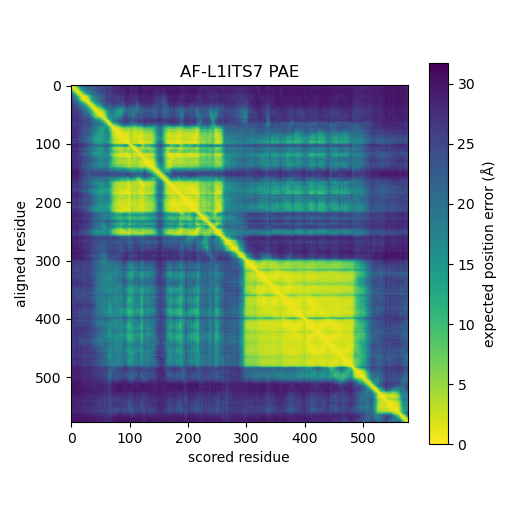 1 321 ? 24.381 -16.709 9.854 1.00 93.56 321 SER A N 1
ATOM 2454 C CA . SER A 1 321 ? 23.506 -17.816 9.439 1.00 93.56 321 SER A CA 1
ATOM 2455 C C . SER A 1 321 ? 22.365 -17.356 8.519 1.00 93.56 321 SER A C 1
ATOM 2457 O O . SER A 1 321 ? 21.965 -16.191 8.542 1.00 93.56 321 SER A O 1
ATOM 2459 N N . GLY A 1 322 ? 21.778 -18.282 7.749 1.00 93.31 322 GLY A N 1
ATOM 2460 C CA . GLY A 1 322 ? 20.614 -17.983 6.906 1.00 93.31 322 GLY A CA 1
ATOM 2461 C C . GLY A 1 322 ? 19.469 -17.309 7.679 1.00 93.31 322 GLY A C 1
ATOM 2462 O O . GLY A 1 322 ? 18.895 -16.333 7.200 1.00 93.31 322 GLY A O 1
ATOM 2463 N N . ASP A 1 323 ? 19.201 -17.741 8.915 1.00 93.62 323 ASP A N 1
ATOM 2464 C CA . ASP A 1 323 ? 18.200 -17.111 9.787 1.00 93.62 323 ASP A CA 1
ATOM 2465 C C . ASP A 1 323 ? 18.593 -15.687 10.216 1.00 93.62 323 ASP A C 1
ATOM 2467 O O . ASP A 1 323 ? 17.754 -14.784 10.203 1.00 93.62 323 ASP A O 1
ATOM 2471 N N . GLU A 1 324 ? 19.865 -15.447 10.558 1.00 92.69 324 GLU A N 1
ATOM 2472 C CA . GLU A 1 324 ? 20.358 -14.100 10.884 1.00 92.69 324 GLU A CA 1
ATOM 2473 C C . GLU A 1 324 ? 20.225 -13.147 9.691 1.00 92.69 324 GLU A C 1
ATOM 2475 O O . GLU A 1 324 ? 19.871 -11.979 9.864 1.00 92.69 324 GLU A O 1
ATOM 2480 N N . LEU A 1 325 ? 20.448 -13.652 8.476 1.00 94.38 325 LEU A N 1
ATOM 2481 C CA . LEU A 1 325 ? 20.290 -12.897 7.238 1.00 94.38 325 LEU A CA 1
ATOM 2482 C C . LEU A 1 325 ? 18.820 -12.621 6.896 1.00 94.38 325 LEU A C 1
ATOM 2484 O O . LEU A 1 325 ? 18.501 -11.490 6.529 1.00 94.38 325 LEU A O 1
ATOM 2488 N N . LYS A 1 326 ? 17.905 -13.582 7.093 1.00 94.50 326 LYS A N 1
ATOM 2489 C CA . LYS A 1 326 ? 16.450 -13.348 6.966 1.00 94.50 326 LYS A CA 1
ATOM 2490 C C . LYS A 1 326 ? 15.965 -12.287 7.962 1.00 94.50 326 LYS A C 1
ATOM 2492 O O . LYS A 1 326 ? 15.223 -11.377 7.591 1.00 94.50 326 LYS A O 1
ATOM 2497 N N . VAL A 1 327 ? 16.435 -12.336 9.212 1.00 93.31 327 VAL A N 1
ATOM 2498 C CA . VAL A 1 327 ? 16.144 -11.298 10.218 1.00 93.31 327 VAL A CA 1
ATOM 2499 C C . VAL A 1 327 ? 16.707 -9.939 9.791 1.00 93.31 327 VAL A C 1
ATOM 2501 O O . VAL A 1 327 ? 15.993 -8.938 9.858 1.00 93.31 327 VAL A O 1
ATOM 2504 N N . ALA A 1 328 ? 17.951 -9.883 9.311 1.00 93.50 328 ALA A N 1
ATOM 2505 C CA . ALA A 1 328 ? 18.574 -8.646 8.847 1.00 93.50 328 ALA A CA 1
ATOM 2506 C C . ALA A 1 328 ? 17.854 -8.042 7.622 1.00 93.50 328 ALA A C 1
ATOM 2508 O O . ALA A 1 328 ? 17.669 -6.823 7.569 1.00 93.50 328 ALA A O 1
ATOM 2509 N N . LEU A 1 329 ? 17.363 -8.870 6.693 1.00 95.69 329 LEU A N 1
ATOM 2510 C CA . LEU A 1 329 ? 16.533 -8.433 5.565 1.00 95.69 329 LEU A CA 1
ATOM 2511 C C . LEU A 1 329 ? 15.193 -7.851 6.040 1.00 95.69 329 LEU A C 1
ATOM 2513 O O . LEU A 1 329 ? 14.818 -6.757 5.622 1.00 95.69 329 LEU A O 1
ATOM 2517 N N . GLN A 1 330 ? 14.516 -8.504 6.992 1.00 95.12 330 GLN A N 1
ATOM 2518 C CA . GLN A 1 330 ? 13.292 -7.971 7.602 1.00 95.12 330 GLN A CA 1
ATOM 2519 C C . GLN A 1 330 ? 13.536 -6.643 8.356 1.00 95.12 330 GLN A C 1
ATOM 2521 O O . GLN A 1 330 ? 12.656 -5.779 8.416 1.00 95.12 330 GLN A O 1
ATOM 2526 N N . MET A 1 331 ? 14.724 -6.444 8.942 1.00 92.56 331 MET A N 1
ATOM 2527 C CA . MET A 1 331 ? 15.099 -5.159 9.549 1.00 92.56 331 MET A CA 1
ATOM 2528 C C . MET A 1 331 ? 15.290 -4.055 8.500 1.00 92.56 331 MET A C 1
ATOM 2530 O O . MET A 1 331 ? 14.845 -2.927 8.737 1.00 92.56 331 MET A O 1
ATOM 2534 N N . LEU A 1 332 ? 15.903 -4.362 7.348 1.00 92.81 332 LEU A N 1
ATOM 2535 C CA . LEU A 1 332 ? 15.993 -3.430 6.216 1.00 92.81 332 LEU A CA 1
ATOM 2536 C C . LEU A 1 332 ? 14.600 -3.078 5.685 1.00 92.81 332 LEU A C 1
ATOM 2538 O O . LEU A 1 332 ? 14.303 -1.899 5.535 1.00 92.81 332 LEU A O 1
ATOM 2542 N N . GLU A 1 333 ? 13.732 -4.070 5.488 1.00 94.88 333 GLU A N 1
ATOM 2543 C CA . GLU A 1 333 ? 12.358 -3.920 4.982 1.00 94.88 333 GLU A CA 1
ATOM 2544 C C . GLU A 1 333 ? 11.505 -2.976 5.844 1.00 94.88 333 GLU A C 1
ATOM 2546 O O . GLU A 1 333 ? 10.839 -2.071 5.342 1.00 94.88 333 GLU A O 1
ATOM 2551 N N . LYS A 1 334 ? 11.582 -3.109 7.172 1.00 91.56 334 LYS A N 1
ATOM 2552 C CA . LYS A 1 334 ? 10.904 -2.190 8.104 1.00 91.56 334 LYS A CA 1
ATOM 2553 C C . LYS A 1 334 ? 11.487 -0.775 8.076 1.00 91.56 334 LYS A C 1
ATOM 2555 O O . LYS A 1 334 ? 10.773 0.183 8.360 1.00 91.56 334 LYS A O 1
ATOM 2560 N N . SER A 1 335 ? 12.770 -0.638 7.752 1.00 90.50 335 SER A N 1
ATOM 2561 C CA . SER A 1 335 ? 13.501 0.633 7.819 1.00 90.50 335 SER A CA 1
ATOM 2562 C C . SER A 1 335 ? 13.451 1.418 6.503 1.00 90.50 335 SER A C 1
ATOM 2564 O O . SER A 1 335 ? 13.396 2.649 6.535 1.00 90.50 335 SER A O 1
ATOM 2566 N N . SER A 1 336 ? 13.391 0.731 5.357 1.00 90.06 336 SER A N 1
ATOM 2567 C CA . SER A 1 336 ? 13.196 1.333 4.033 1.00 90.06 336 SER A CA 1
ATOM 2568 C C . SER A 1 336 ? 11.822 1.999 3.931 1.00 90.06 336 SER A C 1
ATOM 2570 O O . SER A 1 336 ? 11.743 3.154 3.519 1.00 90.06 336 SER A O 1
ATOM 2572 N N . ARG A 1 337 ? 10.765 1.349 4.446 1.00 87.19 337 ARG A N 1
ATOM 2573 C CA . ARG A 1 337 ? 9.394 1.896 4.561 1.00 87.19 337 ARG A CA 1
ATOM 2574 C C . ARG A 1 337 ? 9.315 3.251 5.290 1.00 87.19 337 ARG A C 1
ATOM 2576 O O . ARG A 1 337 ? 8.362 3.991 5.070 1.00 87.19 337 ARG A O 1
ATOM 2583 N N . ILE A 1 338 ? 10.290 3.573 6.147 1.00 85.94 338 ILE A N 1
ATOM 2584 C CA . ILE A 1 338 ? 10.382 4.833 6.918 1.00 85.94 338 ILE A CA 1
ATOM 2585 C C . ILE A 1 338 ? 11.360 5.830 6.248 1.00 85.94 338 ILE A C 1
ATOM 2587 O O . ILE A 1 338 ? 11.518 6.963 6.688 1.00 85.94 338 ILE A O 1
ATOM 2591 N N . GLY A 1 339 ? 12.011 5.434 5.151 1.00 85.31 339 GLY A N 1
ATOM 2592 C CA . GLY A 1 339 ? 12.935 6.268 4.383 1.00 85.31 339 GLY A CA 1
ATOM 2593 C C . GLY A 1 339 ? 14.346 6.374 4.967 1.00 85.31 339 GLY A C 1
ATOM 2594 O O . GLY A 1 339 ? 15.118 7.216 4.514 1.00 85.31 339 GLY A O 1
ATOM 2595 N N . TYR A 1 340 ? 14.723 5.535 5.940 1.00 87.00 340 TYR A N 1
ATOM 2596 C CA . TYR A 1 340 ? 16.052 5.609 6.554 1.00 87.00 340 TYR A CA 1
ATOM 2597 C C . TYR A 1 340 ? 17.178 5.361 5.536 1.00 87.00 340 TYR A C 1
ATOM 2599 O O . TYR A 1 340 ? 17.181 4.360 4.823 1.00 87.00 340 TYR A O 1
ATOM 2607 N N . GLU A 1 341 ? 18.184 6.241 5.516 1.00 85.81 341 GLU A N 1
ATOM 2608 C CA . GLU A 1 341 ? 19.351 6.154 4.619 1.00 85.81 341 GLU A CA 1
ATOM 2609 C C . GLU A 1 341 ? 20.119 4.832 4.745 1.00 85.81 341 GLU A C 1
ATOM 2611 O O . GLU A 1 341 ? 20.653 4.321 3.768 1.00 85.81 341 GLU A O 1
ATOM 2616 N N . TRP A 1 342 ? 20.164 4.249 5.948 1.00 87.00 342 TRP A N 1
ATOM 2617 C CA . TRP A 1 342 ? 20.905 3.010 6.192 1.00 87.00 342 TRP A CA 1
ATOM 2618 C C . TRP A 1 342 ? 20.250 1.771 5.559 1.00 87.00 342 TRP A C 1
ATOM 2620 O O . TRP A 1 342 ? 20.911 0.737 5.458 1.00 87.00 342 TRP A O 1
ATOM 2630 N N . ALA A 1 343 ? 18.991 1.865 5.128 1.00 91.31 343 ALA A N 1
ATOM 2631 C CA . ALA A 1 343 ? 18.264 0.796 4.455 1.00 91.31 343 ALA A CA 1
ATOM 2632 C C . ALA A 1 343 ? 18.396 0.906 2.924 1.00 91.31 343 ALA A C 1
ATOM 2634 O O . ALA A 1 343 ? 17.392 1.020 2.225 1.00 91.31 343 ALA A O 1
ATOM 2635 N N . SER A 1 344 ? 19.633 0.938 2.418 1.00 94.38 344 SER A N 1
ATOM 2636 C CA . SER A 1 344 ? 19.929 1.130 0.990 1.00 94.38 344 SER A CA 1
ATOM 2637 C C . SER A 1 344 ? 19.781 -0.152 0.162 1.00 94.38 344 SER A C 1
ATOM 2639 O O . SER A 1 344 ? 19.844 -1.269 0.695 1.00 94.38 344 SER A O 1
ATOM 2641 N N . LYS A 1 345 ? 19.619 0.008 -1.157 1.00 95.56 345 LYS A N 1
ATOM 2642 C CA . LYS A 1 345 ? 19.477 -1.113 -2.100 1.00 95.56 345 LYS A CA 1
ATOM 2643 C C . LYS A 1 345 ? 20.685 -2.060 -2.091 1.00 95.56 345 LYS A C 1
ATOM 2645 O O . LYS A 1 345 ? 20.500 -3.271 -2.038 1.00 95.56 345 LYS A O 1
ATOM 2650 N N . GLU A 1 346 ? 21.910 -1.541 -2.031 1.00 96.00 346 GLU A N 1
ATOM 2651 C CA . GLU A 1 346 ? 23.140 -2.352 -2.075 1.00 96.00 346 GLU A CA 1
ATOM 2652 C C . GLU A 1 346 ? 23.261 -3.303 -0.876 1.00 96.00 346 GLU A C 1
ATOM 2654 O O . GLU A 1 346 ? 23.859 -4.374 -0.974 1.00 96.00 346 GLU A O 1
ATOM 2659 N N . ARG A 1 347 ? 22.687 -2.930 0.276 1.00 94.62 347 ARG A N 1
ATOM 2660 C CA . ARG A 1 347 ? 22.647 -3.797 1.464 1.00 94.62 347 ARG A CA 1
ATOM 2661 C C . ARG A 1 347 ? 21.602 -4.893 1.327 1.00 94.62 347 ARG A C 1
ATOM 2663 O O . ARG A 1 347 ? 21.846 -6.002 1.790 1.00 94.62 347 ARG A O 1
ATOM 2670 N N . ALA A 1 348 ? 20.465 -4.589 0.704 1.00 96.06 348 ALA A N 1
ATOM 2671 C CA . ALA A 1 348 ? 19.453 -5.589 0.393 1.00 96.06 348 ALA A CA 1
ATOM 2672 C C . ALA A 1 348 ? 19.999 -6.616 -0.608 1.00 96.06 348 ALA A C 1
ATOM 2674 O O . ALA A 1 348 ? 19.883 -7.809 -0.347 1.00 96.06 348 ALA A O 1
ATOM 2675 N N . ASP A 1 349 ? 20.669 -6.156 -1.673 1.00 95.94 349 ASP A N 1
ATOM 2676 C CA . ASP A 1 349 ? 21.348 -7.019 -2.648 1.00 95.94 349 ASP A CA 1
ATOM 2677 C C . ASP A 1 349 ? 22.365 -7.933 -1.961 1.00 95.94 349 ASP A C 1
ATOM 2679 O O . ASP A 1 349 ? 22.296 -9.148 -2.098 1.00 95.94 349 ASP A O 1
ATOM 2683 N N . TRP A 1 350 ? 23.273 -7.363 -1.160 1.00 95.44 350 TRP A N 1
ATOM 2684 C CA . TRP A 1 350 ? 24.327 -8.130 -0.495 1.00 95.44 350 TRP A CA 1
ATOM 2685 C C . TRP A 1 350 ? 23.775 -9.194 0.469 1.00 95.44 350 TRP A C 1
ATOM 2687 O O . TRP A 1 350 ? 24.289 -10.312 0.503 1.00 95.44 350 TRP A O 1
ATOM 2697 N N . ILE A 1 351 ? 22.708 -8.892 1.220 1.00 94.25 351 ILE A N 1
ATOM 2698 C CA . ILE A 1 351 ? 22.043 -9.895 2.069 1.00 94.25 351 ILE A CA 1
ATOM 2699 C C . ILE A 1 351 ? 21.354 -10.966 1.221 1.00 94.25 351 ILE A C 1
ATOM 2701 O O . ILE A 1 351 ? 21.455 -12.149 1.545 1.00 94.25 351 ILE A O 1
ATOM 2705 N N . PHE A 1 352 ? 20.675 -10.576 0.141 1.00 94.81 352 PHE A N 1
ATOM 2706 C CA . PHE A 1 352 ? 19.945 -11.508 -0.711 1.00 94.81 352 PHE A CA 1
ATOM 2707 C C . PHE A 1 352 ? 20.886 -12.449 -1.481 1.00 94.81 352 PHE A C 1
ATOM 2709 O O . PHE A 1 352 ? 20.671 -13.660 -1.486 1.00 94.81 352 PHE A O 1
ATOM 2716 N N . ASP A 1 353 ? 21.986 -11.938 -2.037 1.00 94.88 353 ASP A N 1
ATOM 2717 C CA . ASP A 1 353 ? 23.018 -12.749 -2.691 1.00 94.88 353 ASP A CA 1
ATOM 2718 C C . ASP A 1 353 ? 23.714 -13.705 -1.712 1.00 94.88 353 ASP A C 1
ATOM 2720 O O . ASP A 1 353 ? 23.991 -14.854 -2.063 1.00 94.88 353 ASP A O 1
ATOM 2724 N N . MET A 1 354 ? 23.946 -13.290 -0.460 1.00 93.69 354 MET A N 1
ATOM 2725 C CA . MET A 1 354 ? 24.426 -14.222 0.563 1.00 93.69 354 MET A CA 1
ATOM 2726 C C . MET A 1 354 ? 23.388 -15.293 0.902 1.00 93.69 354 MET A C 1
ATOM 2728 O O . MET A 1 354 ? 23.761 -16.461 0.982 1.00 93.69 354 MET A O 1
ATOM 2732 N N . LEU A 1 355 ? 22.104 -14.949 1.045 1.00 93.88 355 LEU A N 1
ATOM 2733 C CA . LEU A 1 355 ? 21.030 -15.929 1.262 1.00 93.88 355 LEU A CA 1
ATOM 2734 C C . LEU A 1 355 ? 20.954 -16.957 0.122 1.00 93.88 355 LEU A C 1
ATOM 2736 O O . LEU A 1 355 ? 20.818 -18.145 0.387 1.00 93.88 355 LEU A O 1
ATOM 2740 N N . ARG A 1 356 ? 21.156 -16.539 -1.134 1.00 93.50 356 ARG A N 1
ATOM 2741 C CA . ARG A 1 356 ? 21.255 -17.448 -2.295 1.00 93.50 356 ARG A CA 1
ATOM 2742 C C . ARG A 1 356 ? 22.481 -18.364 -2.275 1.00 93.50 356 ARG A C 1
ATOM 2744 O O . ARG A 1 356 ? 22.488 -19.372 -2.976 1.00 93.50 356 ARG A O 1
ATOM 2751 N N . SER A 1 357 ? 23.515 -18.034 -1.497 1.00 93.38 357 SER A N 1
ATOM 2752 C CA . SER A 1 357 ? 24.694 -18.892 -1.314 1.00 93.38 357 SER A CA 1
ATOM 2753 C C . SER A 1 357 ? 24.510 -19.981 -0.246 1.00 93.38 357 SER A C 1
ATOM 2755 O O . SER A 1 357 ? 25.332 -20.898 -0.170 1.00 93.38 357 SER A O 1
ATOM 2757 N N . TYR A 1 358 ? 23.442 -19.911 0.560 1.00 92.19 358 TYR A N 1
ATOM 2758 C CA . TYR A 1 358 ? 23.105 -20.951 1.532 1.00 92.19 358 TYR A CA 1
ATOM 2759 C C . TYR A 1 358 ? 22.418 -22.158 0.867 1.00 92.19 358 TYR A C 1
ATOM 2761 O O . TYR A 1 358 ? 21.753 -22.005 -0.157 1.00 92.19 358 TYR A O 1
ATOM 2769 N N . PRO A 1 359 ? 22.538 -23.372 1.448 1.00 90.88 359 PRO A N 1
ATOM 2770 C CA . PRO A 1 359 ? 21.766 -24.538 1.007 1.00 90.88 359 PRO A CA 1
ATOM 2771 C C . PRO A 1 359 ? 20.252 -24.317 1.122 1.00 90.88 359 PRO A C 1
ATOM 2773 O O . PRO A 1 359 ? 19.489 -24.805 0.290 1.00 90.88 359 PRO A O 1
ATOM 2776 N N . ASP A 1 360 ? 19.839 -23.559 2.139 1.00 87.06 360 ASP A N 1
ATOM 2777 C CA . ASP A 1 360 ? 18.468 -23.103 2.338 1.00 87.06 360 ASP A CA 1
ATOM 2778 C C . ASP A 1 360 ? 18.213 -21.889 1.435 1.00 87.06 360 ASP A C 1
ATOM 2780 O O . ASP A 1 360 ? 18.485 -20.746 1.809 1.00 87.06 360 ASP A O 1
ATOM 2784 N N . GLN A 1 361 ? 17.725 -22.151 0.220 1.00 85.38 361 GLN A N 1
ATOM 2785 C CA . GLN A 1 361 ? 17.417 -21.109 -0.762 1.00 85.38 361 GLN A CA 1
ATOM 2786 C C . GLN A 1 361 ? 16.405 -20.078 -0.215 1.00 85.38 361 GLN A C 1
ATOM 2788 O O . GLN A 1 361 ? 15.582 -20.415 0.646 1.00 85.38 361 GLN A O 1
ATOM 2793 N N . PRO A 1 362 ? 16.418 -18.825 -0.719 1.00 91.00 362 PRO A N 1
ATOM 2794 C CA . PRO A 1 362 ? 15.398 -17.837 -0.386 1.00 91.00 362 PRO A CA 1
ATOM 2795 C C . PRO A 1 362 ? 13.991 -18.371 -0.668 1.00 91.00 362 PRO A C 1
ATOM 2797 O O . PRO A 1 362 ? 13.676 -18.773 -1.786 1.00 91.00 362 PRO A O 1
ATOM 2800 N N . ASP A 1 363 ? 13.140 -18.350 0.353 1.00 93.06 363 ASP A N 1
ATOM 2801 C CA . ASP A 1 363 ? 11.722 -18.669 0.213 1.00 93.06 363 ASP A CA 1
ATOM 2802 C C . ASP A 1 363 ? 10.927 -17.471 -0.346 1.00 93.06 363 ASP A C 1
ATOM 2804 O O . ASP A 1 363 ? 11.428 -16.345 -0.435 1.00 93.06 363 ASP A O 1
ATOM 2808 N N . VAL A 1 364 ? 9.658 -17.720 -0.693 1.00 93.38 364 VAL A N 1
ATOM 2809 C CA . VAL A 1 364 ? 8.685 -16.712 -1.159 1.00 93.38 364 VAL A CA 1
ATOM 2810 C C . VAL A 1 364 ? 8.706 -15.467 -0.260 1.00 93.38 364 VAL A C 1
ATOM 2812 O O . VAL A 1 364 ? 8.811 -14.343 -0.745 1.00 93.38 364 VAL A O 1
ATOM 2815 N N . GLN A 1 365 ? 8.688 -15.656 1.063 1.00 94.62 365 GLN A N 1
ATOM 2816 C CA . GLN A 1 365 ? 8.690 -14.558 2.031 1.00 94.62 365 GLN A CA 1
ATOM 2817 C C . GLN A 1 365 ? 9.991 -13.740 1.975 1.00 94.62 365 GLN A C 1
ATOM 2819 O O . GLN A 1 365 ? 9.946 -12.511 2.017 1.00 94.62 365 GLN A O 1
ATOM 2824 N N . THR A 1 366 ? 11.140 -14.404 1.866 1.00 95.38 366 THR A N 1
ATOM 2825 C CA . THR A 1 366 ? 12.465 -13.779 1.757 1.00 95.38 366 THR A CA 1
ATOM 2826 C C . THR A 1 366 ? 12.565 -12.936 0.482 1.00 95.38 366 THR A C 1
ATOM 2828 O O . THR A 1 366 ? 13.032 -11.796 0.530 1.00 95.38 366 THR A O 1
ATOM 2831 N N . LEU A 1 367 ? 12.071 -13.449 -0.651 1.00 95.88 367 LEU A N 1
ATOM 2832 C CA . LEU A 1 367 ? 12.023 -12.701 -1.909 1.00 95.88 367 LEU A CA 1
ATOM 2833 C C . LEU A 1 367 ? 11.072 -11.496 -1.816 1.00 95.88 367 LEU A C 1
ATOM 2835 O O . LEU A 1 367 ? 11.460 -10.388 -2.182 1.00 95.88 367 LEU A O 1
ATOM 2839 N N . THR A 1 368 ? 9.875 -11.659 -1.243 1.00 96.12 368 THR A N 1
ATOM 2840 C CA . THR A 1 368 ? 8.932 -10.549 -1.016 1.00 96.12 368 THR A CA 1
ATOM 2841 C C . THR A 1 368 ? 9.519 -9.469 -0.098 1.00 96.12 368 THR A C 1
ATOM 2843 O O . THR A 1 368 ? 9.321 -8.279 -0.348 1.00 96.12 368 THR A O 1
ATOM 2846 N N . GLN A 1 369 ? 10.300 -9.832 0.925 1.00 96.25 369 GLN A N 1
ATOM 2847 C CA . GLN A 1 369 ? 11.009 -8.866 1.780 1.00 96.25 369 GLN A CA 1
ATOM 2848 C C . GLN A 1 369 ? 12.087 -8.085 1.013 1.00 96.25 369 GLN A C 1
ATOM 2850 O O . GLN A 1 369 ? 12.167 -6.863 1.150 1.00 96.25 369 GLN A O 1
ATOM 2855 N N . TYR A 1 370 ? 12.874 -8.759 0.169 1.00 97.50 370 TYR A N 1
ATOM 2856 C CA . TYR A 1 370 ? 13.840 -8.103 -0.717 1.00 97.50 370 TYR A CA 1
ATOM 2857 C C . TYR A 1 370 ? 13.146 -7.131 -1.685 1.00 97.50 370 TYR A C 1
ATOM 2859 O O . TYR A 1 370 ? 13.507 -5.953 -1.742 1.00 97.50 370 TYR A O 1
ATOM 2867 N N . LEU A 1 371 ? 12.084 -7.580 -2.364 1.00 97.44 371 LEU A N 1
ATOM 2868 C CA . LEU A 1 371 ? 11.297 -6.755 -3.286 1.00 97.44 371 LEU A CA 1
ATOM 2869 C C . LEU A 1 371 ? 10.655 -5.539 -2.596 1.00 97.44 371 LEU A C 1
ATOM 2871 O O . LEU A 1 371 ? 10.640 -4.461 -3.182 1.00 97.44 371 LEU A O 1
ATOM 2875 N N . ASN A 1 372 ? 10.203 -5.655 -1.341 1.00 96.69 372 ASN A N 1
ATOM 2876 C CA . ASN A 1 372 ? 9.715 -4.512 -0.553 1.00 96.69 372 ASN A CA 1
ATOM 2877 C C . ASN A 1 372 ? 10.813 -3.454 -0.307 1.00 96.69 372 ASN A C 1
ATOM 2879 O O . ASN A 1 372 ? 10.535 -2.252 -0.367 1.00 96.69 372 ASN A O 1
ATOM 2883 N N . VAL A 1 373 ? 12.064 -3.864 -0.049 1.00 97.06 373 VAL A N 1
ATOM 2884 C CA . VAL A 1 373 ? 13.183 -2.910 0.070 1.00 97.06 373 VAL A CA 1
ATOM 2885 C C . VAL A 1 373 ? 13.454 -2.243 -1.275 1.00 97.06 373 VAL A C 1
ATOM 2887 O O . VAL A 1 373 ? 13.486 -1.016 -1.341 1.00 97.06 373 VAL A O 1
ATOM 2890 N N . VAL A 1 374 ? 13.590 -3.022 -2.350 1.00 97.75 374 VAL A N 1
ATOM 2891 C CA . VAL A 1 374 ? 13.856 -2.506 -3.702 1.00 97.75 374 VAL A CA 1
ATOM 2892 C C . VAL A 1 374 ? 12.766 -1.525 -4.146 1.00 97.75 374 VAL A C 1
ATOM 2894 O O . VAL A 1 374 ? 13.085 -0.399 -4.535 1.00 97.75 374 VAL A O 1
ATOM 2897 N N . ALA A 1 375 ? 11.488 -1.896 -4.020 1.00 97.50 375 ALA A N 1
ATOM 2898 C CA . ALA A 1 375 ? 10.359 -1.036 -4.362 1.00 97.50 375 ALA A CA 1
ATOM 2899 C C . ALA A 1 375 ? 10.447 0.298 -3.613 1.00 97.50 375 ALA A C 1
ATOM 2901 O O . ALA A 1 375 ? 10.485 1.354 -4.244 1.00 97.50 375 ALA A O 1
ATOM 2902 N N . SER A 1 376 ? 10.625 0.262 -2.289 1.00 96.06 376 SER A N 1
ATOM 2903 C CA . SER A 1 376 ? 10.808 1.459 -1.462 1.00 96.06 376 SER A CA 1
ATOM 2904 C C . SER A 1 376 ? 11.985 2.341 -1.918 1.00 96.06 376 SER A C 1
ATOM 2906 O O . SER A 1 376 ? 11.833 3.560 -2.034 1.00 96.06 376 SER A O 1
ATOM 2908 N N . ARG A 1 377 ? 13.148 1.754 -2.229 1.00 96.44 377 ARG A N 1
ATOM 2909 C CA . ARG A 1 377 ? 14.348 2.507 -2.643 1.00 96.44 377 ARG A CA 1
ATOM 2910 C C . ARG A 1 377 ? 14.295 3.014 -4.085 1.00 96.44 377 ARG A C 1
ATOM 2912 O O . ARG A 1 377 ? 14.960 4.001 -4.406 1.00 96.44 377 ARG A O 1
ATOM 2919 N N . SER A 1 378 ? 13.434 2.454 -4.935 1.00 97.56 378 SER A N 1
ATOM 2920 C CA . SER A 1 378 ? 13.175 2.994 -6.277 1.00 97.56 378 SER A CA 1
ATOM 2921 C C . SER A 1 378 ? 12.561 4.402 -6.232 1.00 97.56 378 SER A C 1
ATOM 2923 O O . SER A 1 378 ? 12.964 5.276 -7.002 1.00 97.56 378 SER A O 1
ATOM 2925 N N . TRP A 1 379 ? 11.679 4.678 -5.260 1.00 96.00 379 TRP A N 1
ATOM 2926 C CA . TRP A 1 379 ? 11.103 6.010 -5.018 1.00 96.00 379 TRP A CA 1
ATOM 2927 C C . TRP A 1 379 ? 12.116 7.026 -4.470 1.00 96.00 379 TRP A C 1
ATOM 2929 O O . TRP A 1 379 ? 11.881 8.229 -4.585 1.00 96.00 379 TRP A O 1
ATOM 2939 N N . MET A 1 380 ? 13.242 6.552 -3.924 1.00 95.00 380 MET A N 1
ATOM 2940 C CA . MET A 1 380 ? 14.391 7.374 -3.516 1.00 95.00 380 MET A CA 1
ATOM 2941 C C . MET A 1 380 ? 15.415 7.577 -4.645 1.00 95.00 380 MET A C 1
ATOM 2943 O O . MET A 1 380 ? 16.362 8.341 -4.483 1.00 95.00 380 MET A O 1
ATOM 2947 N N . GLY A 1 381 ? 15.233 6.917 -5.794 1.00 96.44 381 GLY A N 1
ATOM 2948 C CA . GLY A 1 381 ? 16.133 7.021 -6.941 1.00 96.44 381 GLY A CA 1
ATOM 2949 C C . GLY A 1 381 ? 17.388 6.143 -6.864 1.00 96.44 381 GLY A C 1
ATOM 2950 O O . GLY A 1 381 ? 18.284 6.333 -7.680 1.00 96.44 381 GLY A O 1
ATOM 2951 N N . GLU A 1 382 ? 17.457 5.172 -5.947 1.00 96.94 382 GLU A N 1
ATOM 2952 C CA . GLU A 1 382 ? 18.597 4.236 -5.854 1.00 96.94 382 GLU A CA 1
ATOM 2953 C C . GLU A 1 382 ? 18.494 3.042 -6.813 1.00 96.94 382 GLU A C 1
ATOM 2955 O O . GLU A 1 382 ? 19.496 2.399 -7.102 1.00 96.94 382 GLU A O 1
ATOM 2960 N N . VAL A 1 383 ? 17.294 2.730 -7.311 1.00 98.00 383 VAL A N 1
ATOM 2961 C CA . VAL A 1 383 ? 17.074 1.605 -8.233 1.00 98.00 383 VAL A CA 1
ATOM 2962 C C . VAL A 1 383 ? 17.022 2.124 -9.663 1.00 98.00 383 VAL A C 1
ATOM 2964 O O . VAL A 1 383 ? 16.242 3.033 -9.973 1.00 98.00 383 VAL A O 1
ATOM 2967 N N . THR A 1 384 ? 17.838 1.554 -10.545 1.00 98.06 384 THR A N 1
ATOM 2968 C CA . THR A 1 384 ? 17.830 1.849 -11.981 1.00 98.06 384 THR A CA 1
ATOM 2969 C C . THR A 1 384 ? 16.922 0.896 -12.759 1.00 98.06 384 THR A C 1
ATOM 2971 O O . THR A 1 384 ? 16.496 -0.145 -12.260 1.00 98.06 384 THR A O 1
ATOM 2974 N N . ARG A 1 385 ? 16.641 1.219 -14.026 1.00 97.75 385 ARG A N 1
ATOM 2975 C CA . ARG A 1 385 ? 16.009 0.270 -14.955 1.00 97.75 385 ARG A CA 1
ATOM 2976 C C . ARG A 1 385 ? 16.799 -1.030 -15.098 1.00 97.75 385 ARG A C 1
ATOM 2978 O O . ARG A 1 385 ? 16.184 -2.080 -15.235 1.00 97.75 385 ARG A O 1
ATOM 2985 N N . ASP A 1 386 ? 18.126 -0.968 -15.092 1.00 98.19 386 ASP A N 1
ATOM 2986 C CA . ASP A 1 386 ? 18.945 -2.163 -15.293 1.00 98.19 386 ASP A CA 1
ATOM 2987 C C . ASP A 1 386 ? 18.901 -3.060 -14.043 1.00 98.19 386 ASP A C 1
ATOM 2989 O O . ASP A 1 386 ? 18.805 -4.278 -14.179 1.00 98.19 386 ASP A O 1
ATOM 2993 N N . ASP A 1 387 ? 18.818 -2.468 -12.841 1.00 97.81 387 ASP A N 1
ATOM 2994 C CA . ASP A 1 387 ? 18.509 -3.197 -11.602 1.00 97.81 387 ASP A CA 1
ATOM 2995 C C . ASP A 1 387 ? 17.118 -3.845 -11.658 1.00 97.81 38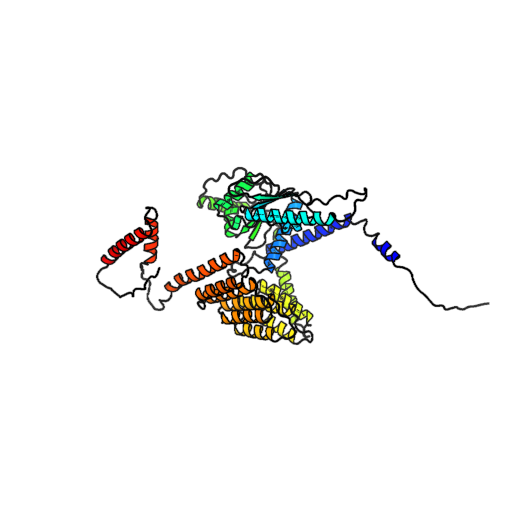7 ASP A C 1
ATOM 2997 O O . ASP A 1 387 ? 16.986 -5.032 -11.381 1.00 97.81 387 ASP A O 1
ATOM 3001 N N . LEU A 1 388 ? 16.082 -3.094 -12.058 1.00 98.00 388 LEU A N 1
ATOM 3002 C CA . LEU A 1 388 ? 14.722 -3.622 -12.222 1.00 98.00 388 LEU A CA 1
ATOM 3003 C C . LEU A 1 388 ? 14.702 -4.834 -13.165 1.00 98.00 388 LEU A C 1
ATOM 3005 O O . LEU A 1 388 ? 14.095 -5.850 -12.841 1.00 98.00 388 LEU A O 1
ATOM 3009 N N . LEU A 1 389 ? 15.363 -4.743 -14.323 1.00 97.88 389 LEU A N 1
ATOM 3010 C CA . LEU A 1 389 ? 15.407 -5.838 -15.293 1.00 97.88 389 LEU A CA 1
ATOM 3011 C C . LEU A 1 389 ? 16.200 -7.042 -14.770 1.00 97.88 389 LEU A C 1
ATOM 3013 O O . LEU A 1 389 ? 15.775 -8.172 -14.995 1.00 97.88 389 LEU A O 1
ATOM 3017 N N . ALA A 1 390 ? 17.298 -6.822 -14.041 1.00 96.88 390 ALA A N 1
ATOM 3018 C CA . ALA A 1 390 ? 18.035 -7.896 -13.374 1.00 96.88 390 ALA A CA 1
ATOM 3019 C C . ALA A 1 390 ? 17.193 -8.589 -12.289 1.00 96.88 390 ALA A C 1
ATOM 3021 O O . ALA A 1 390 ? 17.275 -9.804 -12.130 1.00 96.88 390 ALA A O 1
ATOM 3022 N N . ILE A 1 391 ? 16.346 -7.839 -11.579 1.00 96.56 391 ILE A N 1
ATOM 3023 C CA . ILE A 1 391 ? 15.448 -8.371 -10.549 1.00 96.56 391 ILE A CA 1
ATOM 3024 C C . ILE A 1 391 ? 14.270 -9.129 -11.175 1.00 96.56 391 ILE A C 1
ATOM 3026 O O . ILE A 1 391 ? 13.922 -10.194 -10.679 1.00 96.56 391 ILE A O 1
ATOM 3030 N N . VAL A 1 392 ? 13.696 -8.667 -12.292 1.00 96.81 392 VAL A N 1
ATOM 3031 C CA . VAL A 1 392 ? 12.703 -9.463 -13.041 1.00 96.81 392 VAL A CA 1
ATOM 3032 C C . VAL A 1 392 ? 13.335 -10.760 -13.563 1.00 96.81 392 VAL A C 1
ATOM 3034 O O . VAL A 1 392 ? 12.757 -11.828 -13.396 1.00 96.81 392 VAL A O 1
ATOM 3037 N N . ASP A 1 393 ? 14.538 -10.693 -14.140 1.00 96.06 393 ASP A N 1
ATOM 3038 C CA . ASP A 1 393 ? 15.265 -11.868 -14.641 1.00 96.06 393 ASP A CA 1
ATOM 3039 C C . ASP A 1 393 ? 15.575 -12.883 -13.525 1.00 96.06 393 ASP A C 1
ATOM 3041 O O . ASP A 1 393 ? 15.393 -14.082 -13.717 1.00 96.06 393 ASP A O 1
ATOM 3045 N N . LEU A 1 394 ? 15.971 -12.398 -12.345 1.00 93.62 394 LEU A N 1
ATOM 3046 C CA . LEU A 1 394 ? 16.133 -13.175 -11.115 1.00 93.62 394 LEU A CA 1
ATOM 3047 C C . LEU A 1 394 ? 14.820 -13.865 -10.707 1.00 93.62 394 LEU A C 1
ATOM 3049 O O . LEU A 1 394 ? 14.784 -15.088 -10.600 1.00 93.62 394 LEU A O 1
ATOM 3053 N N . VAL A 1 395 ? 13.744 -13.093 -10.531 1.00 92.19 395 VAL A N 1
ATOM 3054 C CA . VAL A 1 395 ? 12.421 -13.582 -10.103 1.00 92.19 395 VAL A CA 1
ATOM 3055 C C . VAL A 1 395 ? 11.871 -14.635 -11.076 1.00 92.19 395 VAL A C 1
ATOM 3057 O O . VAL A 1 395 ? 11.326 -15.641 -10.641 1.00 92.19 395 VAL A O 1
ATOM 3060 N N . CYS A 1 396 ? 12.062 -14.459 -12.387 1.00 91.19 396 CYS A N 1
ATOM 3061 C CA . CYS A 1 396 ? 11.595 -15.408 -13.403 1.00 91.19 396 CYS A CA 1
ATOM 3062 C C . CYS A 1 396 ? 12.491 -16.648 -13.584 1.00 91.19 396 CYS A C 1
ATOM 3064 O O . CYS A 1 396 ? 12.053 -17.616 -14.208 1.00 91.19 396 CYS A O 1
ATOM 3066 N N . LYS A 1 397 ? 13.744 -16.630 -13.107 1.00 90.88 397 LYS A N 1
ATOM 3067 C CA . LYS A 1 397 ? 14.694 -17.747 -13.273 1.00 90.88 397 LYS A CA 1
ATOM 3068 C C . LYS A 1 397 ? 14.817 -18.660 -12.064 1.00 90.88 397 LYS A C 1
ATOM 3070 O O . LYS A 1 397 ? 15.287 -19.779 -12.251 1.00 90.88 397 LYS A O 1
ATOM 3075 N N . GLU A 1 398 ? 14.445 -18.215 -10.865 1.00 86.38 398 GLU A N 1
ATOM 3076 C CA . GLU A 1 398 ? 14.495 -19.047 -9.657 1.00 86.38 398 GLU A CA 1
ATOM 3077 C C . GLU A 1 398 ? 13.370 -20.105 -9.693 1.00 86.38 398 GLU A C 1
ATOM 3079 O O . GLU A 1 398 ? 12.207 -19.784 -9.452 1.00 86.38 398 GLU A O 1
ATOM 3084 N N . PRO A 1 399 ? 13.667 -21.390 -9.975 1.00 76.88 399 PRO A N 1
ATOM 3085 C CA . PRO A 1 399 ? 12.655 -22.390 -10.337 1.00 76.88 399 PRO A CA 1
ATOM 3086 C C . PRO A 1 399 ? 11.891 -22.962 -9.127 1.00 76.88 399 PRO A C 1
ATOM 3088 O O . PRO A 1 399 ? 11.187 -23.961 -9.256 1.00 76.88 399 PRO A O 1
ATOM 3091 N N . MET A 1 400 ? 12.105 -22.385 -7.944 1.00 74.25 400 MET A N 1
ATOM 3092 C CA . MET A 1 400 ? 11.659 -22.880 -6.636 1.00 74.25 400 MET A CA 1
ATOM 3093 C C . MET A 1 400 ? 10.655 -21.943 -5.955 1.00 74.25 400 MET A C 1
ATOM 3095 O O . MET A 1 400 ? 10.114 -22.293 -4.909 1.00 74.25 400 MET A O 1
ATOM 3099 N N . VAL A 1 401 ? 10.402 -20.763 -6.530 1.00 84.06 401 VAL A N 1
ATOM 3100 C CA . VAL A 1 401 ? 9.512 -19.753 -5.951 1.00 84.06 401 VAL A CA 1
ATOM 3101 C C . VAL A 1 401 ? 8.254 -19.651 -6.808 1.00 84.06 401 VAL A C 1
ATOM 3103 O O . VAL A 1 401 ? 8.295 -19.138 -7.923 1.00 84.06 401 VAL A O 1
ATOM 3106 N N . GLU A 1 402 ? 7.123 -20.141 -6.293 1.00 91.38 402 GLU A N 1
ATOM 3107 C CA . GLU A 1 402 ? 5.820 -19.835 -6.888 1.00 91.38 402 GLU A CA 1
ATOM 3108 C C . GLU A 1 402 ? 5.571 -18.329 -6.747 1.00 91.38 402 GLU A C 1
ATOM 3110 O O . GLU A 1 402 ? 5.501 -17.801 -5.636 1.00 91.38 402 GLU A O 1
ATOM 3115 N N . LEU A 1 403 ? 5.493 -17.632 -7.882 1.00 94.06 403 LEU A N 1
ATOM 3116 C CA . LEU A 1 403 ? 5.283 -16.190 -7.908 1.00 94.06 403 LEU A CA 1
ATOM 3117 C C . LEU A 1 403 ? 3.832 -15.873 -7.553 1.00 94.06 403 LEU A C 1
ATOM 3119 O O . LEU A 1 403 ? 2.905 -16.410 -8.161 1.00 94.06 403 LEU A O 1
ATOM 3123 N N . ASP A 1 404 ? 3.641 -14.971 -6.595 1.00 95.81 404 ASP A N 1
ATOM 3124 C CA . ASP A 1 404 ? 2.326 -14.470 -6.216 1.00 95.81 404 ASP A CA 1
ATOM 3125 C C . ASP A 1 404 ? 2.054 -13.066 -6.784 1.00 95.81 404 ASP A C 1
ATOM 3127 O O . ASP A 1 404 ? 2.917 -12.387 -7.350 1.00 95.81 404 ASP A O 1
ATOM 3131 N N . LEU A 1 405 ? 0.807 -12.618 -6.637 1.00 96.56 405 LEU A N 1
ATOM 3132 C CA . LEU A 1 405 ? 0.374 -11.315 -7.135 1.00 96.56 405 LEU A CA 1
ATOM 3133 C C . LEU A 1 405 ? 1.012 -10.141 -6.363 1.00 96.56 405 LEU A C 1
ATOM 3135 O O . LEU A 1 405 ? 1.125 -9.044 -6.909 1.00 96.56 405 LEU A O 1
ATOM 3139 N N . GLU A 1 406 ? 1.452 -10.348 -5.116 1.00 96.50 406 GLU A N 1
ATOM 3140 C CA . GLU A 1 406 ? 2.140 -9.322 -4.323 1.00 96.50 406 GLU A CA 1
ATOM 3141 C C . GLU A 1 406 ? 3.534 -9.040 -4.902 1.00 96.50 406 GLU A C 1
ATOM 3143 O O . GLU A 1 406 ? 3.887 -7.875 -5.086 1.00 96.50 406 GLU A O 1
ATOM 3148 N N . MET A 1 407 ? 4.276 -10.074 -5.312 1.00 97.25 407 MET A N 1
ATOM 3149 C CA . MET A 1 407 ? 5.565 -9.923 -5.999 1.00 97.25 407 MET A CA 1
ATOM 3150 C C . MET A 1 407 ? 5.446 -9.124 -7.301 1.00 97.25 407 MET A C 1
ATOM 3152 O O . MET A 1 407 ? 6.208 -8.178 -7.512 1.00 97.25 407 MET A O 1
ATOM 3156 N N . PHE A 1 408 ? 4.466 -9.436 -8.158 1.00 98.00 408 PHE A N 1
ATOM 3157 C CA . PHE A 1 408 ? 4.237 -8.669 -9.391 1.00 98.00 408 PHE A CA 1
ATOM 3158 C C . PHE A 1 408 ? 3.845 -7.213 -9.113 1.00 98.00 408 PHE A C 1
ATOM 3160 O O . PHE A 1 408 ? 4.311 -6.303 -9.804 1.00 98.00 408 PHE A O 1
ATOM 3167 N N . ASN A 1 409 ? 3.052 -6.969 -8.067 1.00 97.88 409 ASN A N 1
ATOM 3168 C CA . ASN A 1 409 ? 2.704 -5.617 -7.638 1.00 97.88 409 ASN A CA 1
ATOM 3169 C C . ASN A 1 409 ? 3.936 -4.837 -7.130 1.00 97.88 409 ASN A C 1
ATOM 3171 O O . ASN A 1 409 ? 4.090 -3.669 -7.485 1.00 97.88 409 ASN A O 1
ATOM 3175 N N . LEU A 1 410 ? 4.859 -5.474 -6.398 1.00 97.94 410 LEU A N 1
ATOM 3176 C CA . LEU A 1 410 ? 6.126 -4.863 -5.958 1.00 97.94 410 LEU A CA 1
ATOM 3177 C C . LEU A 1 410 ? 7.093 -4.580 -7.121 1.00 97.94 410 LEU A C 1
ATOM 3179 O O . LEU A 1 410 ? 7.781 -3.556 -7.120 1.00 97.94 410 LEU A O 1
ATOM 3183 N N . LEU A 1 411 ? 7.129 -5.437 -8.146 1.00 98.31 411 LEU A N 1
ATOM 3184 C CA . LEU A 1 411 ? 7.894 -5.186 -9.375 1.00 98.31 411 LEU A CA 1
ATOM 3185 C C . LEU A 1 411 ? 7.334 -3.980 -10.152 1.00 98.31 411 LEU A C 1
ATOM 3187 O O . LEU A 1 411 ? 8.100 -3.133 -10.617 1.00 98.31 411 LEU A O 1
ATOM 3191 N N . LEU A 1 412 ? 6.006 -3.851 -10.246 1.00 98.38 412 LEU A N 1
ATOM 3192 C CA . LEU A 1 412 ? 5.356 -2.680 -10.847 1.00 98.38 412 LEU A CA 1
ATOM 3193 C C . LEU A 1 412 ? 5.568 -1.403 -10.021 1.00 98.38 412 LEU A C 1
ATOM 3195 O O . LEU A 1 412 ? 5.815 -0.345 -10.599 1.00 98.38 412 LEU A O 1
ATOM 3199 N N . GLU A 1 413 ? 5.529 -1.490 -8.689 1.00 98.12 413 GLU A N 1
ATOM 3200 C CA . GLU A 1 413 ? 5.858 -0.370 -7.801 1.00 98.12 413 GLU A CA 1
ATOM 3201 C C . GLU A 1 413 ? 7.319 0.075 -7.980 1.00 98.12 413 GLU A C 1
ATOM 3203 O O . GLU A 1 413 ? 7.588 1.270 -8.110 1.00 98.12 413 GLU A O 1
ATOM 3208 N N . THR A 1 414 ? 8.249 -0.880 -8.092 1.00 98.38 414 THR A N 1
ATOM 3209 C CA . THR A 1 414 ? 9.662 -0.615 -8.405 1.00 98.38 414 THR A CA 1
ATOM 3210 C C . THR A 1 414 ? 9.800 0.125 -9.737 1.00 98.38 414 THR A C 1
ATOM 3212 O O . THR A 1 414 ? 10.465 1.160 -9.822 1.00 98.38 414 THR A O 1
ATOM 3215 N N . ALA A 1 415 ? 9.121 -0.352 -10.784 1.00 98.56 415 ALA A N 1
ATOM 3216 C CA . ALA A 1 415 ? 9.113 0.303 -12.088 1.00 98.56 415 ALA A CA 1
ATOM 3217 C C . ALA A 1 415 ? 8.520 1.725 -12.033 1.00 98.56 415 ALA A C 1
ATOM 3219 O O . ALA A 1 415 ? 9.031 2.629 -12.702 1.00 98.56 415 ALA A O 1
ATOM 3220 N N . ALA A 1 416 ? 7.487 1.954 -11.215 1.00 98.06 416 ALA A N 1
ATOM 3221 C CA . ALA A 1 416 ? 6.875 3.267 -11.023 1.00 98.06 416 ALA A CA 1
ATOM 3222 C C . ALA A 1 416 ? 7.813 4.257 -10.312 1.00 98.06 416 ALA A C 1
ATOM 3224 O O . ALA A 1 416 ? 7.944 5.405 -10.754 1.00 98.06 416 ALA A O 1
ATOM 3225 N N . GLY A 1 417 ? 8.516 3.815 -9.264 1.00 97.62 417 GLY A N 1
ATOM 3226 C CA . GLY A 1 417 ? 9.537 4.616 -8.590 1.00 97.62 417 GLY A CA 1
ATOM 3227 C C . GLY A 1 417 ? 10.688 4.973 -9.533 1.00 97.62 417 GLY A C 1
ATOM 3228 O O . GLY A 1 417 ? 10.987 6.158 -9.712 1.00 97.62 417 GLY A O 1
ATOM 3229 N N . CYS A 1 418 ? 11.241 3.990 -10.256 1.00 98.19 418 CYS A N 1
ATOM 3230 C CA . CYS A 1 418 ? 12.256 4.228 -11.288 1.00 98.19 418 CYS A CA 1
ATOM 3231 C C . CYS A 1 418 ? 11.781 5.235 -12.353 1.00 98.19 418 CYS A C 1
ATOM 3233 O O . CYS A 1 418 ? 12.523 6.150 -12.716 1.00 98.19 418 CYS A O 1
ATOM 3235 N N . ALA A 1 419 ? 10.538 5.114 -12.833 1.00 97.88 419 ALA A N 1
ATOM 3236 C CA . ALA A 1 419 ? 9.967 6.021 -13.828 1.00 97.88 419 ALA A CA 1
ATOM 3237 C C . ALA A 1 419 ? 9.822 7.458 -13.299 1.00 97.88 419 ALA A C 1
ATOM 3239 O O . ALA A 1 419 ? 10.103 8.416 -14.020 1.00 97.88 419 ALA A O 1
ATOM 3240 N N . ARG A 1 420 ? 9.425 7.625 -12.029 1.00 96.94 420 ARG A N 1
ATOM 3241 C CA . ARG A 1 420 ? 9.255 8.929 -11.361 1.00 96.94 420 ARG A CA 1
ATOM 3242 C C . ARG A 1 420 ? 10.576 9.631 -11.041 1.00 96.94 420 ARG A C 1
ATOM 3244 O O . ARG A 1 420 ? 10.616 10.870 -11.076 1.00 96.94 420 ARG A O 1
ATOM 3251 N N . CYS A 1 421 ? 11.615 8.865 -10.719 1.00 97.25 421 CYS A N 1
ATOM 3252 C CA . CYS A 1 421 ? 12.971 9.343 -10.427 1.00 97.25 421 CYS A CA 1
ATOM 3253 C C . CYS A 1 421 ? 13.814 9.590 -11.692 1.00 97.25 421 CYS A C 1
ATOM 3255 O O . CYS A 1 421 ? 14.939 10.058 -11.598 1.00 97.25 421 CYS A O 1
ATOM 3257 N N . ASP A 1 422 ? 13.240 9.328 -12.869 1.00 97.12 422 ASP A N 1
ATOM 3258 C CA . ASP A 1 422 ? 13.876 9.411 -14.190 1.00 97.12 422 ASP A CA 1
ATOM 3259 C C . ASP A 1 422 ? 14.986 8.379 -14.461 1.00 97.12 422 ASP A C 1
ATOM 3261 O O . ASP A 1 422 ? 15.707 8.471 -15.457 1.00 97.12 422 ASP A O 1
ATOM 3265 N N . ASN A 1 423 ? 15.037 7.320 -13.651 1.00 97.38 423 ASN A N 1
ATOM 3266 C CA . ASN A 1 423 ? 16.027 6.239 -13.664 1.00 97.38 423 ASN A CA 1
ATOM 3267 C C . ASN A 1 423 ? 15.855 5.235 -14.829 1.00 97.38 423 ASN A C 1
ATOM 3269 O O . ASN A 1 423 ? 16.080 4.032 -14.700 1.00 97.38 423 ASN A O 1
ATOM 3273 N N . GLY A 1 424 ? 15.447 5.732 -15.996 1.00 97.00 424 GLY A N 1
ATOM 3274 C CA . GLY A 1 424 ? 15.448 5.016 -17.271 1.00 97.00 424 GLY A CA 1
ATOM 3275 C C . GLY A 1 424 ? 14.238 4.125 -17.560 1.00 97.00 424 GLY A C 1
ATOM 3276 O O . GLY A 1 424 ? 14.030 3.831 -18.740 1.00 97.00 424 GLY A O 1
ATOM 3277 N N . ALA A 1 425 ? 13.463 3.722 -16.543 1.00 97.94 425 ALA A N 1
ATOM 3278 C CA . ALA A 1 425 ? 12.287 2.852 -16.680 1.00 97.94 425 ALA A CA 1
ATOM 3279 C C . ALA A 1 425 ? 11.259 3.405 -17.681 1.00 97.94 425 ALA A C 1
ATOM 3281 O O . ALA A 1 425 ? 11.188 4.614 -17.910 1.00 97.94 425 ALA A O 1
ATOM 3282 N N . ARG A 1 426 ? 10.487 2.505 -18.297 1.00 98.06 426 ARG A N 1
ATOM 3283 C CA . ARG A 1 426 ? 9.573 2.777 -19.415 1.00 98.06 426 ARG A CA 1
ATOM 3284 C C . ARG A 1 426 ? 8.235 2.061 -19.244 1.00 98.06 426 ARG A C 1
ATOM 3286 O O . ARG A 1 426 ? 8.099 1.152 -18.428 1.00 98.06 426 ARG A O 1
ATOM 3293 N N . LEU A 1 427 ? 7.250 2.431 -20.063 1.00 97.75 427 LEU A N 1
ATOM 3294 C CA . LEU A 1 427 ? 5.939 1.780 -20.051 1.00 97.75 427 LEU A CA 1
ATOM 3295 C C . LEU A 1 427 ? 6.025 0.326 -20.540 1.00 97.75 427 LEU A C 1
ATOM 3297 O O . LEU A 1 427 ? 5.273 -0.524 -20.071 1.00 97.75 427 LEU A O 1
ATOM 3301 N N . GLU A 1 428 ? 6.962 0.024 -21.441 1.00 98.06 428 GLU A N 1
ATOM 3302 C CA . GLU A 1 428 ? 7.230 -1.338 -21.910 1.00 98.06 428 GLU A CA 1
ATOM 3303 C C . GLU A 1 428 ? 7.716 -2.253 -20.780 1.00 98.06 428 GLU A C 1
ATOM 3305 O O . GLU A 1 428 ? 7.317 -3.413 -20.742 1.00 98.06 428 GLU A O 1
ATOM 3310 N N . ASP A 1 429 ? 8.506 -1.734 -19.832 1.00 98.25 429 ASP A N 1
ATOM 3311 C CA . ASP A 1 429 ? 8.996 -2.514 -18.688 1.00 98.25 429 ASP A CA 1
ATOM 3312 C C . ASP A 1 429 ? 7.824 -2.905 -17.770 1.00 98.25 429 ASP A C 1
ATOM 3314 O O . ASP A 1 429 ? 7.703 -4.056 -17.358 1.00 98.25 429 ASP A O 1
ATOM 3318 N N . GLY A 1 430 ? 6.890 -1.975 -17.535 1.00 97.94 430 GLY A N 1
ATOM 3319 C CA . GLY A 1 430 ? 5.639 -2.261 -16.830 1.00 97.94 430 GLY A CA 1
ATOM 3320 C C . GLY A 1 430 ? 4.765 -3.282 -17.562 1.00 97.94 430 GLY A C 1
ATOM 3321 O O . GLY A 1 430 ? 4.271 -4.226 -16.950 1.00 97.94 430 GLY A O 1
ATOM 3322 N N . ARG A 1 431 ? 4.591 -3.132 -18.883 1.00 98.00 431 ARG A N 1
ATOM 3323 C CA . ARG A 1 431 ? 3.806 -4.076 -19.701 1.00 98.00 431 ARG A CA 1
ATOM 3324 C C . ARG A 1 431 ? 4.417 -5.478 -19.733 1.00 98.00 431 ARG A C 1
ATOM 3326 O O . ARG A 1 431 ? 3.663 -6.443 -19.747 1.00 98.00 431 ARG A O 1
ATOM 3333 N N . MET A 1 432 ? 5.744 -5.592 -19.705 1.00 98.19 432 MET A N 1
ATOM 3334 C CA . MET A 1 432 ? 6.449 -6.868 -19.565 1.00 98.19 432 MET A CA 1
ATOM 3335 C C . MET A 1 432 ? 6.112 -7.539 -18.225 1.00 98.19 432 MET A C 1
ATOM 3337 O O . MET A 1 432 ? 5.693 -8.690 -18.223 1.00 98.19 432 MET A O 1
ATOM 3341 N N . ILE A 1 433 ? 6.220 -6.817 -17.103 1.00 98.38 433 ILE A N 1
ATOM 3342 C CA . ILE A 1 433 ? 5.882 -7.343 -15.764 1.00 98.38 433 ILE A CA 1
ATOM 3343 C C . ILE A 1 433 ? 4.403 -7.757 -15.690 1.00 98.38 433 ILE A C 1
ATOM 3345 O O . ILE A 1 433 ? 4.076 -8.808 -15.144 1.00 98.38 433 ILE A O 1
ATOM 3349 N N . PHE A 1 434 ? 3.508 -6.962 -16.282 1.00 97.62 434 PHE A N 1
ATOM 3350 C CA . PHE A 1 434 ? 2.082 -7.281 -16.357 1.00 97.62 434 PHE A CA 1
ATOM 3351 C C . PHE A 1 434 ? 1.816 -8.559 -17.167 1.00 97.62 434 PHE A C 1
ATOM 3353 O O . PHE A 1 434 ? 1.025 -9.392 -16.740 1.00 97.62 434 PHE A O 1
ATOM 3360 N N . HIS A 1 435 ? 2.499 -8.747 -18.299 1.00 97.12 435 HIS A N 1
ATOM 3361 C CA . HIS A 1 435 ? 2.337 -9.956 -19.105 1.00 97.12 435 HIS A CA 1
ATOM 3362 C C . HIS A 1 435 ? 2.891 -11.200 -18.401 1.00 97.12 435 HIS A C 1
ATOM 3364 O O . HIS A 1 435 ? 2.234 -12.233 -18.403 1.00 97.12 435 HIS A O 1
ATOM 3370 N N . LEU A 1 436 ? 4.030 -11.086 -17.709 1.00 96.69 436 LEU A N 1
ATOM 3371 C CA . LEU A 1 436 ? 4.587 -12.171 -16.890 1.00 96.69 436 LEU A CA 1
ATOM 3372 C C . LEU A 1 436 ? 3.628 -12.607 -15.765 1.00 96.69 436 LEU A C 1
ATOM 3374 O O . LEU A 1 436 ? 3.563 -13.792 -15.440 1.00 96.69 436 LEU A O 1
ATOM 3378 N N . CYS A 1 437 ? 2.849 -11.676 -15.202 1.00 97.06 437 CYS A N 1
ATOM 3379 C CA . CYS A 1 437 ? 1.782 -11.981 -14.244 1.00 97.06 437 CYS A CA 1
ATOM 3380 C C . CYS A 1 437 ? 0.679 -12.850 -14.886 1.00 97.06 437 CYS A C 1
ATOM 3382 O O . CYS A 1 437 ? 0.306 -13.886 -14.333 1.00 97.06 437 CYS A O 1
ATOM 3384 N N . GLU A 1 438 ? 0.219 -12.486 -16.089 1.00 96.50 438 GLU A N 1
ATOM 3385 C CA . GLU A 1 438 ? -0.771 -13.264 -16.854 1.00 96.50 438 GLU A CA 1
ATOM 3386 C C . GLU A 1 438 ? -0.230 -14.638 -17.298 1.00 96.50 438 GLU A C 1
ATOM 3388 O O . GLU A 1 438 ? -0.929 -15.645 -17.182 1.00 96.50 438 GLU A O 1
ATOM 3393 N N . GLU A 1 439 ? 1.020 -14.708 -17.774 1.00 96.12 439 GLU A N 1
ATOM 3394 C CA . GLU A 1 439 ? 1.694 -15.957 -18.168 1.00 96.12 439 GLU A CA 1
ATOM 3395 C C . GLU A 1 439 ? 1.901 -16.907 -16.977 1.00 96.12 439 GLU A C 1
ATOM 3397 O O . GLU A 1 439 ? 1.845 -18.126 -17.146 1.00 96.12 439 GLU A O 1
ATOM 3402 N N . SER A 1 440 ? 2.047 -16.362 -15.764 1.00 95.12 440 SER A N 1
ATOM 3403 C CA . SER A 1 440 ? 2.082 -17.126 -14.505 1.00 95.12 440 SER A CA 1
ATOM 3404 C C . SER A 1 440 ? 0.700 -17.650 -14.072 1.00 95.12 440 SER A C 1
ATOM 3406 O O . SER A 1 440 ? 0.576 -18.276 -13.022 1.00 95.12 440 SER A O 1
ATOM 3408 N N . GLY A 1 441 ? -0.357 -17.401 -14.855 1.00 96.56 441 GLY A N 1
ATOM 3409 C CA . GLY A 1 441 ? -1.727 -17.828 -14.557 1.00 96.56 441 GLY A CA 1
ATOM 3410 C C . GLY A 1 441 ? -2.429 -16.996 -13.479 1.00 96.56 441 GLY A C 1
ATOM 3411 O O . GLY A 1 441 ? -3.522 -17.364 -13.040 1.00 96.56 441 GLY A O 1
ATOM 3412 N N . LEU A 1 442 ? -1.829 -15.882 -13.053 1.00 96.69 442 LEU A N 1
ATOM 3413 C CA . LEU A 1 442 ? -2.431 -14.950 -12.107 1.00 96.69 442 LEU A CA 1
ATOM 3414 C C . LEU A 1 442 ? -3.364 -13.980 -12.841 1.00 96.69 442 LEU A C 1
ATOM 3416 O O . LEU A 1 442 ? -3.174 -13.660 -14.013 1.00 96.69 442 LEU A O 1
ATOM 3420 N N . ILE A 1 443 ? -4.385 -13.492 -12.137 1.00 96.56 443 ILE A N 1
ATOM 3421 C CA . ILE A 1 443 ? -5.327 -12.501 -12.667 1.00 96.56 443 ILE A CA 1
ATOM 3422 C C . ILE A 1 443 ? -4.919 -11.123 -12.126 1.00 96.56 443 ILE A C 1
ATOM 3424 O O . ILE A 1 443 ? -5.036 -10.917 -10.915 1.00 96.56 443 ILE A O 1
ATOM 3428 N N . PRO A 1 444 ? -4.479 -10.175 -12.979 1.00 97.06 444 PRO A N 1
ATOM 3429 C CA . PRO A 1 444 ? -4.129 -8.820 -12.561 1.00 97.06 444 PRO A CA 1
ATOM 3430 C C . PRO A 1 444 ? -5.273 -8.119 -11.822 1.00 97.06 444 PRO A C 1
ATOM 3432 O O . PRO A 1 444 ? -6.372 -7.954 -12.362 1.00 97.06 444 PRO A O 1
ATOM 3435 N N . ASP A 1 445 ? -5.011 -7.676 -10.592 1.00 95.50 445 ASP A N 1
ATOM 3436 C CA . ASP A 1 445 ? -6.007 -7.004 -9.762 1.00 95.50 445 ASP A CA 1
ATOM 3437 C C . ASP A 1 445 ? -5.934 -5.475 -9.892 1.00 95.50 445 ASP A C 1
ATOM 3439 O O . ASP A 1 445 ? -5.192 -4.903 -10.695 1.00 95.50 445 ASP A O 1
ATOM 3443 N N . LEU A 1 446 ? -6.740 -4.779 -9.090 1.00 94.44 446 LEU A N 1
ATOM 3444 C CA . LEU A 1 446 ? -6.739 -3.321 -9.051 1.00 94.44 446 LEU A CA 1
ATOM 3445 C C . LEU A 1 446 ? -5.350 -2.731 -8.748 1.00 94.44 446 LEU A C 1
ATOM 3447 O O . LEU A 1 446 ? -5.030 -1.673 -9.288 1.00 94.44 446 LEU A O 1
ATOM 3451 N N . VAL A 1 447 ? -4.557 -3.370 -7.885 1.00 95.81 447 VAL A N 1
ATOM 3452 C CA . VAL A 1 447 ? -3.218 -2.900 -7.508 1.00 95.81 447 VAL A CA 1
ATOM 3453 C C . VAL A 1 447 ? -2.258 -3.084 -8.684 1.00 95.81 447 VAL A C 1
ATOM 3455 O O . VAL A 1 447 ? -1.508 -2.161 -8.998 1.00 95.81 447 VAL A O 1
ATOM 3458 N N . THR A 1 448 ? -2.367 -4.191 -9.422 1.00 97.31 448 THR A N 1
ATOM 3459 C CA . THR A 1 448 ? -1.580 -4.431 -10.645 1.00 97.31 448 THR A CA 1
ATOM 3460 C C . THR A 1 448 ? -1.865 -3.368 -11.714 1.00 97.31 448 THR A C 1
ATOM 3462 O O . THR A 1 448 ? -0.952 -2.763 -12.280 1.00 97.31 448 THR A O 1
ATOM 3465 N N . TRP A 1 449 ? -3.142 -3.049 -11.951 1.00 96.81 449 TRP A N 1
ATOM 3466 C CA . TRP A 1 449 ? -3.527 -1.975 -12.878 1.00 96.81 449 TRP A CA 1
ATOM 3467 C C . TRP A 1 449 ? -3.142 -0.573 -12.382 1.00 96.81 449 TRP A C 1
ATOM 3469 O O . TRP A 1 449 ? -2.789 0.290 -13.191 1.00 96.81 449 TRP A O 1
ATOM 3479 N N . ALA A 1 450 ? -3.179 -0.336 -11.068 1.00 95.25 450 ALA A N 1
ATOM 3480 C CA . ALA A 1 450 ? -2.704 0.904 -10.462 1.00 95.25 450 ALA A CA 1
ATOM 3481 C C . ALA A 1 450 ? -1.197 1.103 -10.678 1.00 95.25 450 ALA A C 1
ATOM 3483 O O . ALA A 1 450 ? -0.798 2.187 -11.099 1.00 95.25 450 ALA A O 1
ATOM 3484 N N . GLY A 1 451 ? -0.385 0.055 -10.503 1.00 96.44 451 GLY A N 1
ATOM 3485 C CA . GLY A 1 451 ? 1.059 0.092 -10.749 1.00 96.44 451 GLY A CA 1
ATOM 3486 C C . GLY A 1 451 ? 1.408 0.528 -12.177 1.00 96.44 451 GLY A C 1
ATOM 3487 O O . GLY A 1 451 ? 2.221 1.433 -12.366 1.00 96.44 451 GLY A O 1
ATOM 3488 N N . LEU A 1 452 ? 0.720 -0.009 -13.195 1.00 97.19 452 LEU A N 1
ATOM 3489 C CA . LEU A 1 452 ? 0.890 0.460 -14.580 1.00 97.19 452 LEU A CA 1
ATOM 3490 C C . LEU A 1 452 ? 0.535 1.948 -14.758 1.00 97.19 452 LEU A C 1
ATOM 3492 O O . LEU A 1 452 ? 1.223 2.667 -15.487 1.00 97.19 452 LEU A O 1
ATOM 3496 N N . LEU A 1 453 ? -0.528 2.432 -14.106 1.00 96.19 453 LEU A N 1
ATOM 3497 C CA . LEU A 1 453 ? -0.924 3.844 -14.162 1.00 96.19 453 LEU A CA 1
ATOM 3498 C C . LEU A 1 453 ? 0.076 4.753 -13.426 1.00 96.19 453 LEU A C 1
ATOM 3500 O O . LEU A 1 453 ? 0.330 5.869 -13.888 1.00 96.19 453 LEU A O 1
ATOM 3504 N N . ASP A 1 454 ? 0.679 4.281 -12.333 1.00 96.38 454 ASP A N 1
ATOM 3505 C CA . ASP A 1 454 ? 1.738 4.987 -11.606 1.00 96.38 454 ASP A CA 1
ATOM 3506 C C . ASP A 1 454 ? 3.038 5.083 -12.424 1.00 96.38 454 ASP A C 1
ATOM 3508 O O . ASP A 1 454 ? 3.663 6.147 -12.430 1.00 96.38 454 ASP A O 1
ATOM 3512 N N . ILE A 1 455 ? 3.393 4.057 -13.213 1.00 97.81 455 ILE A N 1
ATOM 3513 C CA . ILE A 1 455 ? 4.487 4.138 -14.204 1.00 97.81 455 ILE A CA 1
ATOM 3514 C C . ILE A 1 455 ? 4.205 5.255 -15.217 1.00 97.81 455 ILE A C 1
ATOM 3516 O O . ILE A 1 455 ? 5.052 6.126 -15.424 1.00 97.81 455 ILE A O 1
ATOM 3520 N N . VAL A 1 456 ? 3.006 5.294 -15.817 1.00 97.38 456 VAL A N 1
ATOM 3521 C CA . VAL A 1 456 ? 2.637 6.355 -16.778 1.00 97.38 456 VAL A CA 1
ATOM 3522 C C . VAL A 1 456 ? 2.679 7.743 -16.128 1.00 97.38 456 VAL A C 1
ATOM 3524 O O . VAL A 1 456 ? 3.181 8.687 -16.741 1.00 97.38 456 VAL A O 1
ATOM 3527 N N . ALA A 1 457 ? 2.214 7.883 -14.884 1.00 95.19 457 ALA A N 1
ATOM 3528 C CA . ALA A 1 457 ? 2.277 9.143 -14.145 1.00 95.19 457 ALA A CA 1
ATOM 3529 C C . ALA A 1 457 ? 3.728 9.576 -13.842 1.00 95.19 457 ALA A C 1
ATOM 3531 O O . ALA A 1 457 ? 4.065 10.754 -13.996 1.00 95.19 457 ALA A O 1
ATOM 3532 N N . GLY A 1 458 ? 4.601 8.633 -13.467 1.00 96.25 458 GLY A N 1
ATOM 3533 C CA . GLY A 1 458 ? 6.036 8.859 -13.277 1.00 96.25 458 GLY A CA 1
ATOM 3534 C C . GLY A 1 458 ? 6.727 9.329 -14.559 1.00 96.25 458 GLY A C 1
ATOM 3535 O O . GLY A 1 458 ? 7.406 10.356 -14.555 1.00 96.25 458 GLY A O 1
ATOM 3536 N N . LEU A 1 459 ? 6.467 8.654 -15.681 1.00 97.38 459 LEU A N 1
ATOM 3537 C CA . LEU A 1 459 ? 6.969 9.048 -17.000 1.00 97.38 459 LEU A CA 1
ATOM 3538 C C . LEU A 1 459 ? 6.454 10.424 -17.433 1.00 97.38 459 LEU A C 1
ATOM 3540 O O . LEU A 1 459 ? 7.215 11.233 -17.964 1.00 97.38 459 LEU A O 1
ATOM 3544 N N . ALA A 1 460 ? 5.171 10.717 -17.214 1.00 95.81 460 ALA A N 1
ATOM 3545 C CA . ALA A 1 460 ? 4.564 11.980 -17.620 1.00 95.81 460 ALA A CA 1
ATOM 3546 C C . ALA A 1 460 ? 5.118 13.177 -16.835 1.00 95.81 460 ALA A C 1
ATOM 3548 O O . ALA A 1 460 ? 5.365 14.223 -17.440 1.00 95.81 460 ALA A O 1
ATOM 3549 N N . LYS A 1 461 ? 5.395 13.011 -15.531 1.00 94.69 461 LYS A N 1
ATOM 3550 C CA . LYS A 1 461 ? 6.119 13.995 -14.702 1.00 94.69 461 LYS A CA 1
ATOM 3551 C C . LYS A 1 461 ? 7.459 14.387 -15.342 1.00 94.69 461 LYS A C 1
ATOM 3553 O O . LYS A 1 461 ? 7.813 15.562 -15.339 1.00 94.69 461 LYS A O 1
ATOM 3558 N N . ASN A 1 462 ? 8.156 13.419 -15.934 1.00 95.88 462 ASN A N 1
ATOM 3559 C CA . ASN A 1 462 ? 9.451 13.608 -16.590 1.00 95.88 462 ASN A CA 1
ATOM 3560 C C . ASN A 1 462 ? 9.338 13.865 -18.111 1.00 95.88 462 ASN A C 1
ATOM 3562 O O . ASN A 1 462 ? 10.329 13.826 -18.836 1.00 95.88 462 ASN A O 1
ATOM 3566 N N . GLY A 1 463 ? 8.128 14.134 -18.623 1.00 96.81 463 GLY A N 1
ATOM 3567 C CA . GLY A 1 463 ? 7.875 14.439 -20.037 1.00 96.81 463 GLY A CA 1
ATOM 3568 C C . GLY A 1 463 ? 7.987 13.249 -21.001 1.00 96.81 463 GLY A C 1
ATOM 3569 O O . GLY A 1 463 ? 7.868 13.445 -22.210 1.00 96.81 463 GLY A O 1
ATOM 3570 N N . LYS A 1 464 ? 8.180 12.029 -20.484 1.00 97.06 464 LYS A N 1
ATOM 3571 C CA . LYS A 1 464 ? 8.396 10.784 -21.241 1.00 97.06 464 LYS A CA 1
ATOM 3572 C C . LYS A 1 464 ? 7.111 10.025 -21.593 1.00 97.06 464 LYS A C 1
ATOM 3574 O O . LYS A 1 464 ? 7.181 9.086 -22.372 1.00 97.06 464 LYS A O 1
ATOM 3579 N N . ALA A 1 465 ? 5.956 10.448 -21.072 1.00 96.88 465 ALA A N 1
ATOM 3580 C CA . ALA A 1 465 ? 4.642 9.926 -21.457 1.00 96.88 465 ALA A CA 1
ATOM 3581 C C . ALA A 1 465 ? 3.630 11.039 -21.785 1.00 96.88 465 ALA A C 1
ATOM 3583 O O . ALA A 1 465 ? 3.834 12.239 -21.548 1.00 96.88 465 ALA A O 1
ATOM 3584 N N . THR A 1 466 ? 2.512 10.622 -22.368 1.00 95.12 466 THR A N 1
ATOM 3585 C CA . THR A 1 466 ? 1.414 11.452 -22.854 1.00 95.12 466 THR A CA 1
ATOM 3586 C C . THR A 1 466 ? 0.087 11.053 -22.205 1.00 95.12 466 THR A C 1
ATOM 3588 O O . THR A 1 466 ? -0.137 9.905 -21.828 1.00 95.12 466 THR A O 1
ATOM 3591 N N . GLY A 1 467 ? -0.866 11.991 -22.160 1.00 90.94 467 GLY A N 1
ATOM 3592 C CA . GLY A 1 467 ? -2.236 11.682 -21.731 1.00 90.94 467 GLY A CA 1
ATOM 3593 C C . GLY A 1 467 ? -2.958 10.665 -22.630 1.00 90.94 467 GLY A C 1
ATOM 3594 O O . GLY A 1 467 ? -3.962 10.100 -22.209 1.00 90.94 467 GLY A O 1
ATOM 3595 N N . LYS A 1 468 ? -2.446 10.401 -23.844 1.00 95.12 468 LYS A N 1
ATOM 3596 C CA . LYS A 1 468 ? -2.975 9.365 -24.737 1.00 95.12 468 LYS A CA 1
ATOM 3597 C C . LYS A 1 468 ? -2.668 7.968 -24.189 1.00 95.12 468 LYS A C 1
ATOM 3599 O O . LYS A 1 468 ? -3.590 7.172 -24.072 1.00 95.12 468 LYS A O 1
ATOM 3604 N N . GLU A 1 469 ? -1.425 7.700 -23.792 1.00 93.19 469 GLU A N 1
ATOM 3605 C CA . GLU A 1 469 ? -1.029 6.401 -23.219 1.00 93.19 469 GLU A CA 1
ATOM 3606 C C . GLU A 1 469 ? -1.776 6.115 -21.909 1.00 93.19 469 GLU A C 1
ATOM 3608 O O . GLU A 1 469 ? -2.243 4.999 -21.693 1.00 93.19 469 GLU A O 1
ATOM 3613 N N . ALA A 1 470 ? -1.977 7.143 -21.074 1.00 92.94 470 ALA A N 1
ATOM 3614 C CA . ALA A 1 470 ? -2.807 7.045 -19.872 1.00 92.94 470 ALA A CA 1
ATOM 3615 C C . ALA A 1 470 ? -4.272 6.690 -20.193 1.00 92.94 470 ALA A C 1
ATOM 3617 O O . ALA A 1 470 ? -4.867 5.854 -19.515 1.00 92.94 470 ALA A O 1
ATOM 3618 N N . ALA A 1 471 ? -4.856 7.301 -21.230 1.00 92.00 471 ALA A N 1
ATOM 3619 C CA . ALA A 1 471 ? -6.230 7.025 -21.650 1.00 92.00 471 ALA A CA 1
ATOM 3620 C C . ALA A 1 471 ? -6.387 5.627 -22.276 1.00 92.00 471 ALA A C 1
ATOM 3622 O O . ALA A 1 471 ? -7.369 4.944 -21.994 1.00 92.00 471 ALA A O 1
ATOM 3623 N N . GLU A 1 472 ? -5.419 5.183 -23.083 1.00 95.62 472 GLU A N 1
ATOM 3624 C CA . GLU A 1 472 ? -5.386 3.834 -23.663 1.00 95.62 472 GLU A CA 1
ATOM 3625 C C . GLU A 1 472 ? -5.263 2.764 -22.571 1.00 95.62 472 GLU A C 1
ATOM 3627 O O . GLU A 1 472 ? -6.026 1.798 -22.570 1.00 95.62 472 GLU A O 1
ATOM 3632 N N . LEU A 1 473 ? -4.374 2.965 -21.594 1.00 94.75 473 LEU A N 1
ATOM 3633 C CA . LEU A 1 473 ? -4.222 2.070 -20.448 1.00 94.75 473 LEU A CA 1
ATOM 3634 C C . LEU A 1 473 ? -5.475 2.052 -19.552 1.00 94.75 473 LEU A C 1
ATOM 3636 O O . LEU A 1 473 ? -5.914 0.986 -19.129 1.00 94.75 473 LEU A O 1
ATOM 3640 N N . TYR A 1 474 ? -6.098 3.209 -19.301 1.00 91.56 474 TYR A N 1
ATOM 3641 C CA . TYR A 1 474 ? -7.353 3.272 -18.546 1.00 91.56 474 TYR A CA 1
ATOM 3642 C C . TYR A 1 474 ? -8.513 2.579 -19.278 1.00 91.56 474 TYR A C 1
ATOM 3644 O O . TYR A 1 474 ? -9.379 1.985 -18.638 1.00 91.56 474 TYR A O 1
ATOM 3652 N N . GLN A 1 475 ? -8.542 2.627 -20.612 1.00 93.81 475 GLN A N 1
ATOM 3653 C CA . GLN A 1 475 ? -9.542 1.904 -21.390 1.00 93.81 475 GLN A CA 1
ATOM 3654 C C . GLN A 1 475 ? -9.297 0.386 -21.333 1.00 93.81 475 GLN A C 1
ATOM 3656 O O . GLN A 1 475 ? -10.242 -0.338 -21.034 1.00 93.81 475 GLN A O 1
ATOM 3661 N N . GLN A 1 476 ? -8.043 -0.075 -21.457 1.00 94.56 476 GLN A N 1
ATOM 3662 C CA . GLN A 1 476 ? -7.656 -1.482 -21.239 1.00 94.56 476 GLN A CA 1
ATOM 3663 C C . GLN A 1 476 ? -8.101 -1.992 -19.854 1.00 94.56 476 GLN A C 1
ATOM 3665 O O . GLN A 1 476 ? -8.744 -3.034 -19.763 1.00 94.56 476 GLN A O 1
ATOM 3670 N N . PHE A 1 477 ? -7.863 -1.212 -18.793 1.00 93.12 477 PHE A N 1
ATOM 3671 C CA . PHE A 1 477 ? -8.328 -1.509 -17.432 1.00 93.12 477 PHE A CA 1
ATOM 3672 C C . PHE A 1 477 ? -9.854 -1.691 -17.337 1.00 93.12 477 PHE A C 1
ATOM 3674 O O . PHE A 1 477 ? -10.334 -2.584 -16.638 1.00 93.12 477 PHE A O 1
ATOM 3681 N N . ARG A 1 478 ? -10.639 -0.861 -18.043 1.00 91.25 478 ARG A N 1
ATOM 3682 C CA . ARG A 1 478 ? -12.105 -1.002 -18.065 1.00 91.25 478 ARG A CA 1
ATOM 3683 C C . ARG A 1 478 ? -12.571 -2.202 -18.882 1.00 91.25 478 ARG A C 1
ATOM 3685 O O . ARG A 1 478 ? -13.536 -2.848 -18.480 1.00 91.25 478 ARG A O 1
ATOM 3692 N N . ASP A 1 479 ? -11.909 -2.487 -19.997 1.00 94.06 479 ASP A N 1
ATOM 3693 C CA . ASP A 1 479 ? -12.251 -3.607 -20.879 1.00 94.06 479 ASP A CA 1
ATOM 3694 C C . ASP A 1 479 ? -11.909 -4.963 -20.237 1.00 94.06 479 ASP A C 1
ATOM 3696 O O . ASP A 1 479 ? -12.620 -5.941 -20.458 1.00 94.06 479 ASP A O 1
ATOM 3700 N N . ALA A 1 480 ? -10.913 -5.000 -19.343 1.00 93.00 480 ALA A N 1
ATOM 3701 C CA . ALA A 1 480 ? -10.618 -6.139 -18.470 1.00 93.00 480 ALA A CA 1
ATOM 3702 C C . ALA A 1 480 ? -11.690 -6.401 -17.385 1.00 93.00 480 ALA A C 1
ATOM 3704 O O . ALA A 1 480 ? -11.593 -7.375 -16.642 1.00 93.00 480 ALA A O 1
ATOM 3705 N N . GLY A 1 481 ? -12.707 -5.540 -17.249 1.00 93.19 481 GLY A N 1
ATOM 3706 C CA . GLY A 1 481 ? -13.820 -5.737 -16.313 1.00 93.19 481 GLY A CA 1
ATOM 3707 C C . GLY A 1 481 ? -13.463 -5.589 -14.829 1.00 93.19 481 GLY A C 1
ATOM 3708 O O . GLY A 1 481 ? -14.317 -5.836 -13.975 1.00 93.19 481 GLY A O 1
ATOM 3709 N N . VAL A 1 482 ? -12.238 -5.162 -14.498 1.00 88.44 482 VAL A N 1
ATOM 3710 C CA . VAL A 1 482 ? -11.796 -4.980 -13.111 1.00 88.44 482 VAL A CA 1
ATOM 3711 C C . VAL A 1 482 ? -12.623 -3.874 -12.455 1.00 88.44 482 VAL A C 1
ATOM 3713 O O . VAL A 1 482 ? -12.685 -2.734 -12.927 1.00 88.44 482 VAL A O 1
ATOM 3716 N N . ALA A 1 483 ? -13.298 -4.217 -11.357 1.00 74.75 483 ALA A N 1
ATOM 3717 C CA . ALA A 1 483 ? -14.247 -3.336 -10.689 1.00 74.75 483 ALA A CA 1
ATOM 3718 C C . ALA A 1 483 ? -13.539 -2.119 -10.069 1.00 74.75 483 ALA A C 1
ATOM 3720 O O . ALA A 1 483 ? -13.066 -2.163 -8.937 1.00 74.75 483 ALA A O 1
ATOM 3721 N N . SER A 1 484 ? -13.487 -1.011 -10.813 1.00 59.47 484 SER A N 1
ATOM 3722 C CA . SER A 1 484 ? -12.919 0.256 -10.347 1.00 59.47 484 SER A CA 1
ATOM 3723 C C . SER A 1 484 ? -13.632 0.742 -9.078 1.00 59.47 484 SER A C 1
ATOM 3725 O O . SER A 1 484 ? -14.814 1.103 -9.153 1.00 59.47 484 SER A O 1
ATOM 3727 N N . PRO A 1 485 ? -12.948 0.837 -7.919 1.00 54.19 485 PRO A N 1
ATOM 3728 C CA . PRO A 1 485 ? -13.508 1.546 -6.786 1.00 54.19 485 PRO A CA 1
ATOM 3729 C C . PRO A 1 485 ? -13.660 3.009 -7.179 1.00 54.19 485 PRO A C 1
ATOM 3731 O O . PRO A 1 485 ? -12.759 3.604 -7.777 1.00 54.19 485 PRO A O 1
ATOM 3734 N N . PHE A 1 486 ? -14.783 3.610 -6.792 1.00 47.50 486 PHE A N 1
ATOM 3735 C CA . PHE A 1 486 ? -15.132 5.000 -7.111 1.00 47.50 486 PHE A CA 1
ATOM 3736 C C . PHE A 1 486 ? -13.994 6.004 -6.820 1.00 47.50 486 PHE A C 1
ATOM 3738 O O . PHE A 1 486 ? -13.827 6.984 -7.547 1.00 47.50 486 PHE A O 1
ATOM 3745 N N . MET A 1 487 ? -13.180 5.712 -5.798 1.00 50.19 487 MET A N 1
ATOM 3746 C CA . MET A 1 487 ? -11.975 6.450 -5.400 1.00 50.19 487 MET A CA 1
ATOM 3747 C C . MET A 1 487 ? -10.927 6.557 -6.521 1.00 50.19 487 MET A C 1
ATOM 3749 O O . MET A 1 487 ? -10.425 7.648 -6.792 1.00 50.19 487 MET A O 1
ATOM 3753 N N . TYR A 1 488 ? -10.627 5.453 -7.214 1.00 54.31 488 TYR A N 1
ATOM 3754 C CA . TYR A 1 488 ? -9.552 5.413 -8.211 1.00 54.31 488 TYR A CA 1
ATOM 3755 C C . TYR A 1 488 ? -9.917 6.189 -9.475 1.00 54.31 488 TYR A C 1
ATOM 3757 O O . TYR A 1 488 ? -9.094 6.921 -10.015 1.00 54.31 488 TYR A O 1
ATOM 3765 N N . LYS A 1 489 ? -11.187 6.139 -9.897 1.00 47.38 489 LYS A N 1
ATOM 3766 C CA . LYS A 1 489 ? -11.686 6.972 -11.003 1.00 47.38 489 LYS A CA 1
ATOM 3767 C C . LYS A 1 489 ? -11.490 8.468 -10.730 1.00 47.38 489 LYS A C 1
ATOM 3769 O O . LYS A 1 489 ? -11.242 9.222 -11.666 1.00 47.38 489 LYS A O 1
ATOM 3774 N N . ARG A 1 490 ? -11.583 8.908 -9.470 1.00 50.69 490 ARG A N 1
ATOM 3775 C CA . ARG A 1 490 ? -11.324 10.302 -9.093 1.00 50.69 490 ARG A CA 1
ATOM 3776 C C . ARG A 1 490 ? -9.830 10.627 -9.102 1.00 50.69 490 ARG A C 1
ATOM 3778 O O . ARG A 1 490 ? -9.455 11.567 -9.791 1.00 50.69 490 ARG A O 1
ATOM 3785 N N . GLN A 1 491 ? -8.991 9.829 -8.440 1.00 55.47 491 GLN A N 1
ATOM 3786 C CA . GLN A 1 491 ? -7.539 10.062 -8.397 1.00 55.47 491 GLN A CA 1
ATOM 3787 C C . GLN A 1 491 ? -6.879 9.979 -9.783 1.00 55.47 491 GLN A C 1
ATOM 3789 O O . GLN A 1 491 ? -6.031 10.805 -10.105 1.00 55.47 491 GLN A O 1
ATOM 3794 N N . VAL A 1 492 ? -7.299 9.041 -10.639 1.00 54.34 492 VAL A N 1
ATOM 3795 C CA . VAL A 1 492 ? -6.821 8.943 -12.029 1.00 54.34 492 VAL A CA 1
ATOM 3796 C C . VAL A 1 492 ? -7.274 10.150 -12.851 1.00 54.34 492 VAL A C 1
ATOM 3798 O O . VAL A 1 492 ? -6.472 10.691 -13.603 1.00 54.34 492 VAL A O 1
ATOM 3801 N N . ASN A 1 493 ? -8.509 10.636 -12.679 1.00 47.91 493 ASN A N 1
ATOM 3802 C CA . ASN A 1 493 ? -8.968 11.858 -13.351 1.00 47.91 493 ASN A CA 1
ATOM 3803 C C . ASN A 1 493 ? -8.252 13.121 -12.842 1.00 47.91 493 ASN A C 1
ATOM 3805 O O . ASN A 1 493 ? -7.947 14.000 -13.643 1.00 47.91 493 ASN A O 1
ATOM 3809 N N . GLU A 1 494 ? -7.976 13.224 -11.539 1.00 56.91 494 GLU A N 1
ATOM 3810 C CA . GLU A 1 494 ? -7.231 14.340 -10.941 1.00 56.91 494 GLU A CA 1
ATOM 3811 C C . GLU A 1 494 ? -5.769 14.334 -11.428 1.00 56.91 494 GLU A C 1
ATOM 3813 O O . GLU A 1 494 ? -5.318 15.336 -11.975 1.00 56.91 494 GLU A O 1
ATOM 3818 N N . ARG A 1 495 ? -5.080 13.185 -11.417 1.00 56.16 495 ARG A N 1
ATOM 3819 C CA . ARG A 1 495 ? -3.722 13.042 -11.981 1.00 56.16 495 ARG A CA 1
ATOM 3820 C C . ARG A 1 495 ? -3.675 13.249 -13.501 1.00 56.16 495 ARG A C 1
ATOM 3822 O O . ARG A 1 495 ? -2.775 13.913 -14.008 1.00 56.16 495 ARG A O 1
ATOM 3829 N N . ALA A 1 496 ? -4.649 12.738 -14.259 1.00 51.06 496 ALA A N 1
ATOM 3830 C CA . ALA A 1 496 ? -4.741 12.977 -15.704 1.00 51.06 496 ALA A CA 1
ATOM 3831 C C . ALA A 1 496 ? -4.979 14.455 -16.037 1.00 51.06 496 ALA A C 1
ATOM 3833 O O . ALA A 1 496 ? -4.458 14.968 -17.031 1.00 51.06 496 ALA A O 1
ATOM 3834 N N . ARG A 1 497 ? -5.714 15.159 -15.174 1.00 53.75 497 ARG A N 1
ATOM 3835 C CA . ARG A 1 497 ? -5.889 16.605 -15.243 1.00 53.75 497 ARG A CA 1
ATOM 3836 C C . ARG A 1 497 ? -4.597 17.353 -14.892 1.00 53.75 497 ARG A C 1
ATOM 3838 O O . ARG A 1 497 ? -4.228 18.253 -15.640 1.00 53.75 497 ARG A O 1
ATOM 3845 N N . GLU A 1 498 ? -3.869 16.961 -13.848 1.00 56.88 498 GLU A N 1
ATOM 3846 C CA . GLU A 1 498 ? -2.553 17.529 -13.498 1.00 56.88 498 GLU A CA 1
ATOM 3847 C C . GLU A 1 498 ? -1.529 17.363 -14.640 1.00 56.88 498 GLU A C 1
ATOM 3849 O O . GLU A 1 498 ? -0.803 18.304 -14.976 1.00 56.88 498 GLU A O 1
ATOM 3854 N N . MET A 1 499 ? -1.519 16.207 -15.320 1.00 57.00 499 MET A N 1
ATOM 3855 C CA . MET A 1 499 ? -0.717 15.977 -16.536 1.00 57.00 499 MET A CA 1
ATOM 3856 C C . MET A 1 499 ? -1.093 16.925 -17.691 1.00 57.00 499 MET A C 1
ATOM 3858 O O . MET A 1 499 ? -0.239 17.301 -18.497 1.00 57.00 499 MET A O 1
ATOM 3862 N N . PHE A 1 500 ? -2.364 17.326 -17.791 1.00 49.16 500 PHE A N 1
ATOM 3863 C CA . PHE A 1 500 ? -2.838 18.258 -18.817 1.00 49.16 500 PHE A CA 1
ATOM 3864 C C . PHE A 1 500 ? -2.525 19.723 -18.464 1.00 49.16 500 PHE A C 1
ATOM 3866 O O . PHE A 1 500 ? -2.113 20.497 -19.329 1.00 49.16 500 PHE A O 1
ATOM 3873 N N . GLU A 1 501 ? -2.680 20.102 -17.193 1.00 53.44 501 GLU A N 1
ATOM 3874 C CA . GLU A 1 501 ? -2.434 21.461 -16.694 1.00 53.44 501 GLU A CA 1
ATOM 3875 C C . GLU A 1 501 ? -0.931 21.800 -16.655 1.00 53.44 501 GLU A C 1
ATOM 3877 O O . GLU A 1 501 ? -0.530 22.871 -17.118 1.00 53.44 501 GLU A O 1
ATOM 3882 N N . SER A 1 502 ? -0.074 20.871 -16.217 1.00 52.34 502 SER A N 1
ATOM 3883 C CA . SER A 1 502 ? 1.390 21.060 -16.178 1.00 52.34 502 SER A CA 1
ATOM 3884 C C . SER A 1 502 ? 2.006 21.354 -17.556 1.00 52.34 502 SER A C 1
ATOM 3886 O O . SER A 1 502 ? 2.877 22.224 -17.673 1.00 52.34 502 SER A O 1
ATOM 3888 N N . ARG A 1 503 ? 1.503 20.726 -18.632 1.00 51.38 503 ARG A N 1
ATOM 3889 C CA . ARG A 1 503 ? 1.930 21.023 -20.015 1.00 51.38 503 ARG A CA 1
ATOM 3890 C C . ARG A 1 503 ? 1.610 22.453 -20.464 1.00 51.38 503 ARG A C 1
ATOM 3892 O O . ARG A 1 503 ? 2.362 22.997 -21.272 1.00 51.38 503 ARG A O 1
ATOM 3899 N N . GLN A 1 504 ? 0.548 23.083 -19.951 1.00 49.34 504 GLN A N 1
ATOM 3900 C CA . GLN A 1 504 ? 0.234 24.479 -20.293 1.00 49.34 504 GLN A CA 1
ATOM 3901 C C . GLN A 1 504 ? 1.190 25.478 -19.627 1.00 49.34 504 GLN A C 1
ATOM 3903 O O . GLN A 1 504 ? 1.452 26.536 -20.196 1.00 49.34 504 GLN A O 1
ATOM 3908 N N . VAL A 1 505 ? 1.755 25.135 -18.465 1.00 45.12 505 VAL A N 1
ATOM 3909 C CA . VAL A 1 505 ? 2.745 25.971 -17.765 1.00 45.12 505 VAL A CA 1
ATOM 3910 C C . VAL A 1 505 ? 4.140 25.813 -18.385 1.00 45.12 505 VAL A C 1
ATOM 3912 O O . VAL A 1 505 ? 4.818 26.808 -18.644 1.00 45.12 505 VAL A O 1
ATOM 3915 N N . GLY A 1 506 ? 4.553 24.579 -18.703 1.00 35.28 506 GLY A N 1
ATOM 3916 C CA . GLY A 1 506 ? 5.881 24.292 -19.267 1.00 35.28 506 GLY A CA 1
ATOM 3917 C C . GLY A 1 506 ? 6.156 24.951 -20.627 1.00 35.28 506 GLY A C 1
ATOM 3918 O O . GLY A 1 506 ? 7.286 25.352 -20.905 1.00 35.28 506 GLY A O 1
ATOM 3919 N N . ALA A 1 507 ? 5.122 25.152 -21.452 1.00 39.53 507 ALA A N 1
ATOM 3920 C CA . ALA A 1 507 ? 5.246 25.812 -22.755 1.00 39.53 507 ALA A CA 1
ATOM 3921 C C . ALA A 1 507 ? 5.687 27.293 -22.675 1.00 39.53 507 ALA A C 1
ATOM 3923 O O . ALA A 1 507 ? 6.126 27.848 -23.682 1.00 39.53 507 ALA A O 1
ATOM 3924 N N . GLY A 1 508 ? 5.588 27.933 -21.501 1.00 36.31 508 GLY A N 1
ATOM 3925 C CA . GLY A 1 508 ? 5.965 29.335 -21.296 1.00 36.31 508 GLY A CA 1
ATOM 3926 C C . GLY A 1 508 ? 7.432 29.586 -20.923 1.00 36.31 508 GLY A C 1
ATOM 3927 O O . GLY A 1 508 ? 7.870 30.728 -21.010 1.00 36.31 508 GLY A O 1
ATOM 3928 N N . PHE A 1 509 ? 8.194 28.564 -20.512 1.00 30.89 509 PHE A N 1
ATOM 3929 C CA . PHE A 1 509 ? 9.525 28.753 -19.901 1.00 30.89 509 PHE A CA 1
ATOM 3930 C C . PHE A 1 509 ? 10.725 28.374 -20.786 1.00 30.89 509 PHE A C 1
ATOM 3932 O O . PHE A 1 509 ? 11.867 28.696 -20.458 1.00 30.89 509 PHE A O 1
ATOM 3939 N N . ALA A 1 510 ? 10.503 27.741 -21.939 1.00 35.62 510 ALA A N 1
ATOM 3940 C CA . ALA A 1 510 ? 11.576 27.282 -22.824 1.00 35.62 510 ALA A CA 1
ATOM 3941 C C . ALA A 1 510 ? 12.074 28.367 -23.808 1.00 35.62 510 ALA A C 1
ATOM 3943 O O . ALA A 1 510 ? 11.989 28.176 -25.022 1.00 35.62 510 ALA A O 1
ATOM 3944 N N . ARG A 1 511 ? 12.587 29.502 -23.296 1.00 36.81 511 ARG A N 1
ATOM 3945 C CA . ARG A 1 511 ? 13.450 30.480 -24.013 1.00 36.81 511 ARG A CA 1
ATOM 3946 C C . ARG A 1 511 ? 13.913 31.615 -23.086 1.00 36.81 511 ARG A C 1
ATOM 3948 O O . ARG A 1 511 ? 13.122 32.506 -22.809 1.00 36.81 511 ARG A O 1
ATOM 3955 N N . SER A 1 512 ? 15.189 31.612 -22.684 1.00 32.66 512 SER A N 1
ATOM 3956 C CA . SER A 1 512 ? 16.031 32.806 -22.428 1.00 32.66 512 SER A CA 1
ATOM 3957 C C . SER A 1 512 ? 17.288 32.422 -21.631 1.00 32.66 512 SER A C 1
ATOM 3959 O O . SER A 1 512 ? 17.384 32.687 -20.434 1.00 32.66 512 SER A O 1
ATOM 3961 N N . ALA A 1 513 ? 18.276 31.840 -22.306 1.00 34.91 513 ALA A N 1
ATOM 3962 C CA . ALA A 1 513 ? 19.658 31.868 -21.842 1.00 34.91 513 ALA A CA 1
ATOM 3963 C C . ALA A 1 513 ? 20.441 32.729 -22.838 1.00 34.91 513 ALA A C 1
ATOM 3965 O O . ALA A 1 513 ? 20.781 32.238 -23.907 1.00 34.91 513 ALA A O 1
ATOM 3966 N N . ASP A 1 514 ? 20.557 34.028 -22.539 1.00 34.75 514 ASP A N 1
ATOM 3967 C CA . ASP A 1 514 ? 21.726 34.883 -22.805 1.00 34.75 514 ASP A CA 1
ATOM 3968 C C . ASP A 1 514 ? 21.414 36.367 -22.516 1.00 34.75 514 ASP A C 1
ATOM 3970 O O . ASP A 1 514 ? 20.418 36.919 -22.976 1.00 34.75 514 ASP A O 1
ATOM 3974 N N . ASN A 1 515 ? 2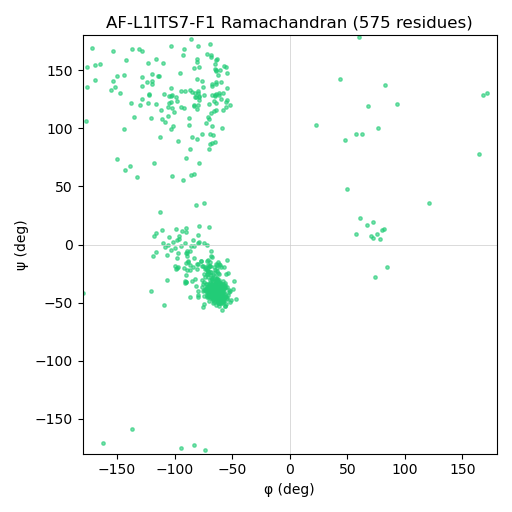2.304 36.995 -21.742 1.00 38.34 515 ASN A N 1
ATOM 3975 C CA . ASN A 1 515 ? 22.580 38.434 -21.604 1.00 38.34 515 ASN A CA 1
ATOM 3976 C C . ASN A 1 515 ? 21.498 39.473 -21.985 1.00 38.34 515 ASN A C 1
ATOM 3978 O O . ASN A 1 515 ? 21.434 39.910 -23.132 1.00 38.34 515 ASN A O 1
ATOM 3982 N N . CYS A 1 516 ? 20.837 40.055 -20.973 1.00 29.05 516 CYS A N 1
ATOM 3983 C CA . CYS A 1 516 ? 20.674 41.516 -20.848 1.00 29.05 516 CYS A CA 1
ATOM 3984 C C . CYS A 1 516 ? 20.220 41.917 -19.427 1.00 29.05 516 CYS A C 1
ATOM 3986 O O . CYS A 1 516 ? 19.639 41.113 -18.704 1.00 29.05 516 CYS A O 1
ATOM 3988 N N . GLY A 1 517 ? 20.520 43.156 -19.016 1.00 34.12 517 GLY A N 1
ATOM 3989 C CA . GLY A 1 517 ? 20.179 43.698 -17.691 1.00 34.12 517 GLY A CA 1
ATOM 3990 C C . GLY A 1 517 ? 18.686 44.033 -17.498 1.00 34.12 517 GLY A C 1
ATOM 3991 O O . GLY A 1 517 ? 17.876 43.798 -18.394 1.00 34.12 517 GLY A O 1
ATOM 3992 N N . PRO A 1 518 ? 18.299 44.596 -16.336 1.00 33.66 518 PRO A N 1
ATOM 3993 C CA . PRO A 1 518 ? 16.896 44.741 -15.955 1.00 33.66 518 PRO A CA 1
ATOM 3994 C C . PRO A 1 518 ? 16.158 45.785 -16.809 1.00 33.66 518 PRO A C 1
ATOM 3996 O O . PRO A 1 518 ? 16.334 46.991 -16.631 1.00 33.66 518 PRO A O 1
ATOM 3999 N N . GLN A 1 519 ? 15.274 45.316 -17.691 1.00 33.44 519 GLN A N 1
ATOM 4000 C CA . GLN A 1 519 ? 14.222 46.121 -18.318 1.00 33.44 519 GLN A CA 1
ATOM 4001 C C . GLN A 1 519 ? 12.842 45.498 -18.076 1.00 33.44 519 GLN A C 1
ATOM 4003 O O . GLN A 1 519 ? 12.664 44.281 -18.121 1.00 33.44 519 GLN A O 1
ATOM 4008 N N . GLU A 1 520 ? 11.857 46.356 -17.808 1.00 40.97 520 GLU A N 1
ATOM 4009 C CA . GLU A 1 520 ? 10.470 45.978 -17.534 1.00 40.97 520 GLU A CA 1
ATOM 4010 C C . GLU A 1 520 ? 9.759 45.427 -18.787 1.00 40.97 520 GLU A C 1
ATOM 4012 O O . GLU A 1 520 ? 9.161 46.182 -19.557 1.00 40.97 520 GLU A O 1
ATOM 4017 N N . ASN A 1 521 ? 9.734 44.106 -18.973 1.00 30.12 521 ASN A N 1
ATOM 4018 C CA . ASN A 1 521 ? 8.924 43.494 -20.032 1.00 30.12 521 ASN A CA 1
ATOM 4019 C C . ASN A 1 521 ? 7.471 43.259 -19.588 1.00 30.12 521 ASN A C 1
ATOM 4021 O O . ASN A 1 521 ? 7.104 42.207 -19.069 1.00 30.12 521 ASN A O 1
ATOM 4025 N N . LYS A 1 522 ? 6.611 44.245 -19.872 1.00 37.19 522 LYS A N 1
ATOM 4026 C CA . LYS A 1 522 ? 5.145 44.090 -19.892 1.00 37.19 522 LYS A CA 1
ATOM 4027 C C . LYS A 1 522 ? 4.687 43.428 -21.199 1.00 37.19 522 LYS A C 1
ATOM 4029 O O . LYS A 1 522 ? 4.048 44.080 -22.027 1.00 37.19 522 LYS A O 1
ATOM 4034 N N . GLU A 1 523 ? 4.976 42.142 -21.393 1.00 36.94 523 GLU A N 1
ATOM 4035 C CA . GLU A 1 523 ? 4.371 41.392 -22.503 1.00 36.94 523 GLU A CA 1
ATOM 4036 C C . GLU A 1 523 ? 2.960 40.890 -22.148 1.00 36.94 523 GLU A C 1
ATOM 4038 O O . GLU A 1 523 ? 2.687 40.357 -21.073 1.00 36.94 523 GLU A O 1
ATOM 4043 N N . PHE A 1 524 ? 2.020 41.155 -23.056 1.00 43.06 524 PHE A N 1
ATOM 4044 C CA . PHE A 1 524 ? 0.583 41.196 -22.780 1.00 43.06 524 PHE A CA 1
ATOM 4045 C C . PHE A 1 524 ? -0.095 39.895 -23.244 1.00 43.06 524 PHE A C 1
ATOM 4047 O O . PHE A 1 524 ? -0.344 39.708 -24.436 1.00 43.06 524 PHE A O 1
ATOM 4054 N N . ASN A 1 525 ? -0.404 38.983 -22.317 1.00 45.84 525 ASN A N 1
ATOM 4055 C CA . ASN A 1 525 ? -0.886 37.645 -22.674 1.00 45.84 525 ASN A CA 1
ATOM 4056 C C . ASN A 1 525 ? -2.383 37.628 -23.077 1.00 45.84 525 ASN A C 1
ATOM 4058 O O . ASN A 1 525 ? -3.257 38.125 -22.361 1.00 45.84 525 ASN A O 1
ATOM 4062 N N . GLY A 1 526 ? -2.693 37.049 -24.242 1.00 49.09 526 GLY A N 1
ATOM 4063 C CA . GLY A 1 526 ? -4.033 37.068 -24.843 1.00 49.09 526 GLY A CA 1
ATOM 4064 C C . GLY A 1 526 ? -5.085 36.242 -24.092 1.00 49.09 526 GLY A C 1
ATOM 4065 O O . GLY A 1 526 ? -6.260 36.617 -24.085 1.00 49.09 526 GLY A O 1
ATOM 4066 N N . ALA A 1 527 ? -4.673 35.160 -23.424 1.00 46.25 527 ALA A N 1
ATOM 4067 C CA . ALA A 1 527 ? -5.574 34.270 -22.686 1.00 46.25 527 ALA A CA 1
ATOM 4068 C C . ALA A 1 527 ? -6.217 34.964 -21.471 1.00 46.25 527 ALA A C 1
ATOM 4070 O O . ALA A 1 527 ? -7.428 34.858 -21.256 1.00 46.25 527 ALA A O 1
ATOM 4071 N N . THR A 1 528 ? -5.431 35.750 -20.728 1.00 49.56 528 THR A N 1
ATOM 4072 C CA . THR A 1 528 ? -5.885 36.499 -19.547 1.00 49.56 528 THR A CA 1
ATOM 4073 C C . THR A 1 528 ? -7.004 37.480 -19.904 1.00 49.56 528 THR A C 1
ATOM 4075 O O . THR A 1 528 ? -7.987 37.600 -19.176 1.00 49.56 528 THR A O 1
ATOM 4078 N N . ASN A 1 529 ? -6.914 38.130 -21.069 1.00 68.19 529 ASN A N 1
ATOM 4079 C CA . ASN A 1 529 ? -7.925 39.093 -21.506 1.00 68.19 529 ASN A CA 1
ATOM 4080 C C . ASN A 1 529 ? -9.269 38.433 -21.872 1.00 68.19 529 ASN A C 1
ATOM 4082 O O . ASN A 1 529 ? -10.310 39.027 -21.593 1.00 68.19 529 ASN A O 1
ATOM 4086 N N . TRP A 1 530 ? -9.283 37.214 -22.431 1.00 70.69 530 TRP A N 1
ATOM 4087 C CA . TRP A 1 530 ? -10.535 36.478 -22.677 1.00 70.69 530 TRP A CA 1
ATOM 4088 C C . TRP A 1 530 ? -11.183 36.013 -21.370 1.00 70.69 530 TRP A C 1
ATOM 4090 O O . TRP A 1 530 ? -12.397 36.133 -21.218 1.00 70.69 530 TRP A O 1
ATOM 4100 N N . PHE A 1 531 ? -10.396 35.539 -20.399 1.00 61.59 531 PHE A N 1
ATOM 4101 C CA . PHE A 1 531 ? -10.934 35.076 -19.116 1.00 61.59 531 PHE A CA 1
ATOM 4102 C C . PHE A 1 531 ? -11.522 36.230 -18.287 1.00 61.59 531 PHE A C 1
ATOM 4104 O O . PHE A 1 531 ? -12.645 36.123 -17.785 1.00 61.59 531 PHE A O 1
ATOM 4111 N N . THR A 1 532 ? -10.824 37.369 -18.223 1.00 72.19 532 THR A N 1
ATOM 4112 C CA . THR A 1 532 ? -11.337 38.600 -17.602 1.00 72.19 532 THR A CA 1
ATOM 4113 C C . THR A 1 532 ? -12.588 39.102 -18.323 1.00 72.19 532 THR A C 1
ATOM 4115 O O . THR A 1 532 ? -13.605 39.330 -17.674 1.00 72.19 532 THR A O 1
ATOM 4118 N N . PHE A 1 533 ? -12.577 39.173 -19.661 1.00 80.88 533 PHE A N 1
ATOM 4119 C CA . PHE A 1 533 ? -13.748 39.571 -20.453 1.00 80.88 533 PHE A CA 1
ATOM 4120 C C . PHE A 1 533 ? -14.962 38.664 -20.218 1.00 80.88 533 PHE A C 1
ATOM 4122 O O . PHE A 1 533 ? -16.072 39.143 -19.986 1.00 80.88 533 PHE A O 1
ATOM 4129 N N . ARG A 1 534 ? -14.762 37.341 -20.233 1.00 74.75 534 ARG A N 1
ATOM 4130 C CA . ARG A 1 534 ? -15.818 36.362 -19.956 1.00 74.75 534 ARG A CA 1
ATOM 4131 C C . ARG A 1 534 ? -16.378 36.542 -18.545 1.00 74.75 534 ARG A C 1
ATOM 4133 O O . ARG A 1 534 ? -17.584 36.419 -18.363 1.00 74.75 534 ARG A O 1
ATOM 4140 N N . THR A 1 535 ? -15.535 36.877 -17.570 1.00 73.62 535 THR A N 1
ATOM 4141 C CA . THR A 1 535 ? -15.946 37.109 -16.177 1.00 73.62 535 THR A CA 1
ATOM 4142 C C . THR A 1 535 ? -16.731 38.421 -16.023 1.00 73.62 535 THR A C 1
ATOM 4144 O O . THR A 1 535 ? -17.814 38.395 -15.440 1.00 73.62 535 THR A O 1
ATOM 4147 N N . GLU A 1 536 ? -16.281 39.529 -16.633 1.00 74.44 536 GLU A N 1
ATOM 4148 C CA . GLU A 1 536 ? -17.025 40.809 -16.694 1.00 74.44 536 GLU A CA 1
ATOM 4149 C C . GLU A 1 536 ? -18.428 40.655 -17.308 1.00 74.44 536 GLU A C 1
ATOM 4151 O O . GLU A 1 536 ? -19.366 41.368 -16.943 1.00 74.44 536 GLU A O 1
ATOM 4156 N N . MET A 1 537 ? -18.563 39.763 -18.293 1.00 82.25 537 MET A N 1
ATOM 4157 C CA . MET A 1 537 ? -19.767 39.648 -19.119 1.00 82.25 537 MET A CA 1
ATOM 4158 C C . MET A 1 537 ? -20.703 38.511 -18.677 1.00 82.25 537 MET A C 1
ATOM 4160 O O . MET A 1 537 ? -21.896 38.571 -18.972 1.00 82.25 537 MET A O 1
ATOM 4164 N N . LYS A 1 538 ? -20.225 37.526 -17.899 1.00 67.31 538 LYS A N 1
ATOM 4165 C CA . LYS A 1 538 ? -21.061 36.458 -17.309 1.00 67.31 538 LYS A CA 1
ATOM 4166 C C . LYS A 1 538 ? -22.134 37.015 -16.365 1.00 67.31 538 LYS A C 1
ATOM 4168 O O . LYS A 1 538 ? -23.237 36.483 -16.321 1.00 67.31 538 LYS A O 1
ATOM 4173 N N . GLY A 1 539 ? -21.851 38.124 -15.677 1.00 73.94 539 GLY A N 1
ATOM 4174 C CA . GLY A 1 539 ? -22.830 38.849 -14.854 1.00 73.94 539 GLY A CA 1
ATOM 4175 C C . GLY A 1 539 ? -23.904 39.618 -15.640 1.00 73.94 539 GLY A C 1
ATOM 4176 O O . GLY A 1 539 ? -24.749 40.256 -15.024 1.00 73.94 539 GLY A O 1
ATOM 4177 N N . LYS A 1 540 ? -23.873 39.594 -16.982 1.00 83.62 540 LYS A N 1
ATOM 4178 C CA . LYS A 1 540 ? -24.765 40.376 -17.862 1.00 83.62 540 LYS A CA 1
ATOM 4179 C C . LYS A 1 540 ? -25.691 39.515 -18.735 1.00 83.62 540 LYS A C 1
ATOM 4181 O O . LYS A 1 540 ? -26.340 40.044 -19.627 1.00 83.62 540 LYS A O 1
ATOM 4186 N N . GLY A 1 541 ? -25.756 38.204 -18.484 1.00 83.56 541 GLY A N 1
ATOM 4187 C CA . GLY A 1 541 ? -26.744 37.303 -19.096 1.00 83.56 541 GLY A CA 1
ATOM 4188 C C . GLY A 1 541 ? -26.472 36.850 -20.537 1.00 83.56 541 GLY A C 1
ATOM 4189 O O . GLY A 1 541 ? -27.306 36.150 -21.098 1.00 83.56 541 GLY A O 1
ATOM 4190 N N . TYR A 1 542 ? -25.328 37.201 -21.133 1.00 87.94 542 TYR A N 1
ATOM 4191 C CA . TYR A 1 542 ? -24.981 36.784 -22.498 1.00 87.94 542 TYR A CA 1
ATOM 4192 C C . TYR A 1 542 ? -24.721 35.276 -22.615 1.00 87.94 542 TYR A C 1
ATOM 4194 O O . TYR A 1 542 ? -24.005 34.686 -21.799 1.00 87.94 542 TYR A O 1
ATOM 4202 N N . SER A 1 543 ? -25.224 34.672 -23.691 1.00 86.19 543 SER A N 1
ATOM 4203 C CA . SER A 1 543 ? -24.897 33.302 -24.090 1.00 86.19 543 SER A CA 1
ATOM 4204 C C . SER A 1 543 ? -23.439 33.165 -24.553 1.00 86.19 543 SER A C 1
ATOM 4206 O O . SER A 1 543 ? -22.777 34.135 -24.929 1.00 86.19 543 SER A O 1
ATOM 4208 N N . LEU A 1 544 ? -22.921 31.932 -24.578 1.00 67.31 544 LEU A N 1
ATOM 4209 C CA . LEU A 1 544 ? -21.556 31.645 -25.047 1.00 67.31 544 LEU A CA 1
ATOM 4210 C C . LEU A 1 544 ? -21.295 32.125 -26.486 1.00 67.31 544 LEU A C 1
ATOM 4212 O O . LEU A 1 544 ? -20.200 32.609 -26.776 1.00 67.31 544 LEU A O 1
ATOM 4216 N N . GLN A 1 545 ? -22.299 32.042 -27.361 1.00 77.31 545 GLN A N 1
ATOM 4217 C CA . GLN A 1 545 ? -22.196 32.473 -28.755 1.00 77.31 545 GLN A CA 1
ATOM 4218 C C . GLN A 1 545 ? -22.098 34.004 -28.868 1.00 77.31 545 GLN A C 1
ATOM 4220 O O . GLN A 1 545 ? -21.229 34.519 -29.574 1.00 77.31 545 GLN A O 1
ATOM 4225 N N . GLU A 1 546 ? -22.920 34.741 -28.115 1.00 82.31 546 GLU A N 1
ATOM 4226 C CA . GLU A 1 546 ? -22.864 36.210 -28.051 1.00 82.31 546 GLU A CA 1
ATOM 4227 C C . GLU A 1 546 ? -21.544 36.702 -27.445 1.00 82.31 546 GLU A C 1
ATOM 4229 O O . GLU A 1 546 ? -20.941 37.648 -27.956 1.00 82.31 546 GLU A O 1
ATOM 4234 N N . LEU A 1 547 ? -21.039 36.029 -26.403 1.00 80.69 547 LEU A N 1
ATOM 4235 C CA . LEU A 1 547 ? -19.724 36.316 -25.822 1.00 80.69 547 LEU A CA 1
ATOM 4236 C C . LEU A 1 547 ? -18.596 36.149 -26.852 1.00 80.69 547 LEU A C 1
ATOM 4238 O O . LEU A 1 547 ? -17.707 37.000 -26.918 1.00 80.69 547 LEU A O 1
ATOM 4242 N N . GLY A 1 548 ? -18.646 35.105 -27.687 1.00 81.12 548 GLY A N 1
ATOM 4243 C CA . GLY A 1 548 ? -17.686 34.888 -28.776 1.00 81.12 548 GLY A CA 1
ATOM 4244 C C . GLY A 1 548 ? -17.731 35.979 -29.855 1.00 81.12 548 GLY A C 1
ATOM 4245 O O . GLY A 1 548 ? -16.685 36.473 -30.292 1.00 81.12 548 GLY A O 1
ATOM 4246 N N . GLN A 1 549 ? -18.930 36.426 -30.242 1.00 85.50 549 GLN A N 1
ATOM 4247 C CA . GLN A 1 549 ? -19.108 37.522 -31.205 1.00 85.50 549 GLN A CA 1
ATOM 4248 C C . GLN A 1 549 ? -18.622 38.869 -30.643 1.00 85.50 549 GLN A C 1
ATOM 4250 O O . GLN A 1 549 ? -17.871 39.592 -31.307 1.00 85.50 549 GLN A O 1
ATOM 4255 N N . LEU A 1 550 ? -18.992 39.196 -29.400 1.00 82.12 550 LEU A N 1
ATOM 4256 C CA . LEU A 1 550 ? -18.559 40.419 -28.718 1.00 82.12 550 LEU A CA 1
ATOM 4257 C C . LEU A 1 550 ? -17.039 40.453 -28.516 1.00 82.12 550 LEU A C 1
ATOM 4259 O O . LEU A 1 550 ? -16.424 41.507 -28.688 1.00 82.12 550 LEU A O 1
ATOM 4263 N N . TRP A 1 551 ? -16.419 39.311 -28.212 1.00 87.81 551 TRP A N 1
ATOM 4264 C CA . TRP A 1 551 ? -14.966 39.193 -28.105 1.00 87.81 551 TRP A CA 1
ATOM 4265 C C . TRP A 1 551 ? -14.261 39.378 -29.442 1.00 87.81 551 TRP A C 1
ATOM 4267 O O . TRP A 1 551 ? -13.319 40.162 -29.520 1.00 87.81 551 TRP A O 1
ATOM 4277 N N . THR A 1 552 ? -14.754 38.746 -30.509 1.00 80.38 552 THR A N 1
ATOM 4278 C CA . THR A 1 552 ? -14.227 38.931 -31.871 1.00 80.38 552 THR A CA 1
ATOM 4279 C C . THR A 1 552 ? -14.265 40.410 -32.282 1.00 80.38 552 THR A C 1
ATOM 4281 O O . THR A 1 552 ? -13.276 40.945 -32.786 1.00 80.38 552 THR A O 1
ATOM 4284 N N . LYS A 1 553 ? -15.362 41.114 -31.968 1.00 83.88 553 LYS A N 1
ATOM 4285 C CA . LYS A 1 553 ? -15.509 42.561 -32.197 1.00 83.88 553 LYS A CA 1
ATOM 4286 C C . LYS A 1 553 ? -14.589 43.417 -31.311 1.00 83.88 553 LYS A C 1
ATOM 4288 O O . LYS A 1 553 ? -14.015 44.387 -31.797 1.00 83.88 553 LYS A O 1
ATOM 4293 N N . ARG A 1 554 ? -14.413 43.073 -30.028 1.00 78.25 554 ARG A N 1
ATOM 4294 C CA . ARG A 1 554 ? -13.478 43.771 -29.117 1.00 78.25 554 ARG A CA 1
ATOM 4295 C C . ARG A 1 554 ? -12.024 43.551 -29.555 1.00 78.25 554 ARG A C 1
ATOM 4297 O O . ARG A 1 554 ? -11.227 44.481 -29.501 1.00 78.25 554 ARG A O 1
ATOM 4304 N N . ARG A 1 555 ? -11.687 42.355 -30.049 1.00 80.81 555 ARG A N 1
ATOM 4305 C CA . ARG A 1 555 ? -10.363 41.990 -30.571 1.00 80.81 555 ARG A CA 1
ATOM 4306 C C . ARG A 1 555 ? -10.001 42.768 -31.836 1.00 80.81 555 ARG A C 1
ATOM 4308 O O . ARG A 1 555 ? -8.945 43.393 -31.850 1.00 80.81 555 ARG A O 1
ATOM 4315 N N . SER A 1 556 ? -10.882 42.835 -32.836 1.00 73.19 556 SER A N 1
ATOM 4316 C CA . SER A 1 556 ? -10.607 43.607 -34.062 1.00 73.19 556 SER A CA 1
ATOM 4317 C C . SER A 1 556 ? -10.439 45.114 -33.792 1.00 73.19 556 SER A C 1
ATOM 4319 O O . SER A 1 556 ? -9.609 45.777 -34.419 1.00 73.19 556 SER A O 1
ATOM 4321 N N . GLN A 1 557 ? -11.137 45.656 -32.787 1.00 73.19 557 GLN A N 1
ATOM 4322 C CA . GLN A 1 557 ? -10.950 47.032 -32.297 1.00 73.19 557 GLN A CA 1
ATOM 4323 C C . GLN A 1 557 ? -9.628 47.257 -31.538 1.00 73.19 557 GLN A C 1
ATOM 4325 O O . GLN A 1 557 ? -9.140 48.386 -31.480 1.00 73.19 557 GLN A O 1
ATOM 4330 N N . MET A 1 558 ? -9.042 46.213 -30.945 1.00 71.44 558 MET A N 1
ATOM 4331 C CA . MET A 1 558 ? -7.705 46.272 -30.338 1.00 71.44 558 MET A CA 1
ATOM 4332 C C . MET A 1 558 ? -6.598 46.120 -31.392 1.00 71.44 558 MET A C 1
ATOM 4334 O O . MET A 1 558 ? -5.570 46.785 -31.300 1.00 71.44 558 MET A O 1
ATOM 4338 N N . GLU A 1 559 ? -6.815 45.296 -32.418 1.00 68.75 559 GLU A N 1
ATOM 4339 C CA . GLU A 1 559 ? -5.860 45.070 -33.511 1.00 68.75 559 GLU A CA 1
ATOM 4340 C C . GLU A 1 559 ? -5.729 46.301 -34.427 1.00 68.75 559 GLU A C 1
ATOM 4342 O O . GLU A 1 559 ? -4.616 46.703 -34.755 1.00 68.75 559 GLU A O 1
ATOM 4347 N N . THR A 1 560 ? -6.836 46.988 -34.729 1.00 62.38 560 THR A N 1
ATOM 4348 C CA . THR A 1 560 ? -6.848 48.254 -35.502 1.00 62.38 560 THR A CA 1
ATOM 4349 C C . THR A 1 560 ? -6.212 49.455 -34.790 1.00 62.38 560 THR A C 1
ATOM 4351 O O . THR A 1 560 ? -5.974 50.479 -35.426 1.00 62.38 560 THR A O 1
ATOM 4354 N N . LYS A 1 561 ? -5.898 49.349 -33.490 1.00 54.78 561 LYS A N 1
ATOM 4355 C CA . LYS A 1 561 ? -5.182 50.387 -32.724 1.00 54.78 561 LYS A CA 1
ATOM 4356 C C . LYS A 1 561 ? -3.663 50.184 -32.656 1.00 54.78 561 LYS A C 1
ATOM 4358 O O . LYS A 1 561 ? -2.980 51.015 -32.059 1.00 54.78 561 LYS A O 1
ATOM 4363 N N . LYS A 1 562 ? -3.111 49.113 -33.239 1.00 49.28 562 LYS A N 1
ATOM 4364 C CA . LYS A 1 562 ? -1.655 48.904 -33.282 1.00 49.28 562 LYS A CA 1
ATOM 4365 C C . LYS A 1 562 ? -1.021 49.712 -34.423 1.00 49.28 562 LYS A C 1
ATOM 4367 O O . LYS A 1 562 ? -1.440 49.615 -35.572 1.00 49.28 562 LYS A O 1
ATOM 4372 N N . SER A 1 563 ? -0.002 50.505 -34.083 1.00 45.16 563 SER A N 1
ATOM 4373 C CA . SER A 1 563 ? 0.788 51.314 -35.027 1.00 45.16 563 SER A CA 1
ATOM 4374 C C . SER A 1 563 ? 1.499 50.437 -36.085 1.00 45.16 563 SER A C 1
ATOM 4376 O O . SER A 1 563 ? 1.856 49.304 -35.755 1.00 45.16 563 SER A O 1
ATOM 4378 N N . PRO A 1 564 ? 1.762 50.910 -37.326 1.00 47.97 564 PRO A N 1
ATOM 4379 C CA . PRO A 1 564 ? 2.193 50.061 -38.453 1.00 47.97 564 PRO A CA 1
ATOM 4380 C C . PRO A 1 564 ? 3.615 49.465 -38.403 1.00 47.97 564 PRO A C 1
ATOM 4382 O O . PRO A 1 564 ? 4.117 49.012 -39.431 1.00 47.97 564 PRO A O 1
ATOM 4385 N N . GLN A 1 565 ? 4.300 49.465 -37.258 1.00 44.41 565 GLN A N 1
ATOM 4386 C CA . GLN A 1 565 ? 5.676 48.970 -37.135 1.00 44.41 565 GLN A CA 1
ATOM 4387 C C . GLN A 1 565 ? 5.720 47.644 -36.363 1.00 44.41 565 GLN A C 1
ATOM 4389 O O . GLN A 1 565 ? 5.592 47.624 -35.143 1.00 44.41 565 GLN A O 1
ATOM 4394 N N . GLY A 1 566 ? 5.942 46.536 -37.087 1.00 44.56 566 GLY A N 1
ATOM 4395 C CA . GLY A 1 566 ? 6.285 45.238 -36.483 1.00 44.56 566 GLY A CA 1
ATOM 4396 C C . GLY A 1 566 ? 5.355 44.051 -36.769 1.00 44.56 566 GLY A C 1
ATOM 4397 O O . GLY A 1 566 ? 5.174 43.204 -35.899 1.00 44.56 566 GLY A O 1
ATOM 4398 N N . ALA A 1 567 ? 4.777 43.925 -37.968 1.00 38.00 567 ALA A N 1
ATOM 4399 C CA . ALA A 1 567 ? 4.013 42.727 -38.335 1.00 38.00 567 ALA A CA 1
ATOM 4400 C C . ALA A 1 567 ? 4.928 41.526 -38.679 1.00 38.00 567 ALA A C 1
ATOM 4402 O O . ALA A 1 567 ? 5.341 41.358 -39.828 1.00 38.00 567 ALA A O 1
ATOM 4403 N N . LYS A 1 568 ? 5.203 40.643 -37.707 1.00 39.88 568 LYS A N 1
ATOM 4404 C CA . LYS A 1 568 ? 5.645 39.261 -37.981 1.00 39.88 568 LYS A CA 1
ATOM 4405 C C . LYS A 1 568 ? 4.424 38.338 -38.054 1.00 39.88 568 LYS A C 1
ATOM 4407 O O . LYS A 1 568 ? 3.558 38.384 -37.190 1.00 39.88 568 LYS A O 1
ATOM 4412 N N . LYS A 1 569 ? 4.361 37.503 -39.098 1.00 45.12 569 LYS A N 1
ATOM 4413 C CA . LYS A 1 569 ? 3.288 36.514 -39.302 1.00 45.12 569 LYS A CA 1
ATOM 4414 C C . LYS A 1 569 ? 3.327 35.436 -38.216 1.00 45.12 569 LYS A C 1
ATOM 4416 O O . LYS A 1 569 ? 4.237 34.607 -38.230 1.00 45.12 569 LYS A O 1
ATOM 4421 N N . GLU A 1 570 ? 2.302 35.370 -37.376 1.00 32.69 570 GLU A N 1
ATOM 4422 C CA . GLU A 1 570 ? 1.946 34.122 -36.697 1.00 32.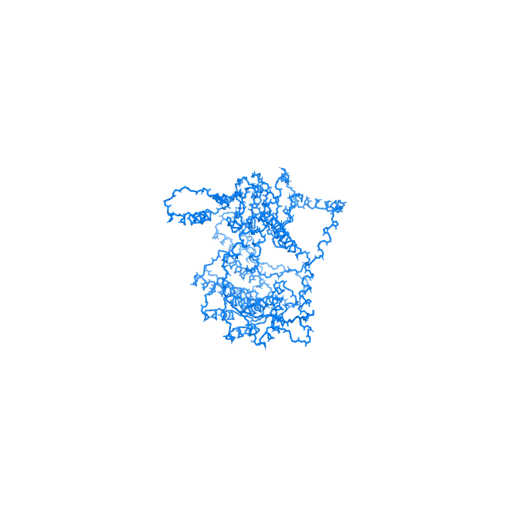69 570 GLU A CA 1
ATOM 4423 C C . GLU A 1 570 ? 1.141 33.229 -37.650 1.00 32.69 570 GLU A C 1
ATOM 4425 O O . GLU A 1 570 ? 0.372 33.710 -38.487 1.00 32.69 570 GLU A O 1
ATOM 4430 N N . ARG A 1 571 ? 1.370 31.914 -37.578 1.00 32.81 571 ARG A N 1
ATOM 4431 C CA . ARG A 1 571 ? 0.637 30.925 -38.378 1.00 32.81 571 ARG A CA 1
ATOM 4432 C C . ARG A 1 571 ? -0.642 30.542 -37.641 1.00 32.81 571 ARG A C 1
ATOM 4434 O O . ARG A 1 571 ? -0.589 30.210 -36.462 1.00 32.81 571 ARG A O 1
ATOM 4441 N N . ASN A 1 572 ? -1.764 30.534 -38.357 1.00 33.00 572 ASN A N 1
ATOM 4442 C CA . ASN A 1 572 ? -3.031 30.027 -37.839 1.00 33.00 572 ASN A CA 1
ATOM 4443 C C . ASN A 1 572 ? -2.888 28.548 -37.452 1.00 33.00 572 ASN A C 1
ATOM 4445 O O . ASN A 1 572 ? -2.549 27.730 -38.308 1.00 33.00 572 ASN A O 1
ATOM 4449 N N . TYR A 1 573 ? -3.222 28.207 -36.208 1.00 29.16 573 TYR A N 1
ATOM 4450 C CA . TYR A 1 573 ? -3.641 26.852 -35.863 1.00 29.16 573 TYR A CA 1
ATOM 4451 C C . TYR A 1 573 ? -5.165 26.780 -35.919 1.00 29.16 573 TYR A C 1
ATOM 4453 O O . TYR A 1 573 ? -5.863 27.664 -35.423 1.00 29.16 573 TYR A O 1
ATOM 4461 N N . ILE A 1 574 ? -5.657 25.745 -36.592 1.00 32.44 574 ILE A N 1
ATOM 4462 C CA . ILE A 1 574 ? -7.078 25.493 -36.819 1.00 32.44 574 ILE A CA 1
ATOM 4463 C C . ILE A 1 574 ? -7.664 24.888 -35.541 1.00 32.44 574 ILE A C 1
ATOM 4465 O O . ILE A 1 574 ? -7.157 23.884 -35.047 1.00 32.44 574 ILE A O 1
ATOM 4469 N N . THR A 1 575 ? -8.736 25.482 -35.024 1.00 36.66 575 THR A N 1
ATOM 4470 C CA . THR A 1 575 ? -9.601 24.852 -34.021 1.00 36.66 575 THR A CA 1
ATOM 4471 C C . THR A 1 575 ? -10.552 23.876 -34.707 1.00 36.66 575 THR A C 1
ATOM 4473 O O . THR A 1 575 ? -11.203 24.260 -35.679 1.00 36.66 575 THR A O 1
ATOM 4476 N N . PHE A 1 576 ? -10.669 22.664 -34.171 1.00 29.98 576 PHE A N 1
ATOM 4477 C CA . PHE A 1 576 ? -11.814 21.783 -34.405 1.00 29.98 576 PHE A CA 1
ATOM 4478 C C . PHE A 1 576 ? -12.650 21.670 -33.122 1.00 29.98 576 PHE A C 1
ATOM 4480 O O . PHE A 1 576 ? -12.142 21.972 -32.040 1.00 29.98 576 PHE A O 1
ATOM 4487 N N . ASP A 1 577 ? -13.924 21.336 -33.329 1.00 35.41 577 ASP A N 1
ATOM 4488 C CA . ASP A 1 577 ? -15.056 21.324 -32.381 1.00 35.41 577 ASP A CA 1
ATOM 4489 C C . ASP A 1 577 ? -14.865 20.332 -31.211 1.00 35.41 577 ASP A C 1
ATOM 4491 O O . ASP A 1 577 ? -14.444 19.183 -31.490 1.00 35.41 577 ASP A O 1
#

pLDDT: mean 70.38, std 24.84, range [26.7, 98.56]

Mean predicted aligned error: 18.93 Å

Organism: Guillardia theta (strain CCMP2712) (NCBI:txid905079)

Nearest PDB structures (foldseek):
  8y9r-assembly2_B  TM=3.632E-01  e=9.381E-01  Physcomitrium patens
  8sgh-assembly1_A  TM=4.562E-01  e=4.491E+00  Homo sapiens
  5tqc-assembly1_A  TM=4.893E-01  e=7.326E+00  Homo sapiens
  2z5k-assembly1_A  TM=4.222E-01  e=6.326E+00  Homo sapiens

Radius of gyration: 33.53 Å; Cα contacts (8 Å, |Δi|>4): 537; chains: 1; bounding box: 74×117×104 Å

Secondary structure (DSSP, 8-state):
-----------------THHHHHHHGGGSS-GGGTHHHHHHHHHHHHHHHHHHHHHTTSS-S----PPPPPHHHHHHHHHHHHHHHHHHHHHHT--EEEEES---GGGGGGGTT-TT-EEEEEES-HHHHHHHHHHHHHHHHHHHHTTTTS------------PPPEEEEEE--TTTSPPPP-SEEEEESGGGSS-HHHHHHHHHHHHHTT-SEEEEEEE-HHHHHHHHTTS-GGGEEEEE--SSEEEEEEESSSS-S--------HHHHHHHHHHHHHHHHHH-TT-TTGGGTTTSSHHHHHHHHHHHHHHHHH-SSPPPHHHHHHHHHHHHHHHTTT-TTS-HHHHHHHHHHHHHSSSPPPHHHHHHHHHHHHHHHTTT---HHHHHHHHHHHHH-TT----HHHHHHHHHHHHHHHHTTSS--HHHHHHHHHHHHHTT----HHHHHHHHHHHHHHHHTTS--HHHHHHHHHHHHHTT----HHHHHHHHHHHHHHHHHHHHHTTTS---S-----------HHHHHHHHHHHHHTTT--HHHHHHHHHHHHHHHHTTS-SS----PPPPPP--

Sequence (577 aa):
MSDGAIHAPSDPIELMGGDALAALFDRTYEDADFWTCGMEEARTADALHFLTDLTTMATRDDTLQSCPPFSLSNLKLVQSSITSLILLAIRQHRISSVLDVGCGFPSWLHHASNLRDLRYTGVDVSDVLIRKLQREQLELAGAGAGAGAGAGAGAGAGAGEERGLPSIDFLVSNVAREVPAKHDLVICLGVLAYQTMEDAWAILNNIKRSGSKYLLMVWPNKLHSDKFMSVYAPSTFQWLGLDDSQTVLLFDLTAMPKRSGIMGLDSAGIRRLGESWIRDFISQTSFLAPLQMMADVKIPRQFKQLQSSFTEILSKKEMPSGDELKVALQMLEKSSRIGYEWASKERADWIFDMLRSYPDQPDVQTLTQYLNVVASRSWMGEVTRDDLLAIVDLVCKEPMVELDLEMFNLLLETAAGCARCDNGARLEDGRMIFHLCEESGLIPDLVTWAGLLDIVAGLAKNGKATGKEAAELYQQFRDAGVASPFMYKRQVNERAREMFESRQVGAGFARSADNCGPQENKEFNGATNWFTFRTEMKGKGYSLQELGQLWTKRRSQMETKKSPQGAKKERNYITFD

InterPro domains:
  IPR011990 Tetratricopeptide-like helical domain superfamily [G3DSA:1.25.40.10] (293-560)
  IPR029063 S-adenosyl-L-methionine-dependent methyltransferase superfamily [G3DSA:3.40.50.150] (76-245)
  IPR029063 S-adenosyl-L-methionine-dependent methyltransferase superfamily [SSF53335] (85-247)

Foldseek 3Di:
DYDDDDDDDDDDDDDDDPVVVVVVVVVVPPPVVPPVVVVVVVVLVVLVVVLVVLALPADDDPPPPDDDDDDPVVVVVVVVNVLSVVVCCCVVLVWQEEEEEAPLDCPSCVVVLVNQSHAYEYEHQDPVVLVVSVVVVVVVVVVVVVVPPPDDPDDDDDPDDDSHRHHYHYDYDQLLVAQDAEGQEYEAECVLVPDDPSSSVSNVVSPLVNVHFKYWYKDAAPVVVVVVCLLWDPVFWDWSQNHRGITTIIGGSVPTDPDSPDDPDDPVNSVVVVVVVVVVVVVPCPPCVVVVVVSPDDDVPVLVVLVVLLVVQVVDPDPRDLVSLLSSLLSLLVCLSVVDPVSALVSLVVSQVSNCVDPNHQEQVNLLSSLSSLLSCLLVVRAAPVNLVVSVVVVVPPPHYLDDQSSLLSSLSNLLSNLLSVRPRDLVSLVVSVVVCVVSVHDQAPSSLVSSLSSQLSNLNVVNHDLVVLVVSVVVVVVSVHDDDPVVVVVSVVSSVVSVVVVVVVVPPPDDPDDDDDDDDPDDDPVVVLVVLCVVCVVVPDDPVVSVVVVVVVVVVVVVPDDPPDDDDDDDDDDDD